Protein AF-0000000081042234 (afdb_homodimer)

Sequence (574 aa):
MALSSRGRLGTLRVFGPDSDGIVAACSNLMGKYGCNIVKSETWSDQKENMFFNRLVFTHDQPDKVACQQDLTEICKDFQLENRLNWRDRKKKVGIMVSKYDHCLWELLLRHSANELPEMDIELVISNHPDLQSVAETFQVPYHVIPVTPETKAEEEAKQLELLKNVDVVVLARYMQVLSGDFLRQFPENIINIHHSFLPAFMGGRPYHAAHDRGVKLVGATAHYATEDLDEGPIISQDVISVTHRDGVKDLMRKGRILERNVLLKALEAHLEDRVIVHKNRCIVFEDMALSSRGRLGTLRVFGPDSDGIVAACSNLMGKYGCNIVKSETWSDQKENMFFNRLVFTHDQPDKVACQQDLTEICKDFQLENRLNWRDRKKKVGIMVSKYDHCLWELLLRHSANELPEMDIELVISNHPDLQSVAETFQVPYHVIPVTPETKAEEEAKQLELLKNVDVVVLARYMQVLSGDFLRQFPENIINIHHSFLPAFMGGRPYHAAHDRGVKLVGATAHYATEDLDEGPIISQDVISVTHRDGVKDLMRKGRILERNVLLKALEAHLEDRVIVHKNRCIVFED

Nearest PDB structures (foldseek):
  3nrb-assembly1_A  TM=9.323E-01  e=1.954E-38  Pseudomonas putida KT2440
  3lou-assembly1_A  TM=9.277E-01  e=5.703E-36  Burkholderia mallei ATCC 23344
  3n0v-assembly1_D  TM=9.327E-01  e=6.436E-35  Pseudomonas putida KT2440
  3n0v-assembly1_B  TM=9.254E-01  e=3.601E-34  Pseudomonas putida KT2440
  3lou-assembly1_B  TM=9.203E-01  e=1.290E-33  Burkholderia mallei ATCC 23344

Structure (mmCIF, N/CA/C/O backbone):
data_AF-0000000081042234-model_v1
#
loop_
_entity.id
_entity.type
_entity.pdbx_description
1 polymer 'ACT domain-containing protein'
#
loop_
_atom_site.group_PDB
_atom_site.id
_atom_site.type_symbol
_atom_site.label_atom_id
_atom_site.label_alt_id
_atom_site.label_comp_id
_atom_site.label_asym_id
_atom_site.label_entity_id
_atom_site.label_seq_id
_atom_site.pdbx_PDB_ins_code
_atom_site.Cartn_x
_atom_site.Cartn_y
_atom_site.Cartn_z
_atom_site.occupancy
_atom_site.B_iso_or_equiv
_atom_site.auth_seq_id
_atom_site.auth_comp_id
_atom_site.auth_asym_id
_atom_site.auth_atom_id
_atom_site.pdbx_PDB_model_num
ATOM 1 N N . MET A 1 1 ? 3.264 16.188 44.781 1 28.75 1 MET A N 1
ATOM 2 C CA . MET A 1 1 ? 4.25 17.109 44.219 1 28.75 1 MET A CA 1
ATOM 3 C C . MET A 1 1 ? 3.723 17.75 42.938 1 28.75 1 MET A C 1
ATOM 5 O O . MET A 1 1 ? 3.219 17.062 42.031 1 28.75 1 MET A O 1
ATOM 9 N N . ALA A 1 2 ? 3.432 19.172 43.031 1 31.89 2 ALA A N 1
ATOM 10 C CA . ALA A 1 2 ? 2.748 20.062 42.094 1 31.89 2 ALA A CA 1
ATOM 11 C C . ALA A 1 2 ? 3.369 19.969 40.719 1 31.89 2 ALA A C 1
ATOM 13 O O . ALA A 1 2 ? 4.594 19.953 40.562 1 31.89 2 ALA A O 1
ATOM 14 N N . LEU A 1 3 ? 2.867 19.344 39.75 1 37.56 3 LEU A N 1
ATOM 15 C CA . LEU A 1 3 ? 3.277 19.531 38.375 1 37.56 3 LEU A CA 1
ATOM 16 C C . LEU A 1 3 ? 3.709 20.984 38.125 1 37.56 3 LEU A C 1
ATOM 18 O O . LEU A 1 3 ? 2.871 21.875 38.062 1 37.56 3 LEU A O 1
ATOM 22 N N . SER A 1 4 ? 4.746 21.719 38.812 1 35.91 4 SER A N 1
ATOM 23 C CA . SER A 1 4 ? 5.336 23.031 38.969 1 35.91 4 SER A CA 1
ATOM 24 C C . SER A 1 4 ? 5.266 23.844 37.688 1 35.91 4 SER A C 1
ATOM 26 O O . SER A 1 4 ? 4.977 23.281 36.625 1 35.91 4 SER A O 1
ATOM 28 N N . SER A 1 5 ? 5.863 25.281 37.531 1 39.38 5 SER A N 1
ATOM 29 C CA . SER A 1 5 ? 5.77 26.328 36.531 1 39.38 5 SER A CA 1
ATOM 30 C C . SER A 1 5 ? 6.07 25.766 35.125 1 39.38 5 SER A C 1
ATOM 32 O O . SER A 1 5 ? 7.176 25.938 34.625 1 39.38 5 SER A O 1
ATOM 34 N N . ARG A 1 6 ? 6.086 24.609 34.812 1 52.62 6 ARG A N 1
ATOM 35 C CA . ARG A 1 6 ? 6.52 24.047 33.531 1 52.62 6 ARG A CA 1
ATOM 36 C C . ARG A 1 6 ? 5.984 24.859 32.375 1 52.62 6 ARG A C 1
ATOM 38 O O . ARG A 1 6 ? 4.77 25.016 32.219 1 52.62 6 ARG A O 1
ATOM 45 N N . GLY A 1 7 ? 6.836 25.781 31.859 1 72.38 7 GLY A N 1
ATOM 46 C CA . GLY A 1 7 ? 6.633 26.719 30.75 1 72.38 7 GLY A CA 1
ATOM 47 C C . GLY A 1 7 ? 5.875 26.109 29.594 1 72.38 7 GLY A C 1
ATOM 48 O O . GLY A 1 7 ? 5.691 24.891 29.531 1 72.38 7 GLY A O 1
ATOM 49 N N . ARG A 1 8 ? 5.086 26.891 28.812 1 88.25 8 ARG A N 1
ATOM 50 C CA . ARG A 1 8 ? 4.336 26.547 27.609 1 88.25 8 ARG A CA 1
ATOM 51 C C . ARG A 1 8 ? 5.266 26.047 26.516 1 88.25 8 ARG A C 1
ATOM 53 O O . ARG A 1 8 ? 6.395 26.516 26.375 1 88.25 8 ARG A O 1
ATOM 60 N N . LEU A 1 9 ? 4.828 25.031 25.891 1 94.81 9 LEU A N 1
ATOM 61 C CA . LEU A 1 9 ? 5.605 24.5 24.781 1 94.81 9 LEU A CA 1
ATOM 62 C C . LEU A 1 9 ? 5.406 25.328 23.531 1 94.81 9 LEU A C 1
ATOM 64 O O . LEU A 1 9 ? 4.312 25.844 23.281 1 94.81 9 LEU A O 1
ATOM 68 N N . GLY A 1 10 ? 6.453 25.531 22.812 1 96.88 10 GLY A N 1
ATOM 69 C CA . GLY A 1 10 ? 6.438 26.141 21.484 1 96.88 10 GLY A CA 1
ATOM 70 C C . GLY A 1 10 ? 7.227 25.344 20.469 1 96.88 10 GLY A C 1
ATOM 71 O O . GLY A 1 10 ? 7.914 24.375 20.812 1 96.88 10 GLY A O 1
ATOM 72 N N . THR A 1 11 ? 7.035 25.672 19.219 1 97.75 11 THR A N 1
ATOM 73 C CA . THR A 1 11 ? 7.762 24.969 18.156 1 97.75 11 THR A CA 1
ATOM 74 C C . THR A 1 11 ? 8.32 25.969 17.141 1 97.75 11 THR A C 1
ATOM 76 O O . THR A 1 11 ? 7.68 26.969 16.844 1 97.75 11 THR A O 1
ATOM 79 N N . 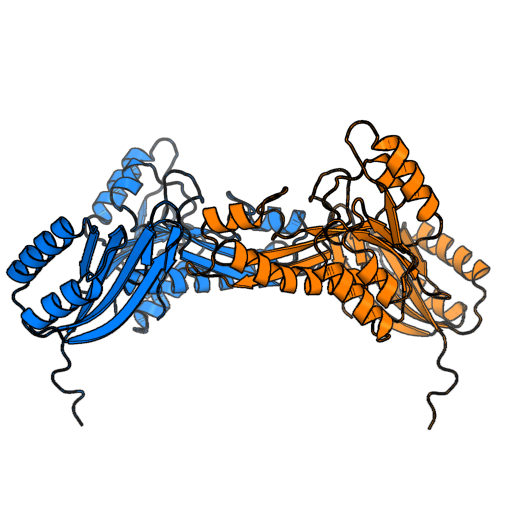LEU A 1 12 ? 9.453 25.703 16.688 1 98.44 12 LEU A N 1
ATOM 80 C CA . LEU A 1 12 ? 10.07 26.422 15.578 1 98.44 12 LEU A CA 1
ATOM 81 C C . LEU A 1 12 ? 10.477 25.453 14.477 1 98.44 12 LEU A C 1
ATOM 83 O O . LEU A 1 12 ? 11.227 24.5 14.719 1 98.44 12 LEU A O 1
ATOM 87 N N . ARG A 1 13 ? 9.914 25.641 13.297 1 98.19 13 ARG A N 1
ATOM 88 C CA . ARG A 1 13 ? 10.32 24.906 12.102 1 98.19 13 ARG A CA 1
ATOM 89 C C . ARG A 1 13 ? 11.086 25.812 11.133 1 98.19 13 ARG A C 1
ATOM 91 O O . ARG A 1 13 ? 10.664 26.938 10.867 1 98.19 13 ARG A O 1
ATOM 98 N N . VAL A 1 14 ? 12.188 25.328 10.68 1 98.12 14 VAL A N 1
ATOM 99 C CA . VAL A 1 14 ? 12.945 26.094 9.688 1 98.12 14 VAL A CA 1
ATOM 100 C C . VAL A 1 14 ? 13.406 25.156 8.57 1 98.12 14 VAL A C 1
ATOM 102 O O . VAL A 1 14 ? 13.711 23.984 8.805 1 98.12 14 VAL A O 1
ATOM 105 N N . PHE A 1 15 ? 13.43 25.672 7.328 1 98.12 15 PHE A N 1
ATOM 106 C CA . PHE A 1 15 ? 13.984 24.875 6.23 1 98.12 15 PHE A CA 1
ATOM 107 C C . PHE A 1 15 ? 14.508 25.797 5.125 1 98.12 15 PHE A C 1
ATOM 109 O O . PHE A 1 15 ? 14.047 26.922 4.984 1 98.12 15 PHE A O 1
ATOM 116 N N . GLY A 1 16 ? 15.438 25.422 4.418 1 98 16 GLY A N 1
ATOM 117 C CA . GLY A 1 16 ? 16.109 26.141 3.357 1 98 16 GLY A CA 1
ATOM 118 C C . GLY A 1 16 ? 17.422 25.5 2.938 1 98 16 GLY A C 1
ATOM 119 O O . GLY A 1 16 ? 17.688 24.344 3.258 1 98 16 GLY A O 1
ATOM 120 N N . PRO A 1 17 ? 18.156 26.25 2.115 1 97.94 17 PRO A N 1
ATOM 121 C CA . PRO A 1 17 ? 19.453 25.703 1.704 1 97.94 17 PRO A CA 1
ATOM 122 C C . PRO A 1 17 ? 20.344 25.344 2.891 1 97.94 17 PRO A C 1
ATOM 124 O O . PRO A 1 17 ? 20.406 26.094 3.869 1 97.94 17 PRO A O 1
ATOM 127 N N . ASP A 1 18 ? 20.969 24.172 2.762 1 96.19 18 ASP A N 1
ATOM 128 C CA . ASP A 1 18 ? 21.828 23.688 3.842 1 96.19 18 ASP A CA 1
ATOM 129 C C . ASP A 1 18 ? 23.078 24.547 3.988 1 96.19 18 ASP A C 1
ATOM 131 O O . ASP A 1 18 ? 23.703 24.906 2.992 1 96.19 18 ASP A O 1
ATOM 135 N N . SER A 1 19 ? 23.375 24.969 5.191 1 95.12 19 SER A N 1
ATOM 136 C CA . SER A 1 19 ? 24.547 25.781 5.504 1 95.12 19 SER A CA 1
ATOM 137 C C . SER A 1 19 ? 25.016 25.547 6.938 1 95.12 19 SER A C 1
ATOM 139 O O . SER A 1 19 ? 24.234 25.109 7.789 1 95.12 19 SER A O 1
ATOM 141 N N . ASP A 1 20 ? 26.234 25.844 7.145 1 94.38 20 ASP A N 1
ATOM 142 C CA . ASP A 1 20 ? 26.797 25.641 8.477 1 94.38 20 ASP A CA 1
ATOM 143 C C . ASP A 1 20 ? 26.25 26.672 9.461 1 94.38 20 ASP A C 1
ATOM 145 O O . ASP A 1 20 ? 26.094 27.844 9.117 1 94.38 20 ASP A O 1
ATOM 149 N N . GLY A 1 21 ? 25.906 26.156 10.68 1 96 21 GLY A N 1
ATOM 150 C CA . GLY A 1 21 ? 25.641 27.062 11.773 1 96 21 GLY A CA 1
ATOM 151 C C . GLY A 1 21 ? 24.172 27.344 11.984 1 96 21 GLY A C 1
ATOM 152 O O . GLY A 1 21 ? 23.781 28.062 12.914 1 96 21 GLY A O 1
ATOM 153 N N . ILE A 1 22 ? 23.281 26.797 11.211 1 96 22 ILE A N 1
ATOM 154 C CA . ILE A 1 22 ? 21.844 27.078 11.289 1 96 22 ILE A CA 1
ATOM 155 C C . ILE A 1 22 ? 21.312 26.656 12.656 1 96 22 ILE A C 1
ATOM 157 O O . ILE A 1 22 ? 20.641 27.453 13.328 1 96 22 ILE A O 1
ATOM 161 N N . VAL A 1 23 ? 21.609 25.406 13.031 1 95.56 23 VAL A N 1
ATOM 162 C CA . VAL A 1 23 ? 21.094 24.891 14.297 1 95.56 23 VAL A CA 1
ATOM 163 C C . VAL A 1 23 ? 21.594 25.75 15.453 1 95.56 23 VAL A C 1
ATOM 165 O O . VAL A 1 23 ? 20.828 26.094 16.359 1 95.56 23 VAL A O 1
ATOM 168 N N . ALA A 1 24 ? 22.844 26.141 15.406 1 96.62 24 ALA A N 1
ATOM 169 C CA . ALA A 1 24 ? 23.422 26.969 16.453 1 96.62 24 ALA A CA 1
ATOM 170 C C . ALA A 1 24 ? 22.75 28.344 16.5 1 96.62 24 ALA A C 1
ATOM 172 O O . ALA A 1 24 ? 22.438 28.844 17.578 1 96.62 24 ALA A O 1
ATOM 173 N N . ALA A 1 25 ? 22.594 28.922 15.344 1 97.62 25 ALA A N 1
ATOM 174 C CA . ALA A 1 25 ? 21.969 30.25 15.258 1 97.62 25 ALA A CA 1
ATOM 175 C C . ALA A 1 25 ? 20.562 30.219 15.844 1 97.62 25 ALA A C 1
ATOM 177 O O . ALA A 1 25 ? 20.203 31.094 16.641 1 97.62 25 ALA A O 1
ATOM 178 N N . CYS A 1 26 ? 19.75 29.203 15.492 1 97.31 26 CYS A N 1
ATOM 179 C CA . CYS A 1 26 ? 18.375 29.094 15.969 1 97.31 26 CYS A CA 1
ATOM 180 C C . CYS A 1 26 ? 18.344 28.781 17.453 1 97.31 26 CYS A C 1
ATOM 182 O O . CYS A 1 26 ? 17.516 29.328 18.188 1 97.31 26 CYS A O 1
ATOM 184 N N . SER A 1 27 ? 19.234 27.906 17.875 1 97.06 27 SER A N 1
ATOM 185 C CA . SER A 1 27 ? 19.297 27.547 19.297 1 97.06 27 SER A CA 1
ATOM 186 C C . SER A 1 27 ? 19.688 28.75 20.156 1 97.06 27 SER A C 1
ATOM 188 O O . SER A 1 27 ? 19.125 28.969 21.219 1 97.06 27 SER A O 1
ATOM 190 N N . ASN A 1 28 ? 20.672 29.438 19.672 1 97.62 28 ASN A N 1
ATOM 191 C CA . ASN A 1 28 ? 21.109 30.641 20.391 1 97.62 28 ASN A CA 1
ATOM 192 C C . ASN A 1 28 ? 20 31.672 20.469 1 97.62 28 ASN A C 1
ATOM 194 O O . ASN A 1 28 ? 19.828 32.344 21.5 1 97.62 28 ASN A O 1
ATOM 198 N N . LEU A 1 29 ? 19.344 31.844 19.375 1 97.94 29 LEU A N 1
ATOM 199 C CA . LEU A 1 29 ? 18.219 32.75 19.344 1 97.94 29 LEU A CA 1
ATOM 200 C C . LEU A 1 29 ? 17.203 32.406 20.422 1 97.94 29 LEU A C 1
ATOM 202 O O . LEU A 1 29 ? 16.766 33.281 21.172 1 97.94 29 LEU A O 1
ATOM 206 N N . MET A 1 30 ? 16.797 31.109 20.484 1 96.88 30 MET A N 1
ATOM 207 C CA . MET A 1 30 ? 15.82 30.672 21.469 1 96.88 30 MET A CA 1
ATOM 208 C C . MET A 1 30 ? 16.328 30.922 22.891 1 96.88 30 MET A C 1
ATOM 210 O O . MET A 1 30 ? 15.562 31.359 23.75 1 96.88 30 MET A O 1
ATOM 214 N N . GLY A 1 31 ? 17.578 30.672 23.094 1 97.06 31 GLY A N 1
ATOM 215 C CA . GLY A 1 31 ? 18.188 30.938 24.391 1 97.06 31 GLY A CA 1
ATOM 216 C C . GLY A 1 31 ? 18.141 32.406 24.781 1 97.06 31 GLY A C 1
ATOM 217 O O . GLY A 1 31 ? 17.875 32.75 25.938 1 97.06 31 GLY A O 1
ATOM 218 N N . LYS A 1 32 ? 18.469 33.188 23.844 1 97.69 32 LYS A N 1
ATOM 219 C CA . LYS A 1 32 ? 18.484 34.625 24.062 1 97.69 32 LYS A CA 1
ATOM 220 C C . LYS A 1 32 ? 17.141 35.094 24.609 1 97.69 32 LYS A C 1
ATOM 222 O O . LYS A 1 32 ? 17.094 36.031 25.406 1 97.69 32 LYS A O 1
ATOM 227 N N . TYR A 1 33 ? 16.141 34.438 24.234 1 97.12 33 TYR A N 1
ATOM 228 C CA . TYR A 1 33 ? 14.812 34.875 24.625 1 97.12 33 TYR A CA 1
ATOM 229 C C . TYR A 1 33 ? 14.227 34 25.703 1 97.12 33 TYR A C 1
ATOM 231 O O . TYR A 1 33 ? 13 33.906 25.859 1 97.12 33 TYR A O 1
ATOM 239 N N . GLY A 1 34 ? 15.086 33.219 26.391 1 95.56 34 GLY A N 1
ATOM 240 C CA . GLY A 1 34 ? 14.711 32.469 27.578 1 95.56 34 GLY A CA 1
ATOM 241 C C . GLY A 1 34 ? 13.977 31.188 27.281 1 95.56 34 GLY A C 1
ATOM 242 O O . GLY A 1 34 ? 13.273 30.641 28.141 1 95.56 34 GLY A O 1
ATOM 243 N N . CYS A 1 35 ? 14.023 30.75 26.047 1 96.69 35 CYS A N 1
ATOM 244 C CA . CYS A 1 35 ? 13.398 29.484 25.688 1 96.69 35 CYS A CA 1
ATOM 245 C C . CYS A 1 35 ? 14.352 28.312 25.922 1 96.69 35 CYS A C 1
ATOM 247 O O . CYS A 1 35 ? 15.555 28.422 25.688 1 96.69 35 CYS A O 1
ATOM 249 N N . ASN A 1 36 ? 13.805 27.234 26.453 1 96.44 36 ASN A N 1
ATOM 250 C CA . ASN A 1 36 ? 14.57 26 26.641 1 96.44 36 ASN A CA 1
ATOM 251 C C . ASN A 1 36 ? 14.219 24.953 25.609 1 96.44 36 ASN A C 1
ATOM 253 O O . ASN A 1 36 ? 13.078 24.484 25.547 1 96.44 36 ASN A O 1
ATOM 257 N N . ILE A 1 37 ? 15.148 24.562 24.859 1 96.56 37 ILE A N 1
ATOM 258 C CA . ILE A 1 37 ? 14.906 23.578 23.812 1 96.56 37 ILE A CA 1
ATOM 259 C C . ILE A 1 37 ? 14.797 22.188 24.422 1 96.56 37 ILE A C 1
ATOM 261 O O . ILE A 1 37 ? 15.703 21.734 25.141 1 96.56 37 ILE A O 1
ATOM 265 N N . VAL A 1 38 ? 13.766 21.5 24.203 1 95.94 38 VAL A N 1
ATOM 266 C CA . VAL A 1 38 ? 13.555 20.188 24.797 1 95.94 38 VAL A CA 1
ATOM 267 C C . VAL A 1 38 ? 13.695 19.109 23.719 1 95.94 38 VAL A C 1
ATOM 269 O O . VAL A 1 38 ? 13.945 17.938 24.031 1 95.94 38 VAL A O 1
ATOM 272 N N . LYS A 1 39 ? 13.445 19.406 22.5 1 96.06 39 LYS A N 1
ATOM 273 C CA . LYS A 1 39 ? 13.617 18.484 21.375 1 96.06 39 LYS A CA 1
ATOM 274 C C . LYS A 1 39 ? 14.117 19.219 20.125 1 96.06 39 LYS A C 1
ATOM 276 O O . LYS A 1 39 ? 13.672 20.344 19.844 1 96.06 39 LYS A O 1
ATOM 281 N N . SER A 1 40 ? 15.031 18.656 19.469 1 96.56 40 SER A N 1
ATOM 282 C CA . SER A 1 40 ? 15.555 19.188 18.203 1 96.56 40 SER A CA 1
ATOM 283 C C . SER A 1 40 ? 15.781 18.062 17.203 1 96.56 40 SER A C 1
ATOM 285 O O . SER A 1 40 ? 16.531 17.125 17.469 1 96.56 40 SER A O 1
ATOM 287 N N . GLU A 1 41 ? 15.055 18.125 16.125 1 96.88 41 GLU A N 1
ATOM 288 C CA . GLU A 1 41 ? 15.211 17.125 15.062 1 96.88 41 GLU A CA 1
ATOM 289 C C . GLU A 1 41 ? 15.617 17.781 13.75 1 96.88 41 GLU A C 1
ATOM 291 O O . GLU A 1 41 ? 14.984 18.75 13.305 1 96.88 41 GLU A O 1
ATOM 296 N N . THR A 1 42 ? 16.688 17.234 13.242 1 96.5 42 THR A N 1
ATOM 297 C CA . THR A 1 42 ? 17.219 17.797 12.008 1 96.5 42 THR A CA 1
ATOM 298 C C . THR A 1 42 ? 17.281 16.734 10.914 1 96.5 42 THR A C 1
ATOM 300 O O . THR A 1 42 ? 17.594 15.578 11.18 1 96.5 42 THR A O 1
ATOM 303 N N . TRP A 1 43 ? 16.953 17.203 9.719 1 95.94 43 TRP A N 1
ATOM 304 C CA . TRP A 1 43 ? 17.203 16.391 8.531 1 95.94 43 TRP A CA 1
ATOM 305 C C . TRP A 1 43 ? 17.859 17.219 7.434 1 95.94 43 TRP A C 1
ATOM 307 O O . TRP A 1 43 ? 17.328 18.25 7.012 1 95.94 43 TRP A O 1
ATOM 317 N N . SER A 1 44 ? 19.016 16.734 7.055 1 94.81 44 SER A N 1
ATOM 318 C CA . SER A 1 44 ? 19.734 17.328 5.926 1 94.81 44 SER A CA 1
ATOM 319 C C . SER A 1 44 ? 19.641 16.453 4.684 1 94.81 44 SER A C 1
ATOM 321 O O . SER A 1 44 ? 20.156 15.328 4.676 1 94.81 44 SER A O 1
ATOM 323 N N . ASP A 1 45 ? 18.984 16.953 3.686 1 92.75 45 ASP A N 1
ATOM 324 C CA . ASP A 1 45 ? 18.969 16.297 2.385 1 92.75 45 ASP A CA 1
ATOM 325 C C . ASP A 1 45 ? 20.188 16.688 1.552 1 92.75 45 ASP A C 1
ATOM 327 O O . ASP A 1 45 ? 20.141 17.672 0.823 1 92.75 45 ASP A O 1
ATOM 331 N N . GLN A 1 46 ? 21.141 15.906 1.59 1 90.56 46 GLN A N 1
ATOM 332 C CA . GLN A 1 46 ? 22.422 16.234 0.947 1 90.56 46 GLN A CA 1
ATOM 333 C C . GLN A 1 46 ? 22.266 16.297 -0.569 1 90.56 46 GLN A C 1
ATOM 335 O O . GLN A 1 46 ? 22.859 17.156 -1.221 1 90.56 46 GLN A O 1
ATOM 340 N N . LYS A 1 47 ? 21.5 15.414 -1.06 1 88.12 47 LYS A N 1
ATOM 341 C CA . LYS A 1 47 ? 21.312 15.367 -2.506 1 88.12 47 LYS A CA 1
ATOM 342 C C . LYS A 1 47 ? 20.688 16.656 -3.023 1 88.12 47 LYS A C 1
ATOM 344 O O . LYS A 1 47 ? 21.109 17.188 -4.051 1 88.12 47 LYS A O 1
ATOM 349 N N . GLU A 1 48 ? 19.734 17.203 -2.287 1 91.69 48 GLU A N 1
ATOM 350 C CA . GLU A 1 48 ? 19.047 18.422 -2.725 1 91.69 48 GLU A CA 1
ATOM 351 C C . GLU A 1 48 ? 19.641 19.656 -2.07 1 91.69 48 GLU A C 1
ATOM 353 O O . GLU A 1 48 ? 19.219 20.781 -2.359 1 91.69 48 GLU A O 1
ATOM 358 N N . ASN A 1 49 ? 20.594 19.516 -1.157 1 95.19 49 ASN A N 1
ATOM 359 C CA . ASN A 1 49 ? 21.188 20.609 -0.403 1 95.19 49 ASN A CA 1
ATOM 360 C C . ASN A 1 49 ? 20.141 21.391 0.376 1 95.19 49 ASN A C 1
ATOM 362 O O . ASN A 1 49 ? 20.062 22.609 0.243 1 95.19 49 ASN A O 1
ATOM 366 N N . MET A 1 50 ? 19.344 20.656 1.011 1 96.75 50 MET A N 1
ATOM 367 C CA . MET A 1 50 ? 18.266 21.281 1.794 1 96.75 50 MET A CA 1
ATOM 368 C C . MET A 1 50 ? 18.391 20.891 3.266 1 96.75 50 MET A C 1
ATOM 370 O O . MET A 1 50 ? 18.766 19.766 3.594 1 96.75 50 MET A O 1
ATOM 374 N N . PHE A 1 51 ? 18.109 21.859 4.082 1 97.38 51 PHE A N 1
ATOM 375 C CA . PHE A 1 51 ? 18.141 21.719 5.535 1 97.38 51 PHE A CA 1
ATOM 376 C C . PHE A 1 51 ? 16.734 21.875 6.113 1 97.38 51 PHE A C 1
ATOM 378 O O . PHE A 1 51 ? 16 22.797 5.754 1 97.38 51 PHE A O 1
ATOM 385 N N . PHE A 1 52 ? 16.266 20.828 7.02 1 98.38 52 PHE A N 1
ATOM 386 C CA . PHE A 1 52 ? 15 20.875 7.734 1 98.38 52 PHE A CA 1
ATOM 387 C C . PHE A 1 52 ? 15.211 20.703 9.234 1 98.38 52 PHE A C 1
ATOM 389 O O . PHE A 1 52 ? 15.969 19.828 9.664 1 98.38 52 PHE A O 1
ATOM 396 N N . ASN A 1 53 ? 14.539 21.531 10 1 98.06 53 ASN A N 1
ATOM 397 C CA . ASN A 1 53 ? 14.703 21.438 11.445 1 98.06 53 ASN A CA 1
ATOM 398 C C . ASN A 1 53 ? 13.406 21.766 12.188 1 98.06 53 ASN A C 1
ATOM 400 O O . ASN A 1 53 ? 12.664 22.656 11.781 1 98.06 53 ASN A O 1
ATOM 404 N N . ARG A 1 54 ? 13.148 21.016 13.18 1 98.12 54 ARG A N 1
ATOM 405 C CA . ARG A 1 54 ? 12.07 21.281 14.117 1 98.12 54 ARG A CA 1
ATOM 406 C C . ARG A 1 54 ? 12.594 21.375 15.547 1 98.12 54 ARG A C 1
ATOM 408 O O . ARG A 1 54 ? 13.219 20.438 16.047 1 98.12 54 ARG A O 1
ATOM 415 N N . LEU A 1 55 ? 12.367 22.469 16.188 1 97.81 55 LEU A N 1
ATOM 416 C CA . LEU A 1 55 ? 12.703 22.688 17.594 1 97.81 55 LEU A CA 1
ATOM 417 C C . LEU A 1 55 ? 11.438 22.766 18.438 1 97.81 55 LEU A C 1
ATOM 419 O O . LEU A 1 55 ? 10.484 23.453 18.094 1 97.81 55 LEU A O 1
ATOM 423 N N . VAL A 1 56 ? 11.453 22 19.422 1 97.5 56 VAL A N 1
ATOM 424 C CA . VAL A 1 56 ? 10.445 22.125 20.469 1 97.5 56 VAL A CA 1
ATOM 425 C C . VAL A 1 56 ? 11.055 22.766 21.703 1 97.5 56 VAL A C 1
ATOM 427 O O . VAL A 1 56 ? 12.125 22.344 22.172 1 97.5 56 VAL A O 1
ATOM 430 N N . PHE A 1 57 ? 10.414 23.797 22.266 1 97.44 57 PHE A N 1
ATOM 431 C CA . PHE A 1 57 ? 11.008 24.531 23.375 1 97.44 57 PHE A CA 1
ATOM 432 C C . PHE A 1 57 ? 9.945 24.891 24.406 1 97.44 57 PHE A C 1
ATOM 434 O O . PHE A 1 57 ? 8.758 24.922 24.109 1 97.44 57 PHE A O 1
ATOM 441 N N . THR A 1 58 ? 10.383 25.125 25.594 1 96.94 58 THR A N 1
ATOM 442 C CA . THR A 1 58 ? 9.531 25.688 26.625 1 96.94 58 THR A CA 1
ATOM 443 C C . THR A 1 58 ? 9.797 27.188 26.797 1 96.94 58 THR A C 1
ATOM 445 O O . THR A 1 58 ? 10.898 27.656 26.5 1 96.94 58 THR A O 1
ATOM 448 N N . HIS A 1 59 ? 8.797 27.828 27.094 1 96 59 HIS A N 1
ATOM 449 C CA . HIS A 1 59 ? 8.938 29.266 27.312 1 96 59 HIS A CA 1
ATOM 450 C C . HIS A 1 59 ? 7.977 29.75 28.391 1 96 59 HIS A C 1
ATOM 452 O O . HIS A 1 59 ? 6.977 29.094 28.688 1 96 59 HIS A O 1
ATOM 458 N N . ASP A 1 60 ? 8.336 30.875 28.938 1 92.88 60 ASP A N 1
ATOM 459 C CA . ASP A 1 60 ? 7.488 31.484 29.969 1 92.88 60 ASP A CA 1
ATOM 460 C C . ASP A 1 60 ? 6.977 32.844 29.516 1 92.88 60 ASP A C 1
ATOM 462 O O . ASP A 1 60 ? 5.855 32.969 29 1 92.88 60 ASP A O 1
ATOM 466 N N . GLN A 1 61 ? 7.789 33.875 29.469 1 91.5 61 GLN A N 1
ATOM 467 C CA . GLN A 1 61 ? 7.355 35.188 29.016 1 91.5 61 GLN A CA 1
ATOM 468 C C . GLN A 1 61 ? 8.414 35.844 28.141 1 91.5 61 GLN A C 1
ATOM 470 O O . GLN A 1 61 ? 8.938 36.906 28.484 1 91.5 61 GLN A O 1
ATOM 475 N N . PRO A 1 62 ? 8.594 35.25 27.016 1 93.5 62 PRO A N 1
ATOM 476 C CA . PRO A 1 62 ? 9.586 35.844 26.125 1 93.5 62 PRO A CA 1
ATOM 477 C C . PRO A 1 62 ? 9.07 37.125 25.422 1 93.5 62 PRO A C 1
ATOM 479 O O . PRO A 1 62 ? 7.852 37.312 25.344 1 93.5 62 PRO A O 1
ATOM 482 N N . ASP A 1 63 ? 9.984 38 25.062 1 97.06 63 ASP A N 1
ATOM 483 C CA . ASP A 1 63 ? 9.633 39.062 24.125 1 97.06 63 ASP A CA 1
ATOM 484 C C . ASP A 1 63 ? 9.398 38.5 22.719 1 97.06 63 ASP A C 1
ATOM 486 O O . ASP A 1 63 ? 10.336 38.406 21.922 1 97.06 63 ASP A O 1
ATOM 490 N N . LYS A 1 64 ? 8.164 38.219 22.375 1 97.06 64 LYS A N 1
ATOM 491 C CA . LYS A 1 64 ? 7.812 37.5 21.141 1 97.06 64 LYS A CA 1
ATOM 492 C C . LYS A 1 64 ? 8.094 38.375 19.906 1 97.06 64 LYS A C 1
ATOM 494 O O . LYS A 1 64 ? 8.523 37.875 18.875 1 97.06 64 LYS A O 1
ATOM 499 N N . VAL A 1 65 ? 7.855 39.656 20.031 1 97.62 65 VAL A N 1
ATOM 500 C CA . VAL A 1 65 ? 8.047 40.562 18.906 1 97.62 65 VAL A CA 1
ATOM 501 C C . VAL A 1 65 ? 9.531 40.688 18.578 1 97.62 65 VAL A C 1
ATOM 503 O O . VAL A 1 65 ? 9.922 40.562 17.422 1 97.62 65 VAL A O 1
ATOM 506 N N . ALA A 1 66 ? 10.266 40.875 19.625 1 97.88 66 ALA A N 1
ATOM 507 C CA . ALA A 1 66 ? 11.703 40.969 19.422 1 97.88 66 ALA A CA 1
ATOM 508 C C . ALA A 1 66 ? 12.281 39.656 18.891 1 97.88 66 ALA A C 1
ATOM 510 O O . ALA A 1 66 ? 13.172 39.656 18.047 1 97.88 66 ALA A O 1
ATOM 511 N N . CYS A 1 67 ? 11.82 38.625 19.422 1 98 67 CYS A N 1
ATOM 512 C CA . CYS A 1 67 ? 12.273 37.312 18.969 1 98 67 CYS A CA 1
ATOM 513 C C . CYS A 1 67 ? 11.984 37.094 17.484 1 98 67 CYS A C 1
ATOM 515 O O . CYS A 1 67 ? 12.844 36.625 16.75 1 98 67 CYS A O 1
ATOM 517 N N . GLN A 1 68 ? 10.789 37.438 17.078 1 98 68 GLN A N 1
ATOM 518 C CA . GLN A 1 68 ? 10.406 37.281 15.672 1 98 68 GLN A CA 1
ATOM 519 C C . GLN A 1 68 ? 11.289 38.125 14.766 1 98 68 GLN A C 1
ATOM 521 O O . GLN A 1 68 ? 11.633 37.688 13.656 1 98 68 GLN A O 1
ATOM 526 N N . GLN A 1 69 ? 11.578 39.281 15.203 1 98.06 69 GLN A N 1
ATOM 527 C CA . GLN A 1 69 ? 12.445 40.156 14.43 1 98.06 69 GLN A CA 1
ATOM 528 C C . GLN A 1 69 ? 13.836 39.562 14.25 1 98.06 69 GLN A C 1
ATOM 530 O O . GLN A 1 69 ? 14.383 39.562 13.148 1 98.06 69 GLN A O 1
ATOM 535 N N . ASP A 1 70 ? 14.336 39.062 15.344 1 98.25 70 ASP A N 1
ATOM 536 C CA . ASP A 1 70 ? 15.656 38.438 15.281 1 98.25 70 ASP A CA 1
ATOM 537 C C . ASP A 1 70 ? 15.625 37.188 14.406 1 98.25 70 ASP A C 1
ATOM 539 O O . ASP A 1 70 ? 16.578 36.938 13.664 1 98.25 70 ASP A O 1
ATOM 543 N N . LEU A 1 71 ? 14.555 36.469 14.562 1 98.56 71 LEU A N 1
ATOM 544 C CA . LEU A 1 71 ? 14.406 35.25 13.75 1 98.56 71 LEU A CA 1
ATOM 545 C C . LEU A 1 71 ? 14.383 35.594 12.266 1 98.56 71 LEU A C 1
ATOM 547 O O . LEU A 1 71 ? 14.992 34.906 11.453 1 98.56 71 LEU A O 1
ATOM 551 N N . THR A 1 72 ? 13.68 36.656 11.938 1 98.12 72 THR A N 1
ATOM 552 C CA . THR A 1 72 ? 13.594 37.125 10.555 1 98.12 72 THR A CA 1
ATOM 553 C C . THR A 1 72 ? 14.984 37.438 10 1 98.12 72 THR A C 1
ATOM 555 O O . THR A 1 72 ? 15.289 37.094 8.852 1 98.12 72 THR A O 1
ATOM 558 N N . GLU A 1 73 ? 15.758 38.031 10.781 1 97.88 73 GLU A N 1
ATOM 559 C CA . GLU A 1 73 ? 17.109 38.375 10.367 1 97.88 73 GLU A CA 1
ATOM 560 C C . GLU A 1 73 ? 17.953 37.125 10.148 1 97.88 73 GLU A C 1
ATOM 562 O O . GLU A 1 73 ? 18.672 37.031 9.148 1 97.88 73 GLU A O 1
ATOM 567 N N . ILE A 1 74 ? 17.875 36.219 11.078 1 97.44 74 ILE A N 1
ATOM 568 C CA . ILE A 1 74 ? 18.609 34.969 10.961 1 97.44 74 ILE A CA 1
ATOM 569 C C . ILE A 1 74 ? 18.188 34.25 9.695 1 97.44 74 ILE A C 1
ATOM 571 O O . ILE A 1 74 ? 19.031 33.75 8.953 1 97.44 74 ILE A O 1
ATOM 575 N N . CYS A 1 75 ? 16.875 34.219 9.445 1 97.88 75 CYS A N 1
ATOM 576 C CA . CYS A 1 75 ? 16.344 33.5 8.289 1 97.88 75 CYS A CA 1
ATOM 577 C C . CYS A 1 75 ? 16.766 34.188 6.988 1 97.88 75 CYS A C 1
ATOM 579 O O . CYS A 1 75 ? 16.984 33.5 5.98 1 97.88 75 CYS A O 1
ATOM 581 N N . LYS A 1 76 ? 16.828 35.469 7.035 1 97.69 76 LYS A N 1
ATOM 582 C CA . LYS A 1 76 ? 17.344 36.188 5.875 1 97.69 76 LYS A CA 1
ATOM 583 C C . LYS A 1 76 ? 18.797 35.844 5.598 1 97.69 76 LYS A C 1
ATOM 585 O O . LYS A 1 76 ? 19.172 35.594 4.449 1 97.69 76 LYS A O 1
ATOM 590 N N . ASP A 1 77 ? 19.578 35.812 6.609 1 97.06 77 ASP A N 1
ATOM 591 C CA . ASP A 1 77 ? 21 35.5 6.488 1 97.06 77 ASP A CA 1
ATOM 592 C C . ASP A 1 77 ? 21.234 34.125 5.91 1 97.06 77 ASP A C 1
ATOM 594 O O . ASP A 1 77 ? 22.125 33.938 5.082 1 97.06 77 ASP A O 1
ATOM 598 N N . PHE A 1 78 ? 20.422 33.188 6.336 1 97.5 78 PHE A N 1
ATOM 599 C CA . PHE A 1 78 ? 20.625 31.812 5.957 1 97.5 78 PHE A CA 1
ATOM 600 C C . PHE A 1 78 ? 19.672 31.406 4.832 1 97.5 78 PHE A C 1
ATOM 602 O O . PHE A 1 78 ? 19.688 30.266 4.379 1 97.5 78 PHE A O 1
ATOM 609 N N . GLN A 1 79 ? 18.797 32.344 4.379 1 97.88 79 GLN A N 1
ATOM 610 C CA . GLN A 1 79 ? 17.797 32.094 3.342 1 97.88 79 GLN A CA 1
ATOM 611 C C . GLN A 1 79 ? 16.844 30.969 3.756 1 97.88 79 GLN A C 1
ATOM 613 O O . GLN A 1 79 ? 16.625 30.031 2.996 1 97.88 79 GLN A O 1
ATOM 618 N N . LEU A 1 80 ? 16.375 31.078 4.98 1 98.06 80 LEU A N 1
ATOM 619 C CA . LEU A 1 80 ? 15.484 30.062 5.539 1 98.06 80 LEU A CA 1
ATOM 620 C C . LEU A 1 80 ? 14.039 30.531 5.531 1 98.06 80 LEU A C 1
ATOM 622 O O . LEU A 1 80 ? 13.773 31.734 5.664 1 98.06 80 LEU A O 1
ATOM 626 N N . GLU A 1 81 ? 13.188 29.609 5.281 1 97.69 81 GLU A N 1
ATOM 627 C CA . GLU A 1 81 ? 11.797 29.797 5.668 1 97.69 81 GLU A CA 1
ATOM 628 C C . GLU A 1 81 ? 11.555 29.344 7.102 1 97.69 81 GLU A C 1
ATOM 630 O O . GLU A 1 81 ? 12.266 28.469 7.609 1 97.69 81 GLU A O 1
ATOM 635 N N . ASN A 1 82 ? 10.633 29.969 7.797 1 97.31 82 ASN A N 1
ATOM 636 C CA . ASN A 1 82 ? 10.398 29.578 9.18 1 97.31 82 ASN A CA 1
ATOM 637 C C . ASN A 1 82 ? 8.914 29.625 9.531 1 97.31 82 ASN A C 1
ATOM 639 O O . ASN A 1 82 ? 8.133 30.297 8.852 1 97.31 82 ASN A O 1
ATOM 643 N N . ARG A 1 83 ? 8.562 28.828 10.492 1 96.94 83 ARG A N 1
ATOM 644 C CA . ARG A 1 83 ? 7.266 28.875 11.164 1 96.94 83 ARG A CA 1
ATOM 645 C C . ARG A 1 83 ? 7.438 28.75 12.68 1 96.94 83 ARG A C 1
ATOM 647 O O . ARG A 1 83 ? 7.801 27.688 13.18 1 96.94 83 ARG A O 1
ATOM 654 N N . LEU A 1 84 ? 7.227 29.875 13.352 1 97.81 84 LEU A N 1
ATOM 655 C CA . LEU A 1 84 ? 7.312 29.906 14.805 1 97.81 84 LEU A CA 1
ATOM 656 C C . LEU A 1 84 ? 5.922 29.859 15.43 1 97.81 84 LEU A C 1
ATOM 658 O O . LEU A 1 84 ? 5.047 30.641 15.086 1 97.81 84 LEU A O 1
ATOM 662 N N . ASN A 1 85 ? 5.68 28.859 16.234 1 97 85 ASN A N 1
ATOM 663 C CA . ASN A 1 85 ? 4.422 28.688 16.953 1 97 85 ASN A CA 1
ATOM 664 C C . ASN A 1 85 ? 4.641 28.656 18.453 1 97 85 ASN A C 1
ATOM 666 O O . ASN A 1 85 ? 5.238 27.719 18.984 1 97 85 ASN A O 1
ATOM 670 N N . TRP A 1 86 ? 4.199 29.688 19.172 1 96.38 86 TRP A N 1
ATOM 671 C CA . TRP A 1 86 ? 4.359 29.781 20.625 1 96.38 86 TRP A CA 1
ATOM 672 C C . TRP A 1 86 ? 3.355 28.891 21.344 1 96.38 86 TRP A C 1
ATOM 674 O O . TRP A 1 86 ? 3.482 28.656 22.547 1 96.38 86 TRP A O 1
ATOM 684 N N . ARG A 1 87 ? 2.354 28.422 20.531 1 93.94 87 ARG A N 1
ATOM 685 C CA . ARG A 1 87 ? 1.325 27.516 21.047 1 93.94 87 ARG A CA 1
ATOM 686 C C . ARG A 1 87 ? 0.594 28.141 22.234 1 93.94 87 ARG A C 1
ATOM 688 O O . ARG A 1 87 ? 0.394 27.484 23.266 1 93.94 87 ARG A O 1
ATOM 695 N N . ASP A 1 88 ? 0.293 29.375 22.016 1 92.44 88 ASP A N 1
ATOM 696 C CA . ASP A 1 88 ? -0.379 30.141 23.062 1 92.44 88 ASP A CA 1
ATOM 697 C C . ASP A 1 88 ? -1.866 29.797 23.125 1 92.44 88 ASP A C 1
ATOM 699 O O . ASP A 1 88 ? -2.539 30.109 24.109 1 92.44 88 ASP A O 1
ATOM 703 N N . ARG A 1 89 ? -2.307 29.234 22.156 1 93.56 89 ARG A N 1
ATOM 704 C CA . ARG A 1 89 ? -3.703 28.812 22.078 1 93.56 89 ARG A CA 1
ATOM 705 C C . ARG A 1 89 ? -3.84 27.5 21.312 1 93.56 89 ARG A C 1
ATOM 707 O O . ARG A 1 89 ? -2.943 27.125 20.562 1 93.56 89 ARG A O 1
ATOM 714 N N . LYS A 1 90 ? -4.926 26.859 21.578 1 95.56 90 LYS A N 1
ATOM 715 C CA . LYS A 1 90 ? -5.242 25.656 20.812 1 95.56 90 LYS A CA 1
ATOM 716 C C . LYS A 1 90 ? -5.551 26 19.344 1 95.56 90 LYS A C 1
ATOM 718 O O . LYS A 1 90 ? -6.082 27.078 19.062 1 95.56 90 LYS A O 1
ATOM 723 N N . LYS A 1 91 ? -5.203 25.109 18.484 1 97.06 91 LYS A N 1
ATOM 724 C CA . LYS A 1 91 ? -5.57 25.281 17.078 1 97.06 91 LYS A CA 1
ATOM 725 C C . LYS A 1 91 ? -7.062 25.047 16.875 1 97.06 91 LYS A C 1
ATOM 727 O O . LYS A 1 91 ? -7.641 24.125 17.453 1 97.06 91 LYS A O 1
ATOM 732 N N . LYS A 1 92 ? -7.629 25.953 16.188 1 98.25 92 LYS A N 1
ATOM 733 C CA . LYS A 1 92 ? -9.039 25.812 15.844 1 98.25 92 LYS A CA 1
ATOM 734 C C . LYS A 1 92 ? -9.227 24.969 14.586 1 98.25 92 LYS A C 1
ATOM 736 O O . LYS A 1 92 ? -8.68 25.297 13.531 1 98.25 92 LYS A O 1
ATOM 741 N N . VAL A 1 93 ? -10.023 23.891 14.703 1 98.69 93 VAL A N 1
ATOM 742 C CA . VAL A 1 93 ? -10.195 22.922 13.625 1 98.69 93 VAL A CA 1
ATOM 743 C C . VAL A 1 93 ? -11.625 22.984 13.102 1 98.69 93 VAL A C 1
ATOM 745 O O . VAL A 1 93 ? -12.578 23 13.883 1 98.69 93 VAL A O 1
ATOM 748 N N . GLY A 1 94 ? -11.805 23.141 11.812 1 98.88 94 GLY A N 1
ATOM 749 C CA . GLY A 1 94 ? -13.07 22.906 11.133 1 98.88 94 GLY A CA 1
ATOM 750 C C . GLY A 1 94 ? -13.109 21.562 10.398 1 98.88 94 GLY A C 1
ATOM 751 O O . GLY A 1 94 ? -12.148 21.203 9.719 1 98.88 94 GLY A O 1
ATOM 752 N N . ILE A 1 95 ? -14.18 20.828 10.602 1 98.88 95 ILE A N 1
ATOM 753 C CA . ILE A 1 95 ? -14.297 19.531 9.961 1 98.88 95 ILE A CA 1
ATOM 754 C C . ILE A 1 95 ? -15.375 19.578 8.875 1 98.88 95 ILE A C 1
ATOM 756 O O . ILE A 1 95 ? -16.469 20.109 9.094 1 98.88 95 ILE A O 1
ATOM 760 N N . MET A 1 96 ? -15.047 19.109 7.703 1 98.88 96 MET A N 1
ATOM 761 C CA . MET A 1 96 ? -16.031 18.969 6.629 1 98.88 96 MET A CA 1
ATOM 762 C C . MET A 1 96 ? -16.312 17.5 6.332 1 98.88 96 MET A C 1
ATOM 764 O O . MET A 1 96 ? -15.375 16.703 6.203 1 98.88 96 MET A O 1
ATOM 768 N N . VAL A 1 97 ? -17.609 17.172 6.297 1 98.5 97 VAL A N 1
ATOM 769 C CA . VAL A 1 97 ? -18.016 15.773 6.137 1 98.5 97 VAL A CA 1
ATOM 770 C C . VAL A 1 97 ? -19.172 15.68 5.148 1 98.5 97 VAL A C 1
ATOM 772 O O . VAL A 1 97 ? -19.828 16.688 4.855 1 98.5 97 VAL A O 1
ATOM 775 N N . SER A 1 98 ? -19.375 14.508 4.598 1 97.31 98 SER A N 1
ATOM 776 C CA . SER A 1 98 ? -20.594 14.156 3.875 1 97.31 98 SER A CA 1
ATOM 777 C C . SER A 1 98 ? -21.453 13.188 4.672 1 97.31 98 SER A C 1
ATOM 779 O O . SER A 1 98 ? -21.859 13.484 5.801 1 97.31 98 SER A O 1
ATOM 781 N N . LYS A 1 99 ? -21.547 11.922 4.137 1 96.88 99 LYS A N 1
ATOM 782 C CA . LYS A 1 99 ? -22.5 11.016 4.781 1 96.88 99 LYS A CA 1
ATOM 783 C C . LYS A 1 99 ? -21.766 9.953 5.598 1 96.88 99 LYS A C 1
ATOM 785 O O . LYS A 1 99 ? -22.359 9.328 6.48 1 96.88 99 LYS A O 1
ATOM 790 N N . TYR A 1 100 ? -20.562 9.711 5.336 1 95.88 100 TYR A N 1
ATOM 791 C CA . TYR A 1 100 ? -19.797 8.695 6.066 1 95.88 100 TYR A CA 1
ATOM 792 C C . TYR A 1 100 ? -19.344 9.234 7.422 1 95.88 100 TYR A C 1
ATOM 794 O O . TYR A 1 100 ? -18.688 10.273 7.492 1 95.88 100 TYR A O 1
ATOM 802 N N . ASP A 1 101 ? -19.547 8.539 8.469 1 97.69 101 ASP A N 1
ATOM 803 C CA . ASP A 1 101 ? -19.5 9.156 9.789 1 97.69 101 ASP A CA 1
ATOM 804 C C . ASP A 1 101 ? -18.25 8.711 10.547 1 97.69 101 ASP A C 1
ATOM 806 O O . ASP A 1 101 ? -17.891 9.297 11.57 1 97.69 101 ASP A O 1
ATOM 810 N N . HIS A 1 102 ? -17.531 7.723 10.125 1 97.94 102 HIS A N 1
ATOM 811 C CA . HIS A 1 102 ? -16.547 7.051 10.953 1 97.94 102 HIS A CA 1
ATOM 812 C C . HIS A 1 102 ? -15.398 7.984 11.312 1 97.94 102 HIS A C 1
ATOM 814 O O . HIS A 1 102 ? -14.938 8 12.461 1 97.94 102 HIS A O 1
ATOM 820 N N . CYS A 1 103 ? -14.922 8.773 10.406 1 98.5 103 CYS A N 1
ATOM 821 C CA . CYS A 1 103 ? -13.836 9.695 10.703 1 98.5 103 CYS A CA 1
ATOM 822 C C . CYS A 1 103 ? -14.305 10.812 11.633 1 98.5 103 CYS A C 1
ATOM 824 O O . CYS A 1 103 ? -13.57 11.219 12.539 1 98.5 103 CYS A O 1
ATOM 826 N N . LEU A 1 104 ? -15.523 11.305 11.383 1 98.62 104 LEU A N 1
ATOM 827 C CA . LEU A 1 104 ? -16.078 12.328 12.258 1 98.62 104 LEU A CA 1
ATOM 828 C C . LEU A 1 104 ? -16.188 11.828 13.695 1 98.62 104 LEU A C 1
ATOM 830 O O . LEU A 1 104 ? -15.734 12.5 14.625 1 98.62 104 LEU A O 1
ATOM 834 N N . TRP A 1 105 ? -16.734 10.641 13.828 1 98.19 105 TRP A N 1
ATOM 835 C CA . TRP A 1 105 ? -16.875 10.039 15.148 1 98.19 105 TRP A CA 1
ATOM 836 C C . TRP A 1 105 ? -15.516 9.969 15.852 1 98.19 105 TRP A C 1
ATOM 838 O O . TRP A 1 105 ? -15.398 10.336 17.031 1 98.19 105 TRP A O 1
ATOM 848 N N . GLU A 1 106 ? -14.586 9.516 15.148 1 98.12 106 GLU A N 1
ATOM 849 C CA . GLU A 1 106 ? -13.258 9.336 15.734 1 98.12 106 GLU A CA 1
ATOM 850 C C . GLU A 1 106 ? -12.688 10.656 16.234 1 98.12 106 GLU A C 1
ATOM 852 O O . GLU A 1 106 ? -12.211 10.742 17.375 1 98.12 106 GLU A O 1
ATOM 857 N N . LEU A 1 107 ? -12.758 11.688 15.438 1 98.38 107 LEU A N 1
ATOM 858 C CA . LEU A 1 107 ? -12.195 12.992 15.797 1 98.38 107 LEU A CA 1
ATOM 859 C C . LEU A 1 107 ? -12.938 13.594 16.984 1 98.38 107 LEU A C 1
ATOM 861 O O . LEU A 1 107 ? -12.305 14.109 17.906 1 98.38 107 LEU A O 1
ATOM 865 N N . LEU A 1 108 ? -14.273 13.508 16.984 1 98.38 108 LEU A N 1
ATOM 866 C CA . LEU A 1 108 ? -15.078 14.078 18.078 1 98.38 108 LEU A CA 1
ATOM 867 C C . LEU A 1 108 ? -14.836 13.32 19.375 1 98.38 108 LEU A C 1
ATOM 869 O O . LEU A 1 108 ? -14.727 13.938 20.438 1 98.38 108 LEU A O 1
ATOM 873 N N . LEU A 1 109 ? -14.742 12.023 19.266 1 97.75 109 LEU A N 1
ATOM 874 C CA . LEU A 1 109 ? -14.516 11.203 20.438 1 97.75 109 LEU A CA 1
ATOM 875 C C . LEU A 1 109 ? -13.164 11.516 21.078 1 97.75 109 LEU A C 1
ATOM 877 O O . LEU A 1 109 ? -13.07 11.695 22.297 1 97.75 109 LEU A O 1
ATOM 881 N N . ARG A 1 110 ? -12.164 11.57 20.266 1 97.12 110 ARG A N 1
ATOM 882 C CA . ARG A 1 110 ? -10.82 11.852 20.766 1 97.12 110 ARG A CA 1
ATOM 883 C C . ARG A 1 110 ? -10.75 13.25 21.375 1 97.12 110 ARG A C 1
ATOM 885 O O . ARG A 1 110 ? -10.102 13.453 22.406 1 97.12 110 ARG A O 1
ATOM 892 N N . HIS A 1 111 ? -11.352 14.172 20.688 1 96.88 111 HIS A N 1
ATOM 893 C CA . HIS A 1 111 ? -11.398 15.531 21.203 1 96.88 111 HIS A CA 1
ATOM 894 C C . HIS A 1 111 ? -12.109 15.586 22.547 1 96.88 111 HIS A C 1
ATOM 896 O O . HIS A 1 111 ? -11.609 16.203 23.5 1 96.88 111 HIS A O 1
ATOM 902 N N . SER A 1 112 ? -13.25 14.938 22.688 1 96.5 112 SER A N 1
ATOM 903 C CA . SER A 1 112 ? -14.039 14.922 23.906 1 96.5 112 SER A CA 1
ATOM 904 C C . SER A 1 112 ? -13.281 14.25 25.047 1 96.5 112 SER A C 1
ATOM 906 O O . SER A 1 112 ? -13.445 14.617 26.219 1 96.5 112 SER A O 1
ATOM 908 N N . ALA A 1 113 ? -12.406 13.344 24.703 1 96.62 113 ALA A N 1
ATOM 909 C CA . ALA A 1 113 ? -11.625 12.594 25.688 1 96.62 113 ALA A CA 1
ATOM 910 C C . ALA A 1 113 ? -10.336 13.328 26.031 1 96.62 113 ALA A C 1
ATOM 912 O O . ALA A 1 113 ? -9.5 12.812 26.781 1 96.62 113 ALA A O 1
ATOM 913 N N . ASN A 1 114 ? -10.102 14.43 25.422 1 95.88 114 ASN A N 1
ATOM 914 C CA . ASN A 1 114 ? -8.922 15.25 25.641 1 95.88 114 ASN A CA 1
ATOM 915 C C . ASN A 1 114 ? -7.648 14.539 25.188 1 95.88 114 ASN A C 1
ATOM 917 O O . ASN A 1 114 ? -6.602 14.656 25.812 1 95.88 114 ASN A O 1
ATOM 921 N N . GLU A 1 115 ? -7.824 13.766 24.141 1 95 115 GLU A N 1
ATOM 922 C CA . GLU A 1 115 ? -6.684 13.07 23.547 1 95 115 GLU A CA 1
ATOM 923 C C . GLU A 1 115 ? -6.039 13.914 22.453 1 95 115 GLU A C 1
ATOM 925 O O . GLU A 1 115 ? -4.977 13.555 21.938 1 95 115 GLU A O 1
ATOM 930 N N . LEU A 1 116 ? -6.613 14.945 22.094 1 94.81 116 LEU A N 1
ATOM 931 C CA . LEU A 1 116 ? -6.086 15.945 21.172 1 94.81 116 LEU A CA 1
ATOM 932 C C . LEU A 1 116 ? -6.047 17.328 21.828 1 94.81 116 LEU A C 1
ATOM 934 O O . LEU A 1 116 ? -6.75 18.234 21.391 1 94.81 116 LEU A O 1
ATOM 938 N N . PRO A 1 117 ? -5.191 17.469 22.75 1 91.12 117 PRO A N 1
ATOM 939 C CA . PRO A 1 117 ? -5.227 18.656 23.609 1 91.12 117 PRO A CA 1
ATOM 940 C C . PRO A 1 117 ? -4.805 19.938 22.875 1 91.12 117 PRO A C 1
ATOM 942 O O . PRO A 1 117 ? -5.059 21.031 23.359 1 91.12 117 PRO A O 1
ATOM 945 N N . GLU A 1 118 ? -4.293 19.766 21.672 1 90.69 118 GLU A N 1
ATOM 946 C CA . GLU A 1 118 ? -3.746 20.922 20.969 1 90.69 118 GLU A CA 1
ATOM 947 C C . GLU A 1 118 ? -4.801 21.562 20.062 1 90.69 118 GLU A C 1
ATOM 949 O O . GLU A 1 118 ? -4.504 22.516 19.344 1 90.69 118 GLU A O 1
ATOM 954 N N . MET A 1 119 ? -6.031 21.016 20.219 1 96.19 119 MET A N 1
ATOM 955 C CA . MET A 1 119 ? -7 21.562 19.266 1 96.19 119 MET A CA 1
ATOM 956 C C . MET A 1 119 ? -8.367 21.719 19.922 1 96.19 119 MET A C 1
ATOM 958 O O . MET A 1 119 ? -8.641 21.109 20.953 1 96.19 119 MET A O 1
ATOM 962 N N . ASP A 1 120 ? -9.117 22.578 19.344 1 97.25 120 ASP A N 1
ATOM 963 C CA . ASP A 1 120 ? -10.562 22.672 19.562 1 97.25 120 ASP A CA 1
ATOM 964 C C . ASP A 1 120 ? -11.328 22.562 18.25 1 97.25 120 ASP A C 1
ATOM 966 O O . ASP A 1 120 ? -10.938 23.141 17.25 1 97.25 120 ASP A O 1
ATOM 970 N N . ILE A 1 121 ? -12.289 21.75 18.266 1 98.31 121 ILE A N 1
ATOM 971 C CA . ILE A 1 121 ? -13.148 21.656 17.094 1 98.31 121 ILE A CA 1
ATOM 972 C C . ILE A 1 121 ? -14.188 22.781 17.125 1 98.31 121 ILE A C 1
ATOM 974 O O . ILE A 1 121 ? -15.031 22.828 18.016 1 98.31 121 ILE A O 1
ATOM 978 N N . GLU A 1 122 ? -14.133 23.641 16.141 1 98.06 122 GLU A N 1
ATOM 979 C CA . GLU A 1 122 ? -14.984 24.828 16.125 1 98.06 122 GLU A CA 1
ATOM 980 C C . GLU A 1 122 ? -16.344 24.516 15.523 1 98.06 122 GLU A C 1
ATOM 982 O O . GLU A 1 122 ? -17.375 25.047 15.977 1 98.06 122 GLU A O 1
ATOM 987 N N . LEU A 1 123 ? -16.359 23.781 14.523 1 98.75 123 LEU A N 1
ATOM 988 C CA . LEU A 1 123 ? -17.594 23.5 13.805 1 98.75 123 LEU A CA 1
ATOM 989 C C . LEU A 1 123 ? -17.422 22.328 12.836 1 98.75 123 LEU A C 1
ATOM 991 O O . LEU A 1 123 ? -16.297 21.922 12.555 1 98.75 123 LEU A O 1
ATOM 995 N N . VAL A 1 124 ? -18.547 21.766 12.445 1 98.81 124 VAL A N 1
ATOM 996 C CA . VAL A 1 124 ? -18.641 20.797 11.367 1 98.81 124 VAL A CA 1
ATOM 997 C C . VAL A 1 124 ? -19.5 21.344 10.234 1 98.81 124 VAL A C 1
ATOM 999 O O . VAL A 1 124 ? -20.562 21.922 10.477 1 98.81 124 VAL A O 1
ATOM 1002 N N . ILE A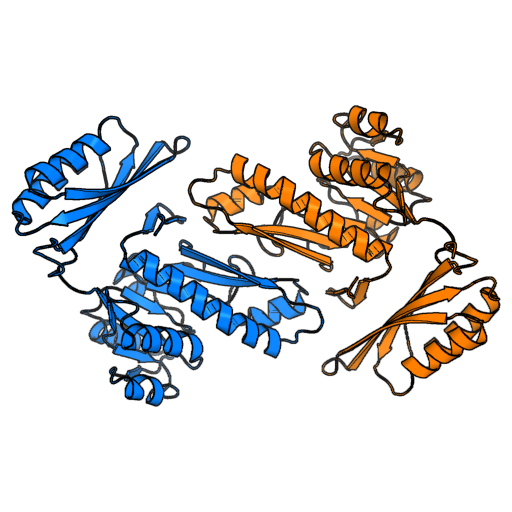 1 125 ? -19.016 21.281 9.055 1 98.88 125 ILE A N 1
ATOM 1003 C CA . ILE A 1 125 ? -19.781 21.641 7.871 1 98.88 125 ILE A CA 1
ATOM 1004 C C . ILE A 1 125 ? -20.062 20.391 7.039 1 98.88 125 ILE A C 1
ATOM 1006 O O . ILE A 1 125 ? -19.172 19.562 6.836 1 98.88 125 ILE A O 1
ATOM 1010 N N . SER A 1 126 ? -21.266 20.234 6.57 1 98.69 126 SER A N 1
ATOM 1011 C CA . SER A 1 126 ? -21.625 19.094 5.738 1 98.69 126 SER A CA 1
ATOM 1012 C C . SER A 1 126 ? -22.547 19.516 4.598 1 98.69 126 SER A C 1
ATOM 1014 O O . SER A 1 126 ? -23.266 20.516 4.711 1 98.69 126 SER A O 1
ATOM 1016 N N . ASN A 1 127 ? -22.453 18.781 3.549 1 98 127 ASN A N 1
ATOM 1017 C CA . ASN A 1 127 ? -23.406 19 2.469 1 98 127 ASN A CA 1
ATOM 1018 C C . ASN A 1 127 ? -24.672 18.188 2.678 1 98 127 ASN A C 1
ATOM 1020 O O . ASN A 1 127 ? -25.578 18.219 1.843 1 98 127 ASN A O 1
ATOM 1024 N N . HIS A 1 128 ? -24.812 17.438 3.791 1 97.94 128 HIS A N 1
ATOM 1025 C CA . HIS A 1 128 ? -25.969 16.625 4.156 1 97.94 128 HIS A CA 1
ATOM 1026 C C . HIS A 1 128 ? -26.312 16.797 5.633 1 97.94 128 HIS A C 1
ATOM 1028 O O . HIS A 1 128 ? -25.422 17.078 6.453 1 97.94 128 HIS A O 1
ATOM 1034 N N . PRO A 1 129 ? -27.531 16.625 6 1 98.19 129 PRO A N 1
ATOM 1035 C CA . PRO A 1 129 ? -27.922 16.734 7.41 1 98.19 129 PRO A CA 1
ATOM 1036 C C . PRO A 1 129 ? -27.656 15.445 8.195 1 98.19 129 PRO A C 1
ATOM 1038 O O . PRO A 1 129 ? -27.812 15.422 9.414 1 98.19 129 PRO A O 1
ATOM 1041 N N . ASP A 1 130 ? -27.25 14.406 7.551 1 98.19 130 ASP A N 1
ATOM 1042 C CA . ASP A 1 130 ? -27.234 13.031 8.031 1 98.19 130 ASP A CA 1
ATOM 1043 C C . ASP A 1 130 ? -26.484 12.938 9.367 1 98.19 130 ASP A C 1
ATOM 1045 O O . ASP A 1 130 ? -26.844 12.125 10.219 1 98.19 130 ASP A O 1
ATOM 1049 N N . LEU A 1 131 ? -25.438 13.75 9.578 1 98.44 131 LEU A N 1
ATOM 1050 C CA . LEU A 1 131 ? -24.547 13.547 10.727 1 98.44 131 LEU A CA 1
ATOM 1051 C C . LEU A 1 131 ? -24.734 14.656 11.758 1 98.44 131 LEU A C 1
ATOM 1053 O O . LEU A 1 131 ? -23.906 14.828 12.648 1 98.44 131 LEU A O 1
ATOM 1057 N N . GLN A 1 132 ? -25.812 15.414 11.641 1 98.31 132 GLN A N 1
ATOM 1058 C CA . GLN A 1 132 ? -26.078 16.516 12.562 1 98.31 132 GLN A CA 1
ATOM 1059 C C . GLN A 1 132 ? -26.188 16.016 14 1 98.31 132 GLN A C 1
ATOM 1061 O O . GLN A 1 132 ? -25.641 16.625 14.922 1 98.31 132 GLN A O 1
ATOM 1066 N N . SER A 1 133 ? -26.875 14.906 14.164 1 98.19 133 SER A N 1
ATOM 1067 C CA . SER A 1 133 ? -27.078 14.367 15.5 1 98.19 133 SER A CA 1
ATOM 1068 C C . SER A 1 133 ? -25.75 13.969 16.141 1 98.19 133 SER A C 1
ATOM 1070 O O . SER A 1 133 ? -25.578 14.086 17.359 1 98.19 133 SER A O 1
ATOM 1072 N N . VAL A 1 134 ? -24.812 13.516 15.352 1 97.88 134 VAL A N 1
ATOM 1073 C CA . VAL A 1 134 ? -23.484 13.125 15.844 1 97.88 134 VAL A CA 1
ATOM 1074 C C . VAL A 1 134 ? -22.766 14.336 16.406 1 97.88 134 VAL A C 1
ATOM 1076 O O . VAL A 1 134 ? -22.281 14.305 17.547 1 97.88 134 VAL A O 1
ATOM 1079 N N . ALA A 1 135 ? -22.703 15.414 15.688 1 98.06 135 ALA A N 1
ATOM 1080 C CA . ALA A 1 135 ? -22.031 16.641 16.125 1 98.06 135 ALA A CA 1
ATOM 1081 C C . ALA A 1 135 ? -22.703 17.203 17.375 1 98.06 135 ALA A C 1
ATOM 1083 O O . ALA A 1 135 ? -22.031 17.672 18.297 1 98.06 135 ALA A O 1
ATOM 1084 N N . GLU A 1 136 ? -24.062 17.125 17.391 1 97.19 136 GLU A N 1
ATOM 1085 C CA . GLU A 1 136 ? -24.844 17.641 18.5 1 97.19 136 GLU A CA 1
ATOM 1086 C C . GLU A 1 136 ? -24.531 16.875 19.797 1 97.19 136 GLU A C 1
ATOM 1088 O O . GLU A 1 136 ? -24.5 17.469 20.875 1 97.19 136 GLU A O 1
ATOM 1093 N N . THR A 1 137 ? -24.344 15.625 19.656 1 97.56 137 THR A N 1
ATOM 1094 C CA . THR A 1 137 ? -23.984 14.789 20.797 1 97.56 137 THR A CA 1
ATOM 1095 C C . THR A 1 137 ? -22.75 15.336 21.5 1 97.56 137 THR A C 1
ATOM 1097 O O . THR A 1 137 ? -22.625 15.25 22.734 1 97.56 137 THR A O 1
ATOM 1100 N N . PHE A 1 138 ? -21.859 15.93 20.797 1 97.62 138 PHE A N 1
ATOM 1101 C CA . PHE A 1 138 ? -20.609 16.422 21.359 1 97.62 138 PHE A CA 1
ATOM 1102 C C . PHE A 1 138 ? -20.641 17.938 21.516 1 97.62 138 PHE A C 1
ATOM 1104 O O . PHE A 1 138 ? -19.625 18.562 21.828 1 97.62 138 PHE A O 1
ATOM 1111 N N . GLN A 1 139 ? -21.797 18.516 21.188 1 97.75 139 GLN A N 1
ATOM 1112 C CA . GLN A 1 139 ? -22.031 19.953 21.344 1 97.75 139 GLN A CA 1
ATOM 1113 C C . GLN A 1 139 ? -21.141 20.766 20.406 1 97.75 139 GLN A C 1
ATOM 1115 O O . GLN A 1 139 ? -20.562 21.766 20.828 1 97.75 139 GLN A O 1
ATOM 1120 N N . VAL A 1 140 ? -20.938 20.312 19.234 1 98.38 140 VAL A N 1
ATOM 1121 C CA . VAL A 1 140 ? -20.219 21.016 18.188 1 98.38 140 VAL A CA 1
ATOM 1122 C C . VAL A 1 140 ? -21.188 21.531 17.141 1 98.38 140 VAL A C 1
ATOM 1124 O O . VAL A 1 140 ? -22.047 20.797 16.656 1 98.38 140 VAL A O 1
ATOM 1127 N N . PRO A 1 141 ? -21.125 22.859 16.828 1 98.56 141 PRO A N 1
ATOM 1128 C CA . PRO A 1 141 ? -22.016 23.391 15.805 1 98.56 141 PRO A CA 1
ATOM 1129 C C . PRO A 1 141 ? -21.922 22.625 14.492 1 98.56 141 PRO A C 1
ATOM 1131 O O . PRO A 1 141 ? -20.828 22.219 14.07 1 98.56 141 PRO A O 1
ATOM 1134 N N . TYR A 1 142 ? -23.094 22.328 13.93 1 98.75 142 TYR A N 1
ATOM 1135 C CA . TYR A 1 142 ? -23.219 21.625 12.664 1 98.75 142 TYR A CA 1
ATOM 1136 C C . TYR A 1 142 ? -23.953 22.469 11.625 1 98.75 142 TYR A C 1
ATOM 1138 O O . TYR A 1 142 ? -25.094 22.875 11.844 1 98.75 142 TYR A O 1
ATOM 1146 N N . HIS A 1 143 ? -23.297 22.766 10.516 1 98.81 143 HIS A N 1
ATOM 1147 C CA . HIS A 1 143 ? -23.875 23.594 9.461 1 98.81 143 HIS A CA 1
ATOM 1148 C C . HIS A 1 143 ? -24.094 22.781 8.188 1 98.81 143 HIS A C 1
ATOM 1150 O O . HIS A 1 143 ? -23.156 22.172 7.66 1 98.81 143 HIS A O 1
ATOM 1156 N N . VAL A 1 144 ? -25.328 22.797 7.727 1 98.62 144 VAL A N 1
ATOM 1157 C CA . VAL A 1 144 ? -25.641 22.109 6.48 1 98.62 144 VAL A CA 1
ATOM 1158 C C . VAL A 1 144 ? -25.609 23.094 5.316 1 98.62 144 VAL A C 1
ATOM 1160 O O . VAL A 1 144 ? -26.422 24.031 5.254 1 98.62 144 VAL A O 1
ATOM 1163 N N . ILE A 1 145 ? -24.656 22.906 4.453 1 98.31 145 ILE A N 1
ATOM 1164 C CA . ILE A 1 145 ? -24.516 23.719 3.248 1 98.31 145 ILE A CA 1
ATOM 1165 C C . ILE A 1 145 ? -24.5 22.812 2.018 1 98.31 145 ILE A C 1
ATOM 1167 O O . ILE A 1 145 ? -23.422 22.359 1.595 1 98.31 145 ILE A O 1
ATOM 1171 N N . PRO A 1 146 ? -25.656 22.578 1.417 1 96.62 146 PRO A N 1
ATOM 1172 C CA . PRO A 1 146 ? -25.703 21.75 0.217 1 96.62 146 PRO A CA 1
ATOM 1173 C C . PRO A 1 146 ? -24.922 22.344 -0.948 1 96.62 146 PRO A C 1
ATOM 1175 O O . PRO A 1 146 ? -24.953 23.562 -1.15 1 96.62 146 PRO A O 1
ATOM 1178 N N . VAL A 1 147 ? -24.203 21.547 -1.661 1 94.88 147 VAL A N 1
ATOM 1179 C CA . VAL A 1 147 ? -23.391 22.016 -2.771 1 94.88 147 VAL A CA 1
ATOM 1180 C C . VAL A 1 147 ? -23.812 21.312 -4.062 1 94.88 147 VAL A C 1
ATOM 1182 O O . VAL A 1 147 ? -23.984 20.094 -4.09 1 94.88 147 VAL A O 1
ATOM 1185 N N . THR A 1 148 ? -24.078 22.078 -5.086 1 92.94 148 THR A N 1
ATOM 1186 C CA . THR A 1 148 ? -24.266 21.594 -6.449 1 92.94 148 THR A CA 1
ATOM 1187 C C . THR A 1 148 ? -23.234 22.203 -7.387 1 92.94 148 THR A C 1
ATOM 1189 O O . THR A 1 148 ? -22.562 23.188 -7.035 1 92.94 148 THR A O 1
ATOM 1192 N N . PRO A 1 149 ? -23.016 21.578 -8.523 1 90.56 149 PRO A N 1
ATOM 1193 C CA . PRO A 1 149 ? -22.078 22.172 -9.469 1 90.56 149 PRO A CA 1
ATOM 1194 C C . PRO A 1 149 ? -22.406 23.625 -9.805 1 90.56 149 PRO A C 1
ATOM 1196 O O . PRO A 1 149 ? -21.516 24.438 -9.992 1 90.56 149 PRO A O 1
ATOM 1199 N N . GLU A 1 150 ? -23.703 23.953 -9.82 1 93.44 150 GLU A N 1
ATOM 1200 C CA . GLU A 1 150 ? -24.156 25.281 -10.203 1 93.44 150 GLU A CA 1
ATOM 1201 C C . GLU A 1 150 ? -23.984 26.266 -9.055 1 93.44 150 GLU A C 1
ATOM 1203 O O . GLU A 1 150 ? -23.812 27.469 -9.289 1 93.44 150 GLU A O 1
ATOM 1208 N N . THR A 1 151 ? -23.969 25.797 -7.84 1 95.38 151 THR A N 1
ATOM 1209 C CA . THR A 1 151 ? -23.984 26.703 -6.703 1 95.38 151 THR A CA 1
ATOM 1210 C C . THR A 1 151 ? -22.656 26.641 -5.957 1 95.38 151 THR A C 1
ATOM 1212 O O . THR A 1 151 ? -22.5 27.25 -4.891 1 95.38 151 THR A O 1
ATOM 1215 N N . LYS A 1 152 ? -21.719 25.984 -6.453 1 95.06 152 LYS A N 1
ATOM 1216 C CA . LYS A 1 152 ? -20.484 25.656 -5.742 1 95.06 152 LYS A CA 1
ATOM 1217 C C . LYS A 1 152 ? -19.781 26.922 -5.262 1 95.06 152 LYS A C 1
ATOM 1219 O O . LYS A 1 152 ? -19.391 27.016 -4.094 1 95.06 152 LYS A O 1
ATOM 1224 N N . ALA A 1 153 ? -19.625 27.922 -6.062 1 95.38 153 ALA A N 1
ATOM 1225 C CA . ALA A 1 153 ? -18.891 29.125 -5.719 1 95.38 153 ALA A CA 1
ATOM 1226 C C . ALA A 1 153 ? -19.562 29.875 -4.562 1 95.38 153 ALA A C 1
ATOM 1228 O O . ALA A 1 153 ? -18.891 30.297 -3.619 1 95.38 153 ALA A O 1
ATOM 1229 N N . GLU A 1 154 ? -20.844 29.969 -4.641 1 97.06 154 GLU A N 1
ATOM 1230 C CA . GLU A 1 154 ? -21.609 30.656 -3.605 1 97.06 154 GLU A CA 1
ATOM 1231 C C . GLU A 1 154 ? -21.562 29.891 -2.287 1 97.06 154 GLU A C 1
ATOM 1233 O O . GLU A 1 154 ? -21.422 30.484 -1.219 1 97.06 154 GLU A O 1
ATOM 1238 N N . GLU A 1 155 ? -21.781 28.625 -2.41 1 97.44 155 GLU A N 1
ATOM 1239 C CA . GLU A 1 155 ? -21.797 27.797 -1.218 1 97.44 155 GLU A CA 1
ATOM 1240 C C . GLU A 1 155 ? -20.422 27.75 -0.553 1 97.44 155 GLU A C 1
ATOM 1242 O O . GLU A 1 155 ? -20.328 27.75 0.675 1 97.44 155 GLU A O 1
ATOM 1247 N N . GLU A 1 156 ? -19.312 27.703 -1.312 1 98.12 156 GLU A N 1
ATOM 1248 C CA . GLU A 1 156 ? -17.969 27.734 -0.756 1 98.12 156 GLU A CA 1
ATOM 1249 C C . GLU A 1 156 ? -17.688 29.062 -0.052 1 98.12 156 GLU A C 1
ATOM 1251 O O . GLU A 1 156 ? -16.969 29.094 0.95 1 98.12 156 GLU A O 1
ATOM 1256 N N . ALA A 1 157 ? -18.25 30.109 -0.589 1 97.81 157 ALA A N 1
ATOM 1257 C CA . ALA A 1 157 ? -18.109 31.406 0.076 1 97.81 157 ALA A CA 1
ATOM 1258 C C . ALA A 1 157 ? -18.734 31.375 1.468 1 97.81 157 ALA A C 1
ATOM 1260 O O . ALA A 1 157 ? -18.172 31.922 2.42 1 97.81 157 ALA A O 1
ATOM 1261 N N . LYS 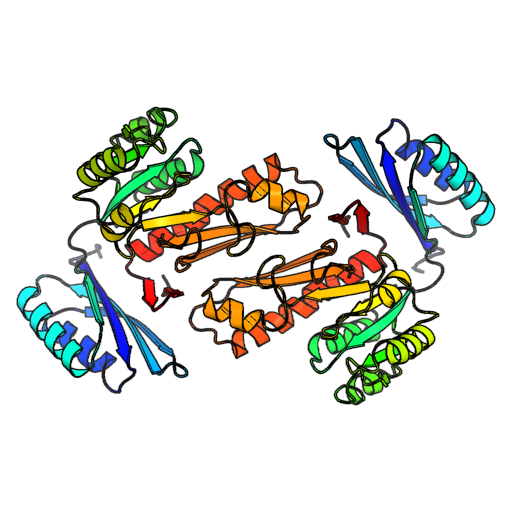A 1 158 ? -19.906 30.734 1.544 1 98.25 158 LYS A N 1
ATOM 1262 C CA . LYS A 1 158 ? -20.562 30.578 2.842 1 98.25 158 LYS A CA 1
ATOM 1263 C C . LYS A 1 158 ? -19.703 29.734 3.785 1 98.25 158 LYS A C 1
ATOM 1265 O O . LYS A 1 158 ? -19.594 30.047 4.969 1 98.25 158 LYS A O 1
ATOM 1270 N N . GLN A 1 159 ? -19.172 28.672 3.283 1 98.69 159 GLN A N 1
ATOM 1271 C CA . GLN A 1 159 ? -18.297 27.812 4.074 1 98.69 159 GLN A CA 1
ATOM 1272 C C . GLN A 1 159 ? -17.078 28.578 4.594 1 98.69 159 GLN A C 1
ATOM 1274 O O . GLN A 1 159 ? -16.734 28.453 5.766 1 98.69 159 GLN A O 1
ATOM 1279 N N . LEU A 1 160 ? -16.453 29.359 3.693 1 98.5 160 LEU A N 1
ATOM 1280 C CA . LEU A 1 160 ? -15.25 30.109 4.047 1 98.5 160 LEU A CA 1
ATOM 1281 C C . LEU A 1 160 ? -15.555 31.141 5.133 1 98.5 160 LEU A C 1
ATOM 1283 O O . LEU A 1 160 ? -14.719 31.391 6.008 1 98.5 160 LEU A O 1
ATOM 1287 N N . GLU A 1 161 ? -16.75 31.703 5.031 1 98.38 161 GLU A N 1
ATOM 1288 C CA . GLU A 1 161 ? -17.156 32.656 6.074 1 98.38 161 GLU A CA 1
ATOM 1289 C C . GLU A 1 161 ? -17.234 31.953 7.434 1 98.38 161 GLU A C 1
ATOM 1291 O O . GLU A 1 161 ? -16.812 32.5 8.445 1 98.38 161 GLU A O 1
ATOM 1296 N N . LEU A 1 162 ? -17.828 30.766 7.434 1 98.56 162 LEU A N 1
ATOM 1297 C CA . LEU A 1 162 ? -17.953 30 8.664 1 98.56 162 LEU A CA 1
ATOM 1298 C C . LEU A 1 162 ? -16.578 29.609 9.195 1 98.56 162 LEU A C 1
ATOM 1300 O O . LEU A 1 162 ? -16.375 29.484 10.406 1 98.56 162 LEU A O 1
ATOM 1304 N N . LEU A 1 163 ? -15.609 29.391 8.281 1 98.62 163 LEU A N 1
ATOM 1305 C CA . LEU A 1 163 ? -14.297 28.859 8.625 1 98.62 163 LEU A CA 1
ATOM 1306 C C . LEU A 1 163 ? -13.297 29.984 8.852 1 98.62 163 LEU A C 1
ATOM 1308 O O . LEU A 1 163 ? -12.094 29.734 8.992 1 98.62 163 LEU A O 1
ATOM 1312 N N . LYS A 1 164 ? -13.633 31.203 8.883 1 96.62 164 LYS A N 1
ATOM 1313 C CA . LYS A 1 164 ? -12.766 32.375 8.859 1 96.62 164 LYS A CA 1
ATOM 1314 C C . LYS A 1 164 ? -11.805 32.375 10.055 1 96.62 164 LYS A C 1
ATOM 1316 O O . LYS A 1 164 ? -10.703 32.906 9.969 1 96.62 164 LYS A O 1
ATOM 1321 N N . ASN A 1 165 ? -12.234 31.75 11.133 1 95.56 165 ASN A N 1
ATOM 1322 C CA . ASN A 1 165 ? -11.383 31.766 12.312 1 95.56 165 ASN A CA 1
ATOM 1323 C C . ASN A 1 165 ? -10.719 30.406 12.539 1 95.56 165 ASN A C 1
ATOM 1325 O O . ASN A 1 165 ? -10.141 30.156 13.602 1 95.56 165 ASN A O 1
ATOM 1329 N N . VAL A 1 166 ? -10.781 29.516 11.617 1 97.5 166 VAL A N 1
ATOM 1330 C CA . VAL A 1 166 ? -10.258 28.172 11.727 1 97.5 166 VAL A CA 1
ATOM 1331 C C . VAL A 1 166 ? -8.812 28.125 11.234 1 97.5 166 VAL A C 1
ATOM 1333 O O . VAL A 1 166 ? -8.469 28.781 10.242 1 97.5 166 VAL A O 1
ATOM 1336 N N . ASP A 1 167 ? -7.984 27.359 11.938 1 97.38 167 ASP A N 1
ATOM 1337 C CA . ASP A 1 167 ? -6.574 27.219 11.578 1 97.38 167 ASP A CA 1
ATOM 1338 C C . ASP A 1 167 ? -6.371 26.078 10.586 1 97.38 167 ASP A C 1
ATOM 1340 O O . ASP A 1 167 ? -5.492 26.141 9.727 1 97.38 167 ASP A O 1
ATOM 1344 N N . VAL A 1 168 ? -7.078 25.016 10.789 1 98.19 168 VAL A N 1
ATOM 1345 C CA . VAL A 1 168 ? -6.922 23.812 9.984 1 98.19 168 VAL A CA 1
ATOM 1346 C C . VAL A 1 168 ? -8.297 23.25 9.625 1 98.19 168 VAL A C 1
ATOM 1348 O O . VAL A 1 168 ? -9.203 23.219 10.461 1 98.19 168 VAL A O 1
ATOM 1351 N N . VAL A 1 169 ? -8.461 22.875 8.375 1 98.88 169 VAL A N 1
ATOM 1352 C CA . VAL A 1 169 ? -9.68 22.234 7.891 1 98.88 169 VAL A CA 1
ATOM 1353 C C . VAL A 1 169 ? -9.414 20.75 7.648 1 98.88 169 VAL A C 1
ATOM 1355 O O . VAL A 1 169 ? -8.414 20.375 7.027 1 98.88 169 VAL A O 1
ATOM 1358 N N . VAL A 1 170 ? -10.234 19.891 8.156 1 98.88 170 VAL A N 1
ATOM 1359 C CA . VAL A 1 170 ? -10.109 18.453 7.953 1 98.88 170 VAL A CA 1
ATOM 1360 C C . VAL A 1 170 ? -11.258 17.969 7.07 1 98.88 170 VAL A C 1
ATOM 1362 O O . VAL A 1 170 ? -12.43 18.141 7.41 1 98.88 170 VAL A O 1
ATOM 1365 N N . LEU A 1 171 ? -10.891 17.438 5.945 1 98.75 171 LEU A N 1
ATOM 1366 C CA . LEU A 1 171 ? -11.859 16.766 5.09 1 98.75 171 LEU A CA 1
ATOM 1367 C C . LEU A 1 171 ? -12.008 15.297 5.484 1 98.75 171 LEU A C 1
ATOM 1369 O O . LEU A 1 171 ? -11.211 14.453 5.07 1 98.75 171 LEU A O 1
ATOM 1373 N N . ALA A 1 172 ? -12.953 15.047 6.262 1 98.25 172 ALA A N 1
ATOM 1374 C CA . ALA A 1 172 ? -13.219 13.719 6.812 1 98.25 172 ALA A CA 1
ATOM 1375 C C . ALA A 1 172 ? -14.289 12.992 6 1 98.25 172 ALA A C 1
ATOM 1377 O O . ALA A 1 172 ? -15.391 12.742 6.496 1 98.25 172 ALA A O 1
ATOM 1378 N N . ARG A 1 173 ? -13.836 12.641 4.789 1 96.75 173 ARG A N 1
ATOM 1379 C CA . ARG A 1 173 ? -14.742 12.008 3.824 1 96.75 173 ARG A CA 1
ATOM 1380 C C . ARG A 1 173 ? -15.82 12.984 3.373 1 96.75 173 ARG A C 1
ATOM 1382 O O . ARG A 1 173 ? -17.016 12.664 3.418 1 96.75 173 ARG A O 1
ATOM 1389 N N . TYR A 1 174 ? -15.414 14.188 3.016 1 97.19 174 TYR A N 1
ATOM 1390 C CA . TYR A 1 174 ? -16.312 15.242 2.572 1 97.19 174 TYR A CA 1
ATOM 1391 C C . TYR A 1 174 ? -16.891 14.93 1.194 1 97.19 174 TYR A C 1
ATOM 1393 O O . TYR A 1 174 ? -18.016 15.312 0.88 1 97.19 174 TYR A O 1
ATOM 1401 N N . MET A 1 175 ? -16.234 14.273 0.361 1 93.06 175 MET A N 1
ATOM 1402 C CA . MET A 1 175 ? -16.656 13.703 -0.911 1 93.06 175 MET A CA 1
ATOM 1403 C C . MET A 1 175 ? -16.984 14.789 -1.923 1 93.06 175 MET A C 1
ATOM 1405 O O . MET A 1 175 ? -17.812 14.594 -2.811 1 93.06 175 MET A O 1
ATOM 1409 N N . GLN A 1 176 ? -16.578 16.078 -1.743 1 93.56 176 GLN A N 1
ATOM 1410 C CA . GLN A 1 176 ? -16.656 17.156 -2.717 1 93.56 176 GLN A CA 1
ATOM 1411 C C . GLN A 1 176 ? -15.258 17.688 -3.053 1 93.56 176 GLN A C 1
ATOM 1413 O O . GLN A 1 176 ? -14.375 17.703 -2.195 1 93.56 176 GLN A O 1
ATOM 1418 N N . VAL A 1 177 ? -15.117 18.078 -4.281 1 94.06 177 VAL A N 1
ATOM 1419 C CA . VAL A 1 177 ? -13.859 18.688 -4.711 1 94.06 177 VAL A CA 1
ATOM 1420 C C . VAL A 1 177 ? -13.883 20.172 -4.391 1 94.06 177 VAL A C 1
ATOM 1422 O O . VAL A 1 177 ? -14.82 20.891 -4.77 1 94.06 177 VAL A O 1
ATOM 1425 N N . LEU A 1 178 ? -12.938 20.656 -3.701 1 96.81 178 LEU A N 1
ATOM 1426 C CA . LEU A 1 178 ? -12.836 22.078 -3.361 1 96.81 178 LEU A CA 1
ATOM 1427 C C . LEU A 1 178 ? -12.227 22.859 -4.508 1 96.81 178 LEU A C 1
ATOM 1429 O O . LEU A 1 178 ? -11.336 22.375 -5.203 1 96.81 178 LEU A O 1
ATOM 1433 N N . SER A 1 179 ? -12.711 24.047 -4.727 1 96.31 179 SER A N 1
ATOM 1434 C CA . SER A 1 179 ? -12.164 24.906 -5.766 1 96.31 179 SER A CA 1
ATOM 1435 C C . SER A 1 179 ? -10.781 25.422 -5.387 1 96.31 179 SER A C 1
ATOM 1437 O O . SER A 1 179 ? -10.406 25.406 -4.211 1 96.31 179 SER A O 1
ATOM 1439 N N . GLY A 1 180 ? -10.008 25.828 -6.348 1 96.25 180 GLY A N 1
ATOM 1440 C CA . GLY A 1 180 ? -8.734 26.469 -6.09 1 96.25 180 GLY A CA 1
ATOM 1441 C C . GLY A 1 180 ? -8.836 27.656 -5.16 1 96.25 180 GLY A C 1
ATOM 1442 O O . GLY A 1 180 ? -7.973 27.875 -4.305 1 96.25 180 GLY A O 1
ATOM 1443 N N . ASP A 1 181 ? -9.852 28.438 -5.309 1 95.44 181 ASP A N 1
ATOM 1444 C CA . ASP A 1 181 ? -10.07 29.609 -4.477 1 95.44 181 ASP A CA 1
ATOM 1445 C C . ASP A 1 181 ? -10.227 29.219 -3.008 1 95.44 181 ASP A C 1
ATOM 1447 O O . ASP A 1 181 ? -9.68 29.891 -2.125 1 95.44 181 ASP A O 1
ATOM 1451 N N . PHE A 1 182 ? -11.016 28.188 -2.787 1 97.56 182 PHE A N 1
ATOM 1452 C CA . PHE A 1 182 ? -11.18 27.688 -1.428 1 97.56 182 PHE A CA 1
ATOM 1453 C C . PHE A 1 182 ? -9.844 27.25 -0.841 1 97.56 182 PHE A C 1
ATOM 1455 O O . PHE A 1 182 ? -9.484 27.656 0.268 1 97.56 182 PHE A O 1
ATOM 1462 N N . LEU A 1 183 ? -9.078 26.469 -1.601 1 97.56 183 LEU A N 1
ATOM 1463 C CA . LEU A 1 183 ? -7.824 25.875 -1.146 1 97.56 183 LEU A CA 1
ATOM 1464 C C . LEU A 1 183 ? -6.793 26.969 -0.843 1 97.56 183 LEU A C 1
ATOM 1466 O O . LEU A 1 183 ? -5.996 26.828 0.088 1 97.56 183 LEU A O 1
ATOM 1470 N N . ARG A 1 184 ? -6.773 28 -1.557 1 95.56 184 ARG A N 1
ATOM 1471 C CA . ARG A 1 184 ? -5.805 29.094 -1.407 1 95.56 184 ARG A CA 1
ATOM 1472 C C . ARG A 1 184 ? -5.992 29.812 -0.08 1 95.56 184 ARG A C 1
ATOM 1474 O O . ARG A 1 184 ? -5.082 30.5 0.392 1 95.56 184 ARG A O 1
ATOM 1481 N N . GLN A 1 185 ? -7.207 29.641 0.523 1 95.62 185 GLN A N 1
ATOM 1482 C CA . GLN A 1 185 ? -7.473 30.297 1.801 1 95.62 185 GLN A CA 1
ATOM 1483 C C . GLN A 1 185 ? -6.785 29.562 2.947 1 95.62 185 GLN A C 1
ATOM 1485 O O . GLN A 1 185 ? -6.652 30.094 4.047 1 95.62 185 GLN A O 1
ATOM 1490 N N . PHE A 1 186 ? -6.375 28.312 2.717 1 95.81 186 PHE A N 1
ATOM 1491 C CA . PHE A 1 186 ? -5.758 27.484 3.74 1 95.81 186 PHE A CA 1
ATOM 1492 C C . PHE A 1 186 ? -4.527 26.766 3.191 1 95.81 186 PHE A C 1
ATOM 1494 O O . PHE A 1 186 ? -4.465 25.531 3.191 1 95.81 186 PHE A O 1
ATOM 1501 N N . PRO A 1 187 ? -3.555 27.516 2.77 1 92 187 PRO A N 1
ATOM 1502 C CA . PRO A 1 187 ? -2.371 26.844 2.219 1 92 187 PRO A CA 1
ATOM 1503 C C . PRO A 1 187 ? -1.708 25.891 3.215 1 92 187 PRO A C 1
ATOM 1505 O O . PRO A 1 187 ? -1.263 26.328 4.281 1 92 187 PRO A O 1
ATOM 1508 N N . GLU A 1 188 ? -1.672 24.594 2.846 1 91.31 188 GLU A N 1
ATOM 1509 C CA . GLU A 1 188 ? -1.065 23.531 3.643 1 91.31 188 GLU A CA 1
ATOM 1510 C C . GLU A 1 188 ? -1.781 23.375 4.98 1 91.31 188 GLU A C 1
ATOM 1512 O O . GLU A 1 188 ? -1.15 23.062 5.992 1 91.31 188 GLU A O 1
ATOM 1517 N N . ASN A 1 189 ? -3.047 23.672 4.992 1 96.75 189 ASN A N 1
ATOM 1518 C CA . ASN A 1 189 ? -3.812 23.578 6.23 1 96.75 189 ASN A CA 1
ATOM 1519 C C . ASN A 1 189 ? -5.168 22.906 6 1 96.75 189 ASN A C 1
ATOM 1521 O O . ASN A 1 189 ? -6.098 23.094 6.785 1 96.75 189 ASN A O 1
ATOM 1525 N N . ILE A 1 190 ? -5.281 22.188 4.844 1 98.75 190 ILE A N 1
ATOM 1526 C CA . ILE A 1 190 ? -6.426 21.328 4.594 1 98.75 190 ILE A CA 1
ATOM 1527 C C . ILE A 1 190 ? -5.961 19.875 4.48 1 98.75 190 ILE A C 1
ATOM 1529 O O . ILE A 1 190 ? -5.254 19.516 3.539 1 98.75 190 ILE A O 1
ATOM 1533 N N . ILE A 1 191 ? -6.348 19.094 5.434 1 98.81 191 ILE A N 1
ATOM 1534 C CA . ILE A 1 191 ? -5.965 17.688 5.453 1 98.81 191 ILE A CA 1
ATOM 1535 C C . ILE A 1 191 ? -7.121 16.828 4.945 1 98.81 191 ILE A C 1
ATOM 1537 O O . ILE A 1 191 ? -8.25 16.938 5.441 1 98.81 191 ILE A O 1
ATOM 1541 N N . ASN A 1 192 ? -6.844 16.031 3.986 1 98.31 192 ASN A N 1
ATOM 1542 C CA . ASN A 1 192 ? -7.828 15.133 3.398 1 98.31 192 ASN A CA 1
ATOM 1543 C C . ASN A 1 192 ? -7.484 13.672 3.674 1 98.31 192 ASN A C 1
ATOM 1545 O O . ASN A 1 192 ? -6.312 13.289 3.645 1 98.31 192 ASN A O 1
ATOM 1549 N N . ILE A 1 193 ? -8.492 12.875 3.988 1 98.31 193 ILE A N 1
ATOM 1550 C CA . ILE A 1 193 ? -8.32 11.43 4.059 1 98.31 193 ILE A CA 1
ATOM 1551 C C . ILE A 1 193 ? -8.859 10.781 2.785 1 98.31 193 ILE A C 1
ATOM 1553 O O . ILE A 1 193 ? -10.039 10.938 2.459 1 98.31 193 ILE A O 1
ATOM 1557 N N . HIS A 1 194 ? -7.992 10.148 2.057 1 96.38 194 HIS A N 1
ATOM 1558 C CA . HIS A 1 194 ? -8.391 9.391 0.875 1 96.38 194 HIS A CA 1
ATOM 1559 C C . HIS A 1 194 ? -8.422 7.895 1.166 1 96.38 194 HIS A C 1
ATOM 1561 O O . HIS A 1 194 ? -7.523 7.367 1.823 1 96.38 194 HIS A O 1
ATOM 1567 N N . HIS A 1 195 ? -9.414 7.254 0.723 1 94.12 195 HIS A N 1
ATOM 1568 C CA . HIS A 1 195 ? -9.688 5.863 1.076 1 94.12 195 HIS A CA 1
ATOM 1569 C C . HIS A 1 195 ? -9 4.906 0.108 1 94.12 195 HIS A C 1
ATOM 1571 O O . HIS A 1 195 ? -9.625 3.969 -0.392 1 94.12 195 HIS A O 1
ATOM 1577 N N . SER A 1 196 ? -7.797 5.141 -0.225 1 93.75 196 SER A N 1
ATOM 1578 C CA . SER A 1 196 ? -6.922 4.246 -0.977 1 93.75 196 SER A CA 1
ATOM 1579 C C . SER A 1 196 ? -5.453 4.535 -0.685 1 93.75 196 SER A C 1
ATOM 1581 O O . SER A 1 196 ? -5.129 5.531 -0.035 1 93.75 196 SER A O 1
ATOM 1583 N N . PHE A 1 197 ? -4.625 3.67 -1.176 1 92.62 197 PHE A N 1
ATOM 1584 C CA . PHE A 1 197 ? -3.18 3.859 -1.134 1 92.62 197 PHE A CA 1
ATOM 1585 C C . PHE A 1 197 ? -2.707 4.691 -2.318 1 92.62 197 PHE A C 1
ATOM 1587 O O . PHE A 1 197 ? -2.305 4.145 -3.348 1 92.62 197 PHE A O 1
ATOM 1594 N N . LEU A 1 198 ? -2.82 5.984 -2.133 1 94.06 198 LEU A N 1
ATOM 1595 C CA . LEU A 1 198 ? -2.402 6.859 -3.223 1 94.06 198 LEU A CA 1
ATOM 1596 C C . LEU A 1 198 ? -0.94 6.621 -3.582 1 94.06 198 LEU A C 1
ATOM 1598 O O . LEU A 1 198 ? -0.115 6.359 -2.703 1 94.06 198 LEU A O 1
ATOM 1602 N N . PRO A 1 199 ? -0.686 6.586 -4.844 1 93.44 199 PRO A N 1
ATOM 1603 C CA . PRO A 1 199 ? -1.491 7.098 -5.953 1 93.44 199 PRO A CA 1
ATOM 1604 C C . PRO A 1 199 ? -2.391 6.031 -6.574 1 93.44 199 PRO A C 1
ATOM 1606 O O . PRO A 1 199 ? -3.045 6.285 -7.59 1 93.44 199 PRO A O 1
ATOM 1609 N N . ALA A 1 200 ? -2.451 4.801 -5.957 1 91.81 200 ALA A N 1
ATOM 1610 C CA . ALA A 1 200 ? -3.367 3.785 -6.473 1 91.81 200 ALA A CA 1
ATOM 1611 C C . ALA A 1 200 ? -4.82 4.191 -6.242 1 91.81 200 ALA A C 1
ATOM 1613 O O . ALA A 1 200 ? -5.152 4.785 -5.215 1 91.81 200 ALA A O 1
ATOM 1614 N N . PHE A 1 201 ? -5.742 3.898 -7.273 1 89.56 201 PHE A N 1
ATOM 1615 C CA . PHE A 1 201 ? -7.195 3.992 -7.184 1 89.56 201 PHE A CA 1
ATOM 1616 C C . PHE A 1 201 ? -7.625 5.402 -6.805 1 89.56 201 PHE A C 1
ATOM 1618 O O . PHE A 1 201 ? -8.398 5.59 -5.863 1 89.56 201 PHE A O 1
ATOM 1625 N N . MET A 1 202 ? -7.18 6.344 -7.48 1 84.06 202 MET A N 1
ATOM 1626 C CA . MET A 1 202 ? -7.645 7.719 -7.32 1 84.06 202 MET A CA 1
ATOM 1627 C C . MET A 1 202 ? -9.125 7.84 -7.672 1 84.06 202 MET A C 1
ATOM 1629 O O . MET A 1 202 ? -9.672 6.992 -8.383 1 84.06 202 MET A O 1
ATOM 1633 N N . GLY A 1 203 ? -9.812 8.703 -7.086 1 82.12 203 GLY A N 1
ATOM 1634 C CA . GLY A 1 203 ? -11.188 8.969 -7.48 1 82.12 203 GLY A CA 1
ATOM 1635 C C . GLY A 1 203 ? -12.203 8.414 -6.508 1 82.12 203 GLY A C 1
ATOM 1636 O O . GLY A 1 203 ? -11.906 8.219 -5.328 1 82.12 203 GLY A O 1
ATOM 1637 N N . GLY A 1 204 ? -13.531 8.18 -6.938 1 81.56 204 GLY A N 1
ATOM 1638 C CA . GLY A 1 204 ? -14.664 8.102 -6.023 1 81.56 204 GLY A CA 1
ATOM 1639 C C . GLY A 1 204 ? -15.016 6.684 -5.621 1 81.56 204 GLY A C 1
ATOM 1640 O O . GLY A 1 204 ? -15.82 6.473 -4.711 1 81.56 204 GLY A O 1
ATOM 1641 N N . ARG A 1 205 ? -14.445 5.59 -6.387 1 89.12 205 ARG A N 1
ATOM 1642 C CA . ARG A 1 205 ? -14.828 4.238 -5.996 1 89.12 205 ARG A CA 1
ATOM 1643 C C . ARG A 1 205 ? -13.602 3.346 -5.84 1 89.12 205 ARG A C 1
ATOM 1645 O O . ARG A 1 205 ? -13.531 2.268 -6.434 1 89.12 205 ARG A O 1
ATOM 1652 N N . PRO A 1 206 ? -12.797 3.779 -4.867 1 91.19 206 PRO A N 1
ATOM 1653 C CA . PRO A 1 206 ? -11.523 3.072 -4.742 1 91.19 206 PRO A CA 1
ATOM 1654 C C . PRO A 1 206 ? -11.688 1.628 -4.277 1 91.19 206 PRO A C 1
ATOM 1656 O O . PRO A 1 206 ? -10.969 0.739 -4.734 1 91.19 206 PRO A O 1
ATOM 1659 N N . TYR A 1 207 ? -12.641 1.361 -3.391 1 93.69 207 TYR A N 1
ATOM 1660 C CA . TYR A 1 207 ? -12.797 0.012 -2.859 1 93.69 207 TYR A CA 1
ATOM 1661 C C . TYR A 1 207 ? -13.336 -0.935 -3.928 1 93.69 207 TYR A C 1
ATOM 1663 O O . TYR A 1 207 ? -12.969 -2.111 -3.965 1 93.69 207 TYR A O 1
ATOM 1671 N N . HIS A 1 208 ? -14.227 -0.428 -4.762 1 93.94 208 HIS A N 1
ATOM 1672 C CA . HIS A 1 208 ? -14.703 -1.223 -5.887 1 93.94 208 HIS A CA 1
ATOM 1673 C C . HIS A 1 208 ? -13.562 -1.561 -6.844 1 93.94 208 HIS A C 1
ATOM 1675 O O . HIS A 1 208 ? -13.414 -2.711 -7.262 1 93.94 208 HIS A O 1
ATOM 1681 N N . ALA A 1 209 ? -12.781 -0.535 -7.152 1 94.25 209 ALA A N 1
ATOM 1682 C CA . ALA A 1 209 ? -11.641 -0.729 -8.047 1 94.25 209 ALA A CA 1
ATOM 1683 C C . ALA A 1 209 ? -10.641 -1.721 -7.449 1 94.25 209 ALA A C 1
ATOM 1685 O O . ALA A 1 209 ? -10.102 -2.568 -8.164 1 94.25 209 ALA A O 1
ATOM 1686 N N . ALA A 1 210 ? -10.422 -1.564 -6.176 1 95.25 210 ALA A N 1
ATOM 1687 C CA . ALA A 1 210 ? -9.508 -2.459 -5.473 1 95.25 210 ALA A CA 1
ATOM 1688 C C . ALA A 1 210 ? -10.008 -3.9 -5.512 1 95.25 210 ALA A C 1
ATOM 1690 O O . ALA A 1 210 ? -9.234 -4.828 -5.734 1 95.25 210 ALA A O 1
ATOM 1691 N N . HIS A 1 211 ? -11.305 -4.051 -5.27 1 95.25 211 HIS A N 1
ATOM 1692 C CA . HIS A 1 211 ? -11.906 -5.379 -5.305 1 95.25 211 HIS A CA 1
ATOM 1693 C C . HIS A 1 211 ? -11.758 -6.012 -6.684 1 95.25 211 HIS A C 1
ATOM 1695 O O . HIS A 1 211 ? -11.344 -7.168 -6.797 1 95.25 211 HIS A O 1
ATOM 1701 N N . ASP A 1 212 ? -12.102 -5.238 -7.68 1 94.31 212 ASP A N 1
ATOM 1702 C CA . ASP A 1 212 ? -12.008 -5.719 -9.055 1 94.31 212 ASP A CA 1
ATOM 1703 C C . ASP A 1 212 ? -10.57 -6.102 -9.406 1 94.31 212 ASP A C 1
ATOM 1705 O O . ASP A 1 212 ? -10.344 -7.074 -10.125 1 94.31 212 ASP A O 1
ATOM 1709 N N . ARG A 1 213 ? -9.641 -5.375 -8.914 1 95.38 213 ARG A N 1
ATOM 1710 C CA . ARG A 1 213 ? -8.227 -5.578 -9.219 1 95.38 213 ARG A CA 1
ATOM 1711 C C . ARG A 1 213 ? -7.68 -6.812 -8.516 1 95.38 213 ARG A C 1
ATOM 1713 O O . ARG A 1 213 ? -6.715 -7.426 -8.977 1 95.38 213 ARG A O 1
ATOM 1720 N N . GLY A 1 214 ? -8.273 -7.195 -7.453 1 96.88 214 GLY A N 1
ATOM 1721 C CA . GLY A 1 214 ? -7.84 -8.367 -6.707 1 96.88 214 GLY A CA 1
ATOM 1722 C C . GLY A 1 214 ? -6.602 -8.117 -5.867 1 96.88 214 GLY A C 1
ATOM 1723 O O . GLY A 1 214 ? -5.727 -8.984 -5.773 1 96.88 214 GLY A O 1
ATOM 1724 N N . VAL A 1 215 ? -6.488 -6.91 -5.324 1 97.19 215 VAL A N 1
ATOM 1725 C CA . VAL A 1 215 ? -5.34 -6.562 -4.492 1 97.19 215 VAL A CA 1
ATOM 1726 C C . VAL A 1 215 ? -5.355 -7.398 -3.215 1 97.19 215 VAL A C 1
ATOM 1728 O O . VAL A 1 215 ? -6.371 -8.008 -2.873 1 97.19 215 VAL A O 1
ATOM 1731 N N . LYS A 1 216 ? -4.219 -7.453 -2.592 1 98.12 216 LYS A N 1
ATOM 1732 C CA . LYS A 1 216 ? -4.102 -8.203 -1.347 1 98.12 216 LYS A CA 1
ATOM 1733 C C . LYS A 1 216 ? -3.975 -7.27 -0.149 1 98.12 216 LYS A C 1
ATOM 1735 O O . LYS A 1 216 ? -3.9 -7.723 0.995 1 98.12 216 LYS A O 1
ATOM 1740 N N . LEU A 1 217 ? -3.965 -5.992 -0.43 1 97.19 217 LEU A N 1
ATOM 1741 C CA . LEU A 1 217 ? -3.965 -4.918 0.559 1 97.19 217 LEU A CA 1
ATOM 1742 C C . LEU A 1 217 ? -4.859 -3.766 0.112 1 97.19 217 LEU A C 1
ATOM 1744 O O . LEU A 1 217 ? -4.949 -3.471 -1.082 1 97.19 217 LEU A O 1
ATOM 1748 N N . VAL A 1 218 ? -5.418 -3.131 1.041 1 96.5 218 VAL A N 1
ATOM 1749 C CA . VAL A 1 218 ? -6.059 -1.847 0.779 1 96.5 218 VAL A CA 1
ATOM 1750 C C . VAL A 1 218 ? -5.477 -0.779 1.7 1 96.5 218 VAL A C 1
ATOM 1752 O O . VAL A 1 218 ? -4.969 -1.092 2.781 1 96.5 218 VAL A O 1
ATOM 1755 N N . GLY A 1 219 ? -5.551 0.435 1.237 1 96.25 219 GLY A N 1
ATOM 1756 C CA . GLY A 1 219 ? -4.871 1.473 1.995 1 96.25 219 GLY A CA 1
ATOM 175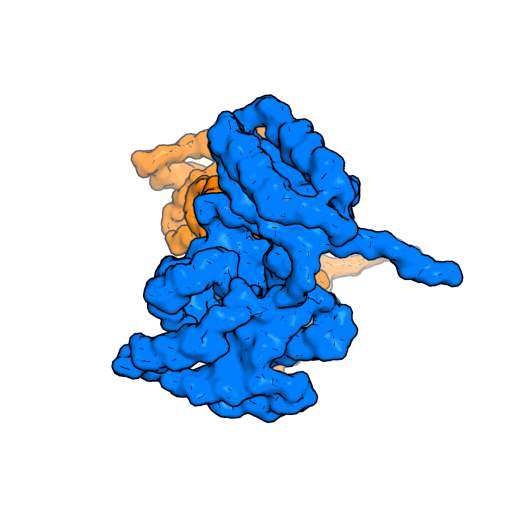7 C C . GLY A 1 219 ? -5.707 2.725 2.178 1 96.25 219 GLY A C 1
ATOM 1758 O O . GLY A 1 219 ? -6.812 2.822 1.641 1 96.25 219 GLY A O 1
ATOM 1759 N N . ALA A 1 220 ? -5.156 3.602 2.947 1 97.88 220 ALA A N 1
ATOM 1760 C CA . ALA A 1 220 ? -5.664 4.961 3.125 1 97.88 220 ALA A CA 1
ATOM 1761 C C . ALA A 1 220 ? -4.523 5.969 3.176 1 97.88 220 ALA A C 1
ATOM 1763 O O . ALA A 1 220 ? -3.414 5.645 3.607 1 97.88 220 ALA A O 1
ATOM 1764 N N . THR A 1 221 ? -4.781 7.137 2.707 1 98.44 221 THR A N 1
ATOM 1765 C CA . THR A 1 221 ? -3.768 8.18 2.627 1 98.44 221 THR A CA 1
ATOM 1766 C C . THR A 1 221 ? -4.309 9.508 3.158 1 98.44 221 THR A C 1
ATOM 1768 O O . THR A 1 221 ? -5.355 9.977 2.709 1 98.44 221 THR A O 1
ATOM 1771 N N . ALA A 1 222 ? -3.686 10.008 4.117 1 98.75 222 ALA A N 1
ATOM 1772 C CA . ALA A 1 222 ? -3.949 11.383 4.531 1 98.75 222 ALA A CA 1
ATOM 1773 C C . ALA A 1 222 ? -2.938 12.344 3.916 1 98.75 222 ALA A C 1
ATOM 1775 O O . ALA A 1 222 ? -1.727 12.141 4.031 1 98.75 222 ALA A O 1
ATOM 1776 N N . HIS A 1 223 ? -3.414 13.344 3.258 1 98.62 223 HIS A N 1
ATOM 1777 C CA . HIS A 1 223 ? -2.547 14.281 2.549 1 98.62 223 HIS A CA 1
ATOM 1778 C C . HIS A 1 223 ? -3.111 15.695 2.598 1 98.62 223 HIS A C 1
ATOM 1780 O O . HIS A 1 223 ? -4.281 15.891 2.938 1 98.62 223 HIS A O 1
ATOM 1786 N N . TYR A 1 224 ? -2.283 16.688 2.363 1 98.56 224 TYR A N 1
ATOM 1787 C CA . TYR A 1 224 ? -2.793 18.047 2.176 1 98.56 224 TYR A CA 1
ATOM 1788 C C . TYR A 1 224 ? -3.523 18.172 0.845 1 98.56 224 TYR A C 1
ATOM 1790 O O . TYR A 1 224 ? -3.062 17.656 -0.175 1 98.56 224 TYR A O 1
ATOM 1798 N N . ALA A 1 225 ? -4.672 18.797 0.878 1 97.81 225 ALA A N 1
ATOM 1799 C CA . ALA A 1 225 ? -5.449 19 -0.342 1 97.81 225 ALA A CA 1
ATOM 1800 C C . ALA A 1 225 ? -4.809 20.062 -1.23 1 97.81 225 ALA A C 1
ATOM 1802 O O . ALA A 1 225 ? -4.359 21.109 -0.74 1 97.81 225 ALA A O 1
ATOM 1803 N N . THR A 1 226 ? -4.668 19.797 -2.443 1 96.19 226 THR A N 1
ATOM 1804 C CA . THR A 1 226 ? -4.199 20.734 -3.457 1 96.19 226 THR A CA 1
ATOM 1805 C C . THR A 1 226 ? -5.16 20.781 -4.641 1 96.19 226 THR A C 1
ATOM 1807 O O . THR A 1 226 ? -6.164 20.062 -4.656 1 96.19 226 THR A O 1
ATOM 1810 N N . GLU A 1 227 ? -4.898 21.625 -5.57 1 94.75 227 GLU A N 1
ATOM 1811 C CA . GLU A 1 227 ? -5.762 21.75 -6.738 1 94.75 227 GLU A CA 1
ATOM 1812 C C . GLU A 1 227 ? -5.707 20.5 -7.605 1 94.75 227 GLU A C 1
ATOM 1814 O O . GLU A 1 227 ? -6.668 20.172 -8.312 1 94.75 227 GLU A O 1
ATOM 1819 N N . ASP A 1 228 ? -4.57 19.844 -7.59 1 93.44 228 ASP A N 1
ATOM 1820 C CA . ASP A 1 228 ? -4.473 18.531 -8.242 1 93.44 228 ASP A CA 1
ATOM 1821 C C . ASP A 1 228 ? -5.082 17.438 -7.367 1 93.44 228 ASP A C 1
ATOM 1823 O O . ASP A 1 228 ? -4.48 17.031 -6.375 1 93.44 228 ASP A O 1
ATOM 1827 N N . LEU A 1 229 ? -6.188 16.969 -7.812 1 92.44 229 LEU A N 1
ATOM 1828 C CA . LEU A 1 229 ? -7.023 16.062 -7.027 1 92.44 229 LEU A CA 1
ATOM 1829 C C . LEU A 1 229 ? -6.227 14.852 -6.57 1 92.44 229 LEU A C 1
ATOM 1831 O O . LEU A 1 229 ? -5.625 14.148 -7.391 1 92.44 229 LEU A O 1
ATOM 1835 N N . ASP A 1 230 ? -6.184 14.586 -5.266 1 92.56 230 ASP A N 1
ATOM 1836 C CA . ASP A 1 230 ? -5.598 13.422 -4.602 1 92.56 230 ASP A CA 1
ATOM 1837 C C . ASP A 1 230 ? -4.09 13.359 -4.84 1 92.56 230 ASP A C 1
ATOM 1839 O O . ASP A 1 230 ? -3.486 12.289 -4.723 1 92.56 230 ASP A O 1
ATOM 1843 N N . GLU A 1 231 ? -3.439 14.484 -5.156 1 94.88 231 GLU A N 1
ATOM 1844 C CA . GLU A 1 231 ? -2.027 14.484 -5.527 1 94.88 231 GLU A CA 1
ATOM 1845 C C . GLU A 1 231 ? -1.203 15.328 -4.555 1 94.88 231 GLU A C 1
ATOM 1847 O O . GLU A 1 231 ? -0 15.508 -4.754 1 94.88 231 GLU A O 1
ATOM 1852 N N . GLY A 1 232 ? -1.803 15.875 -3.543 1 96.75 232 GLY A N 1
ATOM 1853 C CA . GLY A 1 232 ? -1.083 16.719 -2.604 1 96.75 232 GLY A CA 1
ATOM 1854 C C . GLY A 1 232 ? -0.077 15.961 -1.763 1 96.75 232 GLY A C 1
ATOM 1855 O O . GLY A 1 232 ? -0.038 14.727 -1.797 1 96.75 232 GLY A O 1
ATOM 1856 N N . PRO A 1 233 ? 0.735 16.703 -1.092 1 98.12 233 PRO A N 1
ATOM 1857 C CA . PRO A 1 233 ? 1.799 16.062 -0.308 1 98.12 233 PRO A CA 1
ATOM 1858 C C . PRO A 1 233 ? 1.261 15.133 0.772 1 98.12 233 PRO A C 1
ATOM 1860 O O . PRO A 1 233 ? 0.384 15.523 1.549 1 98.12 233 PRO A O 1
ATOM 1863 N N . ILE A 1 234 ? 1.787 13.93 0.871 1 98.62 234 ILE A N 1
ATOM 1864 C CA . ILE A 1 234 ? 1.271 12.852 1.704 1 98.62 234 ILE A CA 1
ATOM 1865 C C . ILE A 1 234 ? 1.839 12.969 3.117 1 98.62 234 ILE A C 1
ATOM 1867 O O . ILE A 1 234 ? 3.053 13.094 3.297 1 98.62 234 ILE A O 1
ATOM 1871 N N . ILE A 1 235 ? 0.959 12.914 4.09 1 98.69 235 ILE A N 1
ATOM 1872 C CA . ILE A 1 235 ? 1.362 13.039 5.484 1 98.69 235 ILE A CA 1
ATOM 1873 C C . ILE A 1 235 ? 1.487 11.648 6.109 1 98.69 235 ILE A C 1
ATOM 1875 O O . ILE A 1 235 ? 2.459 11.367 6.816 1 98.69 235 ILE A O 1
ATOM 1879 N N . SER A 1 236 ? 0.542 10.82 5.836 1 98.44 236 SER A N 1
ATOM 1880 C CA . SER A 1 236 ? 0.482 9.492 6.445 1 98.44 236 SER A CA 1
ATOM 1881 C C . SER A 1 236 ? -0.225 8.492 5.539 1 98.44 236 SER A C 1
ATOM 1883 O O . SER A 1 236 ? -1.161 8.852 4.82 1 98.44 236 SER A O 1
ATOM 1885 N N . GLN A 1 237 ? 0.223 7.242 5.586 1 98.25 237 GLN A N 1
ATOM 1886 C CA . GLN A 1 237 ? -0.384 6.137 4.855 1 98.25 237 GLN A CA 1
ATOM 1887 C C . GLN A 1 237 ? -0.348 4.848 5.68 1 98.25 237 GLN A C 1
ATOM 1889 O O . GLN A 1 237 ? 0.551 4.656 6.5 1 98.25 237 GLN A O 1
ATOM 1894 N N . ASP A 1 238 ? -1.266 4.113 5.418 1 98 238 ASP A N 1
ATOM 1895 C CA . ASP A 1 238 ? -1.275 2.775 6.004 1 98 238 ASP A CA 1
ATOM 1896 C C . ASP A 1 238 ? -2.115 1.815 5.164 1 98 238 ASP A C 1
ATOM 1898 O O . ASP A 1 238 ? -2.805 2.236 4.234 1 98 238 ASP A O 1
ATOM 1902 N N . VAL A 1 239 ? -1.913 0.487 5.457 1 97.62 239 VAL A N 1
ATOM 1903 C CA . VAL A 1 239 ? -2.629 -0.525 4.688 1 97.62 239 VAL A CA 1
ATOM 1904 C C . VAL A 1 239 ? -3.188 -1.591 5.629 1 97.62 239 VAL A C 1
ATOM 1906 O O . VAL A 1 239 ? -2.795 -1.664 6.797 1 97.62 239 VAL A O 1
ATOM 1909 N N . ILE A 1 240 ? -4.074 -2.359 5.137 1 97.25 240 ILE A N 1
ATOM 1910 C CA . ILE A 1 240 ? -4.598 -3.539 5.816 1 97.25 240 ILE A CA 1
ATOM 1911 C C . ILE A 1 240 ? -4.746 -4.688 4.82 1 97.25 240 ILE A C 1
ATOM 1913 O O . ILE A 1 240 ? -5.09 -4.465 3.654 1 97.25 240 ILE A O 1
ATOM 1917 N N . SER A 1 241 ? -4.48 -5.895 5.258 1 97.19 241 SER A N 1
ATOM 1918 C CA . SER A 1 241 ? -4.562 -7.07 4.398 1 97.19 241 SER A CA 1
ATOM 1919 C C . SER A 1 241 ? -6.012 -7.414 4.07 1 97.19 241 SER A C 1
ATOM 1921 O O . SER A 1 241 ? -6.891 -7.301 4.926 1 97.19 241 SER A O 1
ATOM 1923 N N . VAL A 1 242 ? -6.23 -7.855 2.879 1 97 242 VAL A N 1
ATOM 1924 C CA . VAL A 1 242 ? -7.523 -8.367 2.436 1 97 242 VAL A CA 1
ATOM 1925 C C . VAL A 1 242 ? -7.324 -9.664 1.649 1 97 242 VAL A C 1
ATOM 1927 O O . VAL A 1 242 ? -6.207 -9.977 1.235 1 97 242 VAL A O 1
ATOM 1930 N N . THR A 1 243 ? -8.383 -10.43 1.495 1 96.06 243 THR A N 1
ATOM 1931 C CA . THR A 1 243 ? -8.328 -11.688 0.76 1 96.06 243 THR A CA 1
ATOM 1932 C C . THR A 1 243 ? -9.477 -11.781 -0.24 1 96.06 243 THR A C 1
ATOM 1934 O O . THR A 1 243 ? -10.328 -10.891 -0.298 1 96.06 243 THR A O 1
ATOM 1937 N N . HIS A 1 244 ? -9.484 -12.836 -1.016 1 94.56 244 HIS A N 1
ATOM 1938 C CA . HIS A 1 244 ? -10.531 -13.094 -1.993 1 94.56 244 HIS A CA 1
ATOM 1939 C C . HIS A 1 244 ? -11.891 -13.258 -1.314 1 94.56 244 HIS A C 1
ATOM 1941 O O . HIS A 1 244 ? -12.93 -13.172 -1.97 1 94.56 244 HIS A O 1
ATOM 1947 N N . ARG A 1 245 ? -11.875 -13.453 -0.049 1 95 245 ARG A N 1
ATOM 1948 C CA . ARG A 1 245 ? -13.125 -13.648 0.682 1 95 245 ARG A CA 1
ATOM 1949 C C . ARG A 1 245 ? -13.781 -12.305 1.01 1 95 245 ARG A C 1
ATOM 1951 O O . ARG A 1 245 ? -14.953 -12.266 1.376 1 95 245 ARG A O 1
ATOM 1958 N N . ASP A 1 246 ? -13.055 -11.25 0.924 1 95.88 246 ASP A N 1
ATOM 1959 C CA . ASP A 1 246 ? -13.562 -9.914 1.227 1 95.88 246 ASP A CA 1
ATOM 1960 C C . ASP A 1 246 ? -14.305 -9.328 0.028 1 95.88 246 ASP A C 1
ATOM 1962 O O . ASP A 1 246 ? -13.703 -9.078 -1.018 1 95.88 246 ASP A O 1
ATOM 1966 N N . GLY A 1 247 ? -15.617 -9.156 0.216 1 95.38 247 GLY A N 1
ATOM 1967 C CA . GLY A 1 247 ? -16.328 -8.375 -0.776 1 95.38 247 GLY A CA 1
ATOM 1968 C C . GLY A 1 247 ? -16.141 -6.879 -0.611 1 95.38 247 GLY A C 1
ATOM 1969 O O . GLY A 1 247 ? -15.422 -6.434 0.284 1 95.38 247 GLY A O 1
ATOM 1970 N N . VAL A 1 248 ? -16.766 -6.09 -1.434 1 95.5 248 VAL A N 1
ATOM 1971 C CA . VAL A 1 248 ? -16.625 -4.641 -1.415 1 95.5 248 VAL A CA 1
ATOM 1972 C C . VAL A 1 248 ? -17.047 -4.098 -0.051 1 95.5 248 VAL A C 1
ATOM 1974 O O . VAL A 1 248 ? -16.375 -3.219 0.506 1 95.5 248 VAL A O 1
ATOM 1977 N N . LYS A 1 249 ? -18.125 -4.59 0.459 1 95.88 249 LYS A N 1
ATOM 1978 C CA . LYS A 1 249 ? -18.594 -4.145 1.766 1 95.88 249 LYS A CA 1
ATOM 1979 C C . LYS A 1 249 ? -17.547 -4.41 2.85 1 95.88 249 LYS A C 1
ATOM 1981 O O . LYS A 1 249 ? -17.391 -3.607 3.768 1 95.88 249 LYS A O 1
ATOM 1986 N N . ASP A 1 250 ? -16.906 -5.555 2.729 1 96.62 250 ASP A N 1
ATOM 1987 C CA . ASP A 1 250 ? -15.852 -5.895 3.674 1 96.62 250 ASP A CA 1
ATOM 1988 C C . ASP A 1 250 ? -14.664 -4.945 3.541 1 96.62 250 ASP A C 1
ATOM 1990 O O . ASP A 1 250 ? -14.078 -4.523 4.543 1 96.62 250 ASP A O 1
ATOM 1994 N N . LEU A 1 251 ? -14.297 -4.668 2.271 1 96.5 251 LEU A N 1
ATOM 1995 C CA . LEU A 1 251 ? -13.211 -3.723 2.037 1 96.5 251 LEU A CA 1
ATOM 1996 C C . LEU A 1 251 ? -13.523 -2.367 2.66 1 96.5 251 LEU A C 1
ATOM 1998 O O . LEU A 1 251 ? -12.656 -1.751 3.285 1 96.5 251 LEU A O 1
ATOM 2002 N N . MET A 1 252 ? -14.727 -1.948 2.518 1 95.81 252 MET A N 1
ATOM 2003 C CA . MET A 1 252 ? -15.148 -0.667 3.074 1 95.81 252 MET A CA 1
ATOM 2004 C C . MET A 1 252 ? -15.078 -0.687 4.598 1 95.81 252 MET A C 1
ATOM 2006 O O . MET A 1 252 ? -14.625 0.277 5.215 1 95.81 252 MET A O 1
ATOM 2010 N N . ARG A 1 253 ? -15.555 -1.755 5.152 1 96.38 253 ARG A N 1
ATOM 2011 C CA . ARG A 1 253 ? -15.516 -1.893 6.605 1 96.38 253 ARG A CA 1
ATOM 2012 C C . ARG A 1 253 ? -14.086 -1.833 7.129 1 96.38 253 ARG A C 1
ATOM 2014 O O . ARG A 1 253 ? -13.797 -1.089 8.07 1 96.38 253 ARG A O 1
ATOM 2021 N N . LYS A 1 254 ? -13.188 -2.596 6.555 1 96.44 254 LYS A N 1
ATOM 2022 C CA . LYS A 1 254 ? -11.773 -2.576 6.93 1 96.44 254 LYS A CA 1
ATOM 2023 C C . LYS A 1 254 ? -11.164 -1.201 6.68 1 96.44 254 LYS A C 1
ATOM 2025 O O . LYS A 1 254 ? -10.367 -0.715 7.488 1 96.44 254 LYS A O 1
ATOM 2030 N N . GLY A 1 255 ? -11.547 -0.618 5.602 1 95.94 255 GLY A N 1
ATOM 2031 C CA . GLY A 1 255 ? -11.062 0.702 5.23 1 95.94 255 GLY A CA 1
ATOM 2032 C C . GLY A 1 255 ? -11.445 1.78 6.227 1 95.94 255 GLY A C 1
ATOM 2033 O O . GLY A 1 255 ? -10.664 2.697 6.488 1 95.94 255 GLY A O 1
ATOM 2034 N N . ARG A 1 256 ? -12.633 1.685 6.773 1 96.19 256 ARG A N 1
ATOM 2035 C CA . ARG A 1 256 ? -13.102 2.67 7.742 1 96.19 256 ARG A CA 1
ATOM 2036 C C . ARG A 1 256 ? -12.172 2.744 8.945 1 96.19 256 ARG A C 1
ATOM 2038 O O . ARG A 1 256 ? -11.852 3.832 9.43 1 96.19 256 ARG A O 1
ATOM 2045 N N . ILE A 1 257 ? -11.742 1.644 9.391 1 95.81 257 ILE A N 1
ATOM 2046 C CA . ILE A 1 257 ? -10.82 1.599 10.516 1 95.81 257 ILE A CA 1
ATOM 2047 C C . ILE A 1 257 ? -9.5 2.25 10.125 1 95.81 257 ILE A C 1
ATOM 2049 O O . ILE A 1 257 ? -8.961 3.08 10.867 1 95.81 257 ILE A O 1
ATOM 2053 N N . LEU A 1 258 ? -9.109 1.865 8.969 1 96.62 258 LEU A N 1
ATOM 2054 C CA . LEU A 1 258 ? -7.84 2.359 8.445 1 96.62 258 LEU A CA 1
ATOM 2055 C C . LEU A 1 258 ? -7.879 3.873 8.266 1 96.62 258 LEU A C 1
ATOM 2057 O O . LEU A 1 258 ? -6.93 4.57 8.625 1 96.62 258 LEU A O 1
ATOM 2061 N N . GLU A 1 259 ? -8.93 4.367 7.719 1 98 259 GL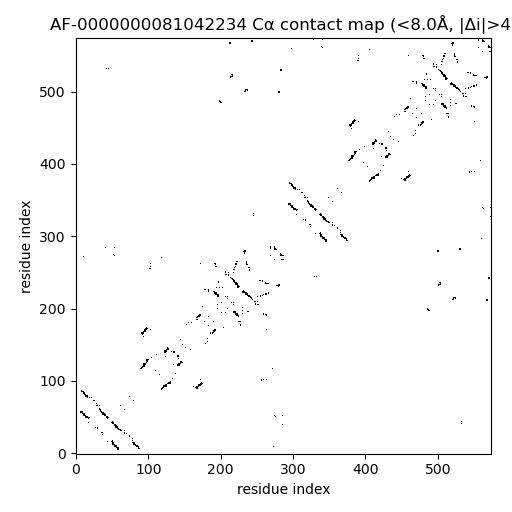U A N 1
ATOM 2062 C CA . GLU A 1 259 ? -9.094 5.789 7.441 1 98 259 GLU A CA 1
ATOM 2063 C C . GLU A 1 259 ? -9.055 6.609 8.727 1 98 259 GLU A C 1
ATOM 2065 O O . GLU A 1 259 ? -8.414 7.664 8.781 1 98 259 GLU A O 1
ATOM 2070 N N . ARG A 1 260 ? -9.688 6.156 9.742 1 98.12 260 ARG A N 1
ATOM 2071 C CA . ARG A 1 260 ? -9.711 6.859 11.023 1 98.12 260 ARG A CA 1
ATOM 2072 C C . ARG A 1 260 ? -8.297 6.996 11.594 1 98.12 260 ARG A C 1
ATOM 2074 O O . ARG A 1 260 ? -7.891 8.094 11.984 1 98.12 260 ARG A O 1
ATOM 2081 N N . ASN A 1 261 ? -7.633 5.883 11.562 1 97.88 261 ASN A N 1
ATOM 2082 C CA . ASN A 1 261 ? -6.297 5.852 12.156 1 97.88 261 ASN A CA 1
ATOM 2083 C C . ASN A 1 261 ? -5.32 6.73 11.383 1 97.88 261 ASN A C 1
ATOM 2085 O O . ASN A 1 261 ? -4.543 7.477 11.984 1 97.88 261 ASN A O 1
ATOM 2089 N N . VAL A 1 262 ? -5.383 6.625 10.094 1 98.56 262 VAL A N 1
ATOM 2090 C CA . VAL A 1 262 ? -4.461 7.363 9.234 1 98.56 262 VAL A CA 1
ATOM 2091 C C . VAL A 1 262 ? -4.734 8.859 9.352 1 98.56 262 VAL A C 1
ATOM 2093 O O . VAL A 1 262 ? -3.799 9.664 9.445 1 98.56 262 VAL A O 1
ATOM 2096 N N . LEU A 1 263 ? -5.984 9.234 9.336 1 98.75 263 LEU A N 1
ATOM 2097 C CA . LEU A 1 263 ? -6.355 10.641 9.469 1 98.75 263 LEU A CA 1
ATOM 2098 C C . LEU A 1 263 ? -5.906 11.195 10.812 1 98.75 263 LEU A C 1
ATOM 2100 O O . LEU A 1 263 ? -5.363 12.305 10.883 1 98.75 263 LEU A O 1
ATOM 2104 N N . LEU A 1 264 ? -6.129 10.43 11.867 1 98.19 264 LEU A N 1
ATOM 2105 C CA . LEU A 1 264 ? -5.742 10.867 13.203 1 98.19 264 LEU A CA 1
ATOM 2106 C C . LEU A 1 264 ? -4.238 11.102 13.289 1 98.19 264 LEU A C 1
ATOM 2108 O O . LEU A 1 264 ? -3.795 12.125 13.812 1 98.19 264 LEU A O 1
ATOM 2112 N N . LYS A 1 265 ? -3.518 10.195 12.758 1 97.81 265 LYS A N 1
ATOM 2113 C CA . LYS A 1 265 ? -2.062 10.312 12.773 1 97.81 265 LYS A CA 1
ATOM 2114 C C . LYS A 1 265 ? -1.602 11.562 12.031 1 97.81 265 LYS A C 1
ATOM 2116 O O . LYS A 1 265 ? -0.719 12.289 12.5 1 97.81 265 LYS A O 1
ATOM 2121 N N . ALA A 1 266 ? -2.184 11.773 10.906 1 98.56 266 ALA A N 1
ATOM 2122 C CA . ALA A 1 266 ? -1.833 12.945 10.109 1 98.56 266 ALA A CA 1
ATOM 2123 C C . ALA A 1 266 ? -2.191 14.234 10.836 1 98.56 266 ALA A C 1
ATOM 2125 O O . ALA A 1 266 ? -1.4 15.18 10.867 1 98.56 266 ALA A O 1
ATOM 2126 N N . LEU A 1 267 ? -3.369 14.258 11.391 1 98.5 267 LEU A N 1
ATOM 2127 C CA . LEU A 1 267 ? -3.82 15.445 12.117 1 98.5 267 LEU A CA 1
ATOM 2128 C C . LEU A 1 267 ? -2.926 15.719 13.32 1 98.5 267 LEU A C 1
ATOM 2130 O O . LEU A 1 267 ? -2.541 16.875 13.562 1 98.5 267 LEU A O 1
ATOM 2134 N N . GLU A 1 268 ? -2.582 14.68 14.086 1 97.62 268 GLU A N 1
ATOM 2135 C CA . GLU A 1 268 ? -1.688 14.836 15.227 1 97.62 268 GLU A CA 1
ATOM 2136 C C . GLU A 1 268 ? -0.345 15.422 14.797 1 97.62 268 GLU A C 1
ATOM 2138 O O . GLU A 1 268 ? 0.179 16.328 15.445 1 97.62 268 GLU A O 1
ATOM 2143 N N . ALA A 1 269 ? 0.169 14.875 13.734 1 97.94 269 ALA A N 1
ATOM 2144 C CA . ALA A 1 269 ? 1.44 15.383 13.227 1 97.94 269 ALA A CA 1
ATOM 2145 C C . ALA A 1 269 ? 1.338 16.859 12.867 1 97.94 269 ALA A C 1
ATOM 2147 O O . ALA A 1 269 ? 2.236 17.641 13.18 1 97.94 269 ALA A O 1
ATOM 2148 N N . HIS A 1 270 ? 0.282 17.219 12.25 1 98.06 270 HIS A N 1
ATOM 2149 C CA . HIS A 1 270 ? 0.052 18.609 11.859 1 98.06 270 HIS A CA 1
ATOM 2150 C C . HIS A 1 270 ? -0.106 19.5 13.086 1 98.06 270 HIS A C 1
ATOM 2152 O O . HIS A 1 270 ? 0.523 20.562 13.18 1 98.06 270 HIS A O 1
ATOM 2158 N N . LEU A 1 271 ? -0.902 19.062 14.016 1 96.94 271 LEU A N 1
ATOM 2159 C CA . LEU A 1 271 ? -1.209 19.844 15.211 1 96.94 271 LEU A CA 1
ATOM 2160 C C . LEU A 1 271 ? 0.043 20.062 16.047 1 96.94 271 LEU A C 1
ATOM 2162 O O . LEU A 1 271 ? 0.195 21.109 16.672 1 96.94 271 LEU A O 1
ATOM 2166 N N . GLU A 1 272 ? 0.924 19.125 16.016 1 96 272 GLU A N 1
ATOM 2167 C CA . GLU A 1 272 ? 2.145 19.188 16.812 1 96 272 GLU A CA 1
ATOM 2168 C C . GLU A 1 272 ? 3.281 19.844 16.031 1 96 272 GLU A C 1
ATOM 2170 O O . GLU A 1 272 ? 4.438 19.797 16.453 1 96 272 GLU A O 1
ATOM 2175 N N . ASP A 1 273 ? 2.965 20.391 14.922 1 96.94 273 ASP A N 1
ATOM 2176 C CA . ASP A 1 273 ? 3.936 21.078 14.078 1 96.94 273 ASP A CA 1
ATOM 2177 C C . ASP A 1 273 ? 5.094 20.156 13.703 1 96.94 273 ASP A C 1
ATOM 2179 O O . ASP A 1 273 ? 6.258 20.547 13.797 1 96.94 273 ASP A O 1
ATOM 2183 N N . ARG A 1 274 ? 4.754 18.953 13.289 1 97.94 274 ARG A N 1
ATOM 2184 C CA . ARG A 1 274 ? 5.789 17.969 12.953 1 97.94 274 ARG A CA 1
ATOM 2185 C C . ARG A 1 274 ? 5.957 17.859 11.438 1 97.94 274 ARG A C 1
ATOM 2187 O O . ARG A 1 274 ? 6.754 17.047 10.961 1 97.94 274 ARG A O 1
ATOM 2194 N N . VAL A 1 275 ? 5.242 18.688 10.68 1 98.56 275 VAL A N 1
ATOM 2195 C CA . VAL A 1 275 ? 5.246 18.516 9.234 1 98.56 275 VAL A CA 1
ATOM 2196 C C . VAL A 1 275 ? 5.832 19.766 8.57 1 98.56 275 VAL A C 1
ATOM 2198 O O . VAL A 1 275 ? 5.449 20.891 8.906 1 98.56 275 VAL A O 1
ATOM 2201 N N . ILE A 1 276 ? 6.766 19.609 7.742 1 98.25 276 ILE A N 1
ATOM 2202 C CA . ILE A 1 276 ? 7.207 20.625 6.809 1 98.25 276 ILE A CA 1
ATOM 2203 C C . ILE A 1 276 ? 6.949 20.172 5.375 1 98.25 276 ILE A C 1
ATOM 2205 O O . ILE A 1 276 ? 7.391 19.094 4.977 1 98.25 276 ILE A O 1
ATOM 2209 N N . VAL A 1 277 ? 6.191 20.938 4.664 1 97.69 277 VAL A N 1
ATOM 2210 C CA . VAL A 1 277 ? 5.945 20.641 3.258 1 97.69 277 VAL A CA 1
ATOM 2211 C C . VAL A 1 277 ? 7.047 21.25 2.396 1 97.69 277 VAL A C 1
ATOM 2213 O O . VAL A 1 277 ? 7.371 22.438 2.541 1 97.69 277 VAL A O 1
ATOM 2216 N N . HIS A 1 278 ? 7.668 20.531 1.625 1 95.44 278 HIS A N 1
ATOM 2217 C CA . HIS A 1 278 ? 8.641 20.984 0.639 1 95.44 278 HIS A CA 1
ATOM 2218 C C . HIS A 1 278 ? 8.398 20.328 -0.718 1 95.44 278 HIS A C 1
ATOM 2220 O O . HIS A 1 278 ? 8.422 19.109 -0.835 1 95.44 278 HIS A O 1
ATOM 2226 N N . LYS A 1 279 ? 8.141 21.234 -1.681 1 92.12 279 LYS A N 1
ATOM 2227 C CA . LYS A 1 279 ? 7.672 20.734 -2.969 1 92.12 279 LYS A CA 1
ATOM 2228 C C . LYS A 1 279 ? 6.402 19.906 -2.805 1 92.12 279 LYS A C 1
ATOM 2230 O O . LYS A 1 279 ? 5.414 20.375 -2.238 1 92.12 279 LYS A O 1
ATOM 2235 N N . ASN A 1 280 ? 6.359 18.672 -3.156 1 95 280 ASN A N 1
ATOM 2236 C CA . ASN A 1 280 ? 5.156 17.844 -3.016 1 95 280 ASN A CA 1
ATOM 2237 C C . ASN A 1 280 ? 5.371 16.688 -2.043 1 95 280 ASN A C 1
ATOM 2239 O O . ASN A 1 280 ? 4.766 15.633 -2.189 1 95 280 ASN A O 1
ATOM 2243 N N . ARG A 1 281 ? 6.227 17.016 -1.072 1 96.38 281 ARG A N 1
ATOM 2244 C CA . ARG A 1 281 ? 6.5 15.984 -0.074 1 96.38 281 ARG A CA 1
ATOM 2245 C C . ARG A 1 281 ? 6.355 16.531 1.339 1 96.38 281 ARG A C 1
ATOM 2247 O O . ARG A 1 281 ? 6.629 17.719 1.579 1 96.38 281 ARG A O 1
ATOM 2254 N N . CYS A 1 282 ? 5.988 15.711 2.207 1 98.31 282 CYS A N 1
ATOM 2255 C CA . CYS A 1 282 ? 5.934 16.062 3.621 1 98.31 282 CYS A CA 1
ATOM 2256 C C . CYS A 1 282 ? 7.121 15.484 4.375 1 98.31 282 CYS A C 1
ATOM 2258 O O . CYS A 1 282 ? 7.309 14.266 4.402 1 98.31 282 CYS A O 1
ATOM 2260 N N . ILE A 1 283 ? 7.957 16.344 4.941 1 98.06 283 ILE A N 1
ATOM 2261 C CA . ILE A 1 283 ? 8.914 15.945 5.973 1 98.06 283 ILE A CA 1
ATOM 2262 C C . ILE A 1 283 ? 8.203 15.82 7.316 1 98.06 283 ILE A C 1
ATOM 2264 O O . ILE A 1 283 ? 7.75 16.812 7.879 1 98.06 283 ILE A O 1
ATOM 2268 N N . VAL A 1 284 ? 8.047 14.578 7.801 1 98.38 284 VAL A N 1
ATOM 2269 C CA . VAL A 1 284 ? 7.285 14.359 9.023 1 98.38 284 VAL A CA 1
ATOM 2270 C C . VAL A 1 284 ? 8.234 13.945 10.148 1 98.38 284 VAL A C 1
ATOM 2272 O O . VAL A 1 284 ? 8.789 12.852 10.125 1 98.38 284 VAL A O 1
ATOM 2275 N N . PHE A 1 285 ? 8.367 14.766 11.125 1 97.38 285 PHE A N 1
ATOM 2276 C CA . PHE A 1 285 ? 9.25 14.508 12.258 1 97.38 285 PHE A CA 1
ATOM 2277 C C . PHE A 1 285 ? 8.594 13.555 13.258 1 97.38 285 PHE A C 1
ATOM 2279 O O . PHE A 1 285 ? 7.367 13.414 13.266 1 97.38 285 PHE A O 1
ATOM 2286 N N . GLU A 1 286 ? 9.344 12.898 14.047 1 88.88 286 GLU A N 1
ATOM 2287 C CA 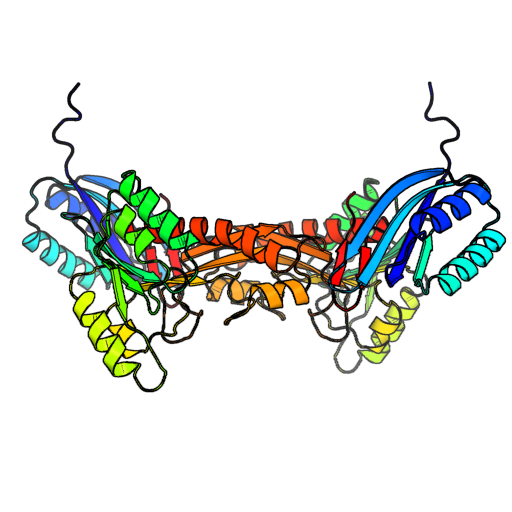. GLU A 1 286 ? 8.875 11.906 15.008 1 88.88 286 GLU A CA 1
ATOM 2288 C C . GLU A 1 286 ? 8.102 12.555 16.141 1 88.88 286 GLU A C 1
ATOM 2290 O O . GLU A 1 286 ? 8.188 13.766 16.359 1 88.88 286 GLU A O 1
ATOM 2295 N N . ASP A 1 287 ? 7.309 11.727 16.828 1 82.62 287 ASP A N 1
ATOM 2296 C CA . ASP A 1 287 ? 6.504 12.219 17.938 1 82.62 287 ASP A CA 1
ATOM 2297 C C . ASP A 1 287 ? 7.363 12.445 19.188 1 82.62 287 ASP A C 1
ATOM 2299 O O . ASP A 1 287 ? 8.422 11.828 19.328 1 82.62 287 ASP A O 1
ATOM 2303 N N . MET B 1 1 ? 7.66 -44.156 17.172 1 23.14 1 MET B N 1
ATOM 2304 C CA . MET B 1 1 ? 6.637 -44.625 16.234 1 23.14 1 MET B CA 1
ATOM 2305 C C . MET B 1 1 ? 6.797 -43.938 14.875 1 23.14 1 MET B C 1
ATOM 2307 O O . MET B 1 1 ? 6.605 -42.75 14.75 1 23.14 1 MET B O 1
ATOM 2311 N N . ALA B 1 2 ? 7.68 -44.375 13.875 1 28.92 2 ALA B N 1
ATOM 2312 C CA . ALA B 1 2 ? 8.484 -43.844 12.781 1 28.92 2 ALA B CA 1
ATOM 2313 C C . ALA B 1 2 ? 7.598 -43.25 11.695 1 28.92 2 ALA B C 1
ATOM 2315 O O . ALA B 1 2 ? 6.434 -43.625 11.547 1 28.92 2 ALA B O 1
ATOM 2316 N N . LEU B 1 3 ? 7.836 -42.062 11.195 1 37.5 3 LEU B N 1
ATOM 2317 C CA . LEU B 1 3 ? 7.082 -41.531 10.078 1 37.5 3 LEU B CA 1
ATOM 2318 C C . LEU B 1 3 ? 6.645 -42.625 9.117 1 37.5 3 LEU B C 1
ATOM 2320 O O . LEU B 1 3 ? 7.438 -43.094 8.297 1 37.5 3 LEU B O 1
ATOM 2324 N N . SER B 1 4 ? 5.953 -43.688 9.344 1 37.06 4 SER B N 1
ATOM 2325 C CA . SER B 1 4 ? 5.441 -44.844 8.609 1 37.06 4 SER B CA 1
ATOM 2326 C C . SER B 1 4 ? 4.977 -44.438 7.215 1 37.06 4 SER B C 1
ATOM 2328 O O . SER B 1 4 ? 4.875 -43.25 6.902 1 37.06 4 SER B O 1
ATOM 2330 N N . SER B 1 5 ? 4.094 -45.406 6.285 1 40.47 5 SER B N 1
ATOM 2331 C CA . SER B 1 5 ? 3.654 -45.406 4.895 1 40.47 5 SER B CA 1
ATOM 2332 C C . SER B 1 5 ? 2.979 -44.094 4.516 1 40.47 5 SER B C 1
ATOM 2334 O O . SER B 1 5 ? 1.756 -44.062 4.367 1 40.47 5 SER B O 1
ATOM 2336 N N . ARG B 1 6 ? 3.031 -43.031 5.105 1 52.62 6 ARG B N 1
ATOM 2337 C CA . ARG B 1 6 ? 2.271 -41.812 4.859 1 52.62 6 ARG B CA 1
ATOM 2338 C C . ARG B 1 6 ? 2.248 -41.469 3.373 1 52.62 6 ARG B C 1
ATOM 2340 O O . ARG B 1 6 ? 3.301 -41.312 2.75 1 52.62 6 ARG B O 1
ATOM 2347 N N . GLY B 1 7 ? 1.163 -41.875 2.607 1 72.94 7 GLY B N 1
ATOM 2348 C CA . GLY B 1 7 ? 0.826 -41.688 1.205 1 72.94 7 GLY B CA 1
ATOM 2349 C C . GLY B 1 7 ? 1.221 -40.312 0.67 1 72.94 7 GLY B C 1
ATOM 2350 O O . GLY B 1 7 ? 1.557 -39.438 1.441 1 72.94 7 GLY B O 1
ATOM 2351 N N . ARG B 1 8 ? 1.562 -40.188 -0.71 1 88.5 8 ARG B N 1
ATOM 2352 C CA . ARG B 1 8 ? 1.9 -38.969 -1.438 1 88.5 8 ARG B CA 1
ATOM 2353 C C . ARG B 1 8 ? 0.739 -37.969 -1.419 1 88.5 8 ARG B C 1
ATOM 2355 O O . ARG B 1 8 ? -0.426 -38.375 -1.447 1 88.5 8 ARG B O 1
ATOM 2362 N N . LEU B 1 9 ? 1.104 -36.781 -1.225 1 94.94 9 LEU B N 1
ATOM 2363 C CA . LEU B 1 9 ? 0.083 -35.75 -1.232 1 94.94 9 LEU B CA 1
ATOM 2364 C C . LEU B 1 9 ? -0.304 -35.375 -2.66 1 94.94 9 LEU B C 1
ATOM 2366 O O . LEU B 1 9 ? 0.542 -35.375 -3.557 1 94.94 9 LEU B O 1
ATOM 2370 N N . GLY B 1 10 ? -1.543 -35.156 -2.885 1 96.94 10 GLY B N 1
ATOM 2371 C CA . GLY B 1 10 ? -2.084 -34.625 -4.117 1 96.94 10 GLY B CA 1
ATOM 2372 C C . GLY B 1 10 ? -3.049 -33.469 -3.883 1 96.94 10 GLY B C 1
ATOM 2373 O O . GLY B 1 10 ? -3.416 -33.188 -2.742 1 96.94 10 GLY B O 1
ATOM 2374 N N . THR B 1 11 ? -3.357 -32.75 -4.922 1 97.75 11 THR B N 1
ATOM 2375 C CA . THR B 1 11 ? -4.289 -31.641 -4.801 1 97.75 11 THR B CA 1
ATOM 2376 C C . THR B 1 11 ? -5.312 -31.656 -5.93 1 97.75 11 THR B C 1
ATOM 2378 O O . THR B 1 11 ? -4.988 -32.031 -7.062 1 97.75 11 THR B O 1
ATOM 2381 N N . LEU B 1 12 ? -6.477 -31.328 -5.629 1 98.44 12 LEU B N 1
ATOM 2382 C CA . LEU B 1 12 ? -7.547 -31.109 -6.594 1 98.44 12 LEU B CA 1
ATOM 2383 C C . LEU B 1 12 ? -8.156 -29.719 -6.414 1 98.44 12 LEU B C 1
ATOM 2385 O O . LEU B 1 12 ? -8.617 -29.375 -5.32 1 98.44 12 LEU B O 1
ATOM 2389 N N . ARG B 1 13 ? -8.078 -28.922 -7.449 1 98.19 13 ARG B N 1
ATOM 2390 C CA . ARG B 1 13 ? -8.75 -27.625 -7.488 1 98.19 13 ARG B CA 1
ATOM 2391 C C . ARG B 1 13 ? -9.93 -27.641 -8.453 1 98.19 13 ARG B C 1
ATOM 2393 O O . ARG B 1 13 ? -9.805 -28.141 -9.578 1 98.19 13 ARG B O 1
ATOM 2400 N N . VAL B 1 14 ? -11.031 -27.156 -8 1 98.12 14 VAL B N 1
ATOM 2401 C CA . VAL B 1 14 ? -12.195 -27.078 -8.875 1 98.12 14 VAL B CA 1
ATOM 2402 C C . VAL B 1 14 ? -12.859 -25.719 -8.719 1 98.12 14 VAL B C 1
ATOM 2404 O O . VAL B 1 14 ? -12.875 -25.141 -7.617 1 98.12 14 VAL B O 1
ATOM 2407 N N . PHE B 1 15 ? -13.391 -25.172 -9.805 1 98.06 15 PHE B N 1
ATOM 2408 C CA . PHE B 1 15 ? -14.164 -23.938 -9.703 1 98.06 15 PHE B CA 1
ATOM 2409 C C . PHE B 1 15 ? -15.18 -23.828 -10.836 1 98.06 15 PHE B C 1
ATOM 2411 O O . PHE B 1 15 ? -14.984 -24.422 -11.898 1 98.06 15 PHE B O 1
ATOM 2418 N N . GLY B 1 16 ? -16.234 -23.203 -10.656 1 98 16 GLY B N 1
ATOM 2419 C CA . GLY B 1 16 ? -17.344 -23.031 -11.586 1 98 16 GLY B CA 1
ATOM 2420 C C . GLY B 1 16 ? -18.594 -22.516 -10.914 1 98 16 GLY B C 1
ATOM 2421 O O . GLY B 1 16 ? -18.547 -22 -9.797 1 98 16 GLY B O 1
ATOM 2422 N N . PRO B 1 17 ? -19.688 -22.531 -11.688 1 97.94 17 PRO B N 1
ATOM 2423 C CA . PRO B 1 17 ? -20.938 -22.078 -11.086 1 97.94 17 PRO B CA 1
ATOM 2424 C C . PRO B 1 17 ? -21.281 -22.828 -9.805 1 97.94 17 PRO B C 1
ATOM 2426 O O . PRO B 1 17 ? -21.125 -24.047 -9.734 1 97.94 17 PRO B O 1
ATOM 2429 N N . ASP B 1 18 ? -21.719 -22.047 -8.812 1 96.19 18 ASP B N 1
ATOM 2430 C CA . ASP B 1 18 ? -22.062 -22.625 -7.523 1 96.19 18 ASP B CA 1
ATOM 2431 C C . ASP B 1 18 ? -23.312 -23.516 -7.633 1 96.19 18 ASP B C 1
ATOM 2433 O O . ASP B 1 18 ? -24.297 -23.125 -8.258 1 96.19 18 ASP B O 1
ATOM 2437 N N . SER B 1 19 ? -23.234 -24.703 -7.109 1 95.12 19 SER B N 1
ATOM 2438 C CA . SER B 1 19 ? -24.328 -25.656 -7.102 1 95.12 19 SER B CA 1
ATOM 2439 C C . SER B 1 19 ? -24.234 -26.609 -5.914 1 95.12 19 SER B C 1
ATOM 2441 O O . SER B 1 19 ? -23.156 -26.797 -5.352 1 95.12 19 SER B O 1
ATOM 2443 N N . ASP B 1 20 ? -25.344 -27.172 -5.582 1 94.31 20 ASP B N 1
ATOM 2444 C CA . ASP B 1 20 ? -25.375 -28.094 -4.449 1 94.31 20 ASP B CA 1
ATOM 2445 C C . ASP B 1 20 ? -24.688 -29.406 -4.797 1 94.31 20 ASP B C 1
ATOM 2447 O O . ASP B 1 20 ? -24.844 -29.922 -5.91 1 94.31 20 ASP B O 1
ATOM 2451 N N . GLY B 1 21 ? -23.844 -29.875 -3.822 1 96 21 GLY B N 1
ATOM 2452 C CA . GLY B 1 21 ? -23.375 -31.25 -3.924 1 96 21 GLY B CA 1
ATOM 2453 C C . GLY B 1 21 ? -21.969 -31.344 -4.504 1 96 21 GLY B C 1
ATOM 2454 O O . GLY B 1 21 ? -21.406 -32.438 -4.602 1 96 21 GLY B O 1
ATOM 2455 N N . ILE B 1 22 ? -21.344 -30.281 -4.883 1 96.06 22 ILE B N 1
ATOM 2456 C CA . ILE B 1 22 ? -20.031 -30.297 -5.539 1 96.06 22 ILE B CA 1
ATOM 2457 C C . ILE B 1 22 ? -19 -30.938 -4.609 1 96.06 22 ILE B C 1
ATOM 2459 O O . ILE B 1 22 ? -18.281 -31.844 -5.012 1 96.06 22 ILE B O 1
ATOM 2463 N N . VAL B 1 23 ? -18.938 -30.406 -3.375 1 95.62 23 VAL B N 1
ATOM 2464 C CA . VAL B 1 23 ? -17.938 -30.891 -2.42 1 95.62 23 VAL B CA 1
ATOM 2465 C C . VAL B 1 23 ? -18.141 -32.375 -2.182 1 95.62 23 VAL B C 1
ATOM 2467 O O . VAL B 1 23 ? -17.172 -33.156 -2.158 1 95.62 23 VAL B O 1
ATOM 2470 N N . ALA B 1 24 ? -19.375 -32.781 -2.053 1 96.69 24 ALA B N 1
ATOM 2471 C CA . ALA B 1 24 ? -19.672 -34.219 -1.832 1 96.69 24 ALA B CA 1
ATOM 2472 C C . ALA B 1 24 ? -19.25 -35.062 -3.027 1 96.69 24 ALA B C 1
ATOM 2474 O O . ALA B 1 24 ? -18.672 -36.125 -2.857 1 96.69 24 ALA B O 1
ATOM 2475 N N . ALA B 1 25 ? -19.594 -34.594 -4.191 1 97.62 25 ALA B N 1
ATOM 2476 C CA . ALA B 1 25 ? -19.266 -35.312 -5.41 1 97.62 25 ALA B CA 1
ATOM 2477 C C . ALA B 1 25 ? -17.75 -35.5 -5.535 1 97.62 25 ALA B C 1
ATOM 2479 O O . ALA B 1 25 ? -17.281 -36.625 -5.809 1 97.62 25 ALA B O 1
ATOM 2480 N N . CYS B 1 26 ? -16.984 -34.469 -5.297 1 97.38 26 CYS B N 1
ATOM 2481 C CA . CYS B 1 26 ? -15.523 -34.5 -5.41 1 97.38 26 CYS B CA 1
ATOM 2482 C C . CYS B 1 26 ? -14.922 -35.375 -4.309 1 97.38 26 CYS B C 1
ATOM 2484 O O . CYS B 1 26 ? -13.992 -36.125 -4.555 1 97.38 26 CYS B O 1
ATOM 2486 N N . SER B 1 27 ? -15.461 -35.219 -3.098 1 97.06 27 SER B N 1
ATOM 2487 C CA . SER B 1 27 ? -14.977 -36 -1.975 1 97.06 27 SER B CA 1
ATOM 2488 C C . SER B 1 27 ? -15.227 -37.5 -2.197 1 97.06 27 SER B C 1
ATOM 2490 O O . SER B 1 27 ? -14.359 -38.312 -1.92 1 97.06 27 SER B O 1
ATOM 2492 N N . ASN B 1 28 ? -16.406 -37.75 -2.65 1 97.69 28 ASN B N 1
ATOM 2493 C CA . ASN B 1 28 ? -16.75 -39.156 -2.936 1 97.69 28 ASN B CA 1
ATOM 2494 C C . ASN B 1 28 ? -15.852 -39.75 -4.023 1 97.69 28 ASN B C 1
ATOM 2496 O O . ASN B 1 28 ? -15.453 -40.906 -3.941 1 97.69 28 ASN B O 1
ATOM 2500 N N . LEU B 1 29 ? -15.664 -38.969 -5.023 1 97.94 29 LEU B N 1
ATOM 2501 C CA . LEU B 1 29 ? -14.773 -39.375 -6.098 1 97.94 29 LEU B CA 1
ATOM 2502 C C . LEU B 1 29 ? -13.398 -39.75 -5.547 1 97.94 29 LEU B C 1
ATOM 2504 O O . LEU B 1 29 ? -12.859 -40.812 -5.871 1 97.94 29 LEU B O 1
ATOM 2508 N N . MET B 1 30 ? -12.805 -38.875 -4.703 1 96.94 30 MET B N 1
ATOM 2509 C CA . MET B 1 30 ? -11.484 -39.156 -4.137 1 96.94 30 MET B CA 1
ATOM 2510 C C . MET B 1 30 ? -11.492 -40.406 -3.293 1 96.94 30 MET B C 1
ATOM 2512 O O . MET B 1 30 ? -10.57 -41.219 -3.375 1 96.94 30 MET B O 1
ATOM 2516 N N . GLY B 1 31 ? -12.547 -40.594 -2.557 1 97.12 31 GLY B N 1
ATOM 2517 C CA . GLY B 1 31 ? -12.703 -41.781 -1.762 1 97.12 31 GLY B CA 1
ATOM 2518 C C . GLY B 1 31 ? -12.758 -43.062 -2.602 1 97.12 31 GLY B C 1
ATOM 2519 O O . GLY B 1 31 ? -12.156 -44.062 -2.244 1 97.12 31 GLY B O 1
ATOM 2520 N N . LYS B 1 32 ? -13.508 -42.969 -3.605 1 97.75 32 LYS B N 1
ATOM 2521 C CA . LYS B 1 32 ? -13.664 -44.094 -4.523 1 97.75 32 LYS B CA 1
ATOM 2522 C C . LYS B 1 32 ? -12.312 -44.594 -5.004 1 97.75 32 LYS B C 1
ATOM 2524 O O . LYS B 1 32 ? -12.133 -45.781 -5.223 1 97.75 32 LYS B O 1
ATOM 2529 N N . TYR B 1 33 ? -11.414 -43.719 -5.086 1 97.19 33 TYR B N 1
ATOM 2530 C CA . TYR B 1 33 ? -10.125 -44.094 -5.645 1 97.19 33 TYR B CA 1
ATOM 2531 C C . TYR B 1 33 ? -9.062 -44.188 -4.555 1 97.19 33 TYR B C 1
ATOM 2533 O O . TYR B 1 33 ? -7.863 -44.031 -4.832 1 97.19 33 TYR B O 1
ATOM 2541 N N . GLY B 1 34 ? -9.492 -44.281 -3.295 1 95.62 34 GLY B N 1
ATOM 2542 C CA . GLY B 1 34 ? -8.617 -44.594 -2.178 1 95.62 34 GLY B CA 1
ATOM 2543 C C . GLY B 1 34 ? -7.844 -43.375 -1.675 1 95.62 34 GLY B C 1
ATOM 2544 O O . GLY B 1 34 ? -6.809 -43.531 -1.02 1 95.62 34 GLY B O 1
ATOM 2545 N N . CYS B 1 35 ? -8.258 -42.219 -2.078 1 96.75 35 CYS B N 1
ATOM 2546 C CA . CYS B 1 35 ? -7.602 -41 -1.602 1 96.75 35 CYS B CA 1
ATOM 2547 C C . CYS B 1 35 ? -8.211 -40.531 -0.283 1 96.75 35 CYS B C 1
ATOM 2549 O O . CYS B 1 35 ? -9.422 -40.625 -0.088 1 96.75 35 CYS B O 1
ATOM 2551 N N . ASN B 1 36 ? -7.352 -40.094 0.632 1 96.44 36 ASN B N 1
ATOM 2552 C CA . ASN B 1 36 ? -7.793 -39.531 1.903 1 96.44 36 ASN B CA 1
ATOM 2553 C C . ASN B 1 36 ? -7.66 -38 1.918 1 96.44 36 ASN B C 1
ATOM 2555 O O . ASN B 1 36 ? -6.555 -37.469 1.807 1 96.44 36 ASN B O 1
ATOM 2559 N N . ILE B 1 37 ? -8.719 -37.344 2.041 1 96.56 37 ILE B N 1
ATOM 2560 C CA . ILE B 1 37 ? -8.711 -35.906 2.049 1 96.56 37 ILE B CA 1
ATOM 2561 C C . ILE B 1 37 ? -8.172 -35.375 3.387 1 96.56 37 ILE B C 1
ATOM 2563 O O . ILE B 1 37 ? -8.695 -35.75 4.445 1 96.56 37 ILE B O 1
ATOM 2567 N N . VAL B 1 38 ? -7.188 -34.594 3.389 1 95.94 38 VAL B N 1
ATOM 2568 C CA . VAL B 1 38 ? -6.578 -34.125 4.621 1 95.94 38 VAL B CA 1
ATOM 2569 C C . VAL B 1 38 ? -6.914 -32.656 4.812 1 95.94 38 VAL B C 1
ATOM 2571 O O . VAL B 1 38 ? -6.84 -32.125 5.93 1 95.94 38 VAL B O 1
ATOM 2574 N N . LYS B 1 39 ? -7.164 -31.922 3.781 1 96 39 LYS B N 1
ATOM 2575 C CA . LYS B 1 39 ? -7.566 -30.516 3.83 1 96 39 LYS B CA 1
ATOM 2576 C C . LYS B 1 39 ? -8.57 -30.203 2.73 1 96 39 LYS B C 1
ATOM 2578 O O . LYS B 1 39 ? -8.445 -30.672 1.602 1 96 39 LYS B O 1
ATOM 2583 N N . SER B 1 40 ? -9.562 -29.469 3.055 1 96.56 40 SER B N 1
ATOM 2584 C CA . SER B 1 40 ? -10.57 -28.984 2.113 1 96.56 40 SER B CA 1
ATOM 2585 C C . SER B 1 40 ? -10.953 -27.547 2.4 1 96.56 40 SER B C 1
ATOM 2587 O O . SER B 1 40 ? -11.422 -27.234 3.498 1 96.56 40 SER B O 1
ATOM 2589 N N . GLU B 1 41 ? -10.664 -26.703 1.474 1 96.88 41 GLU B N 1
ATOM 2590 C CA . GLU B 1 41 ? -11.016 -25.281 1.605 1 96.88 41 GLU B CA 1
ATOM 2591 C C . GLU B 1 41 ? -11.953 -24.844 0.485 1 96.88 41 GLU B C 1
ATOM 2593 O O . GLU B 1 41 ? -11.68 -25.078 -0.693 1 96.88 41 GLU B O 1
ATOM 2598 N N . THR B 1 42 ? -13.039 -24.266 0.95 1 96.5 42 THR B N 1
ATOM 2599 C CA . THR B 1 42 ? -14.047 -23.844 -0.012 1 96.5 42 THR B CA 1
ATOM 2600 C C . THR B 1 42 ? -14.312 -22.344 0.115 1 96.5 42 THR B C 1
ATOM 2602 O O . THR B 1 42 ? -14.32 -21.797 1.222 1 96.5 42 THR B O 1
ATOM 2605 N N . TRP B 1 43 ? -14.492 -21.75 -1.034 1 95.88 43 TRP B N 1
ATOM 2606 C CA . TRP B 1 43 ? -15 -20.375 -1.08 1 95.88 43 TRP B CA 1
ATOM 2607 C C . TRP B 1 43 ? -16.125 -20.25 -2.102 1 95.88 43 TRP B C 1
ATOM 2609 O O . TRP B 1 43 ? -15.938 -20.547 -3.279 1 95.88 43 TRP B O 1
ATOM 2619 N N . SER B 1 44 ? -17.25 -19.828 -1.579 1 94.75 44 SER B N 1
ATOM 2620 C CA . SER B 1 44 ? -18.391 -19.516 -2.443 1 94.75 44 SER B CA 1
ATOM 2621 C C . SER B 1 44 ? -18.594 -18.016 -2.576 1 94.75 44 SER B C 1
ATOM 2623 O O . SER B 1 44 ? -18.906 -17.344 -1.593 1 94.75 44 SER B O 1
ATOM 2625 N N . ASP B 1 45 ? -18.422 -17.531 -3.764 1 92.75 45 ASP B N 1
ATOM 2626 C CA . ASP B 1 45 ? -18.75 -16.141 -4.066 1 92.75 45 ASP B CA 1
ATOM 2627 C C . ASP B 1 45 ? -20.219 -16 -4.422 1 92.75 45 ASP B C 1
ATOM 2629 O O . ASP B 1 45 ? -20.609 -16.156 -5.586 1 92.75 45 ASP B O 1
ATOM 2633 N N . GLN B 1 46 ? -20.984 -15.648 -3.498 1 90.56 46 GLN B N 1
ATOM 2634 C CA . GLN B 1 46 ? -22.422 -15.602 -3.678 1 90.56 46 GLN B CA 1
ATOM 2635 C C . GLN B 1 46 ? -22.828 -14.523 -4.684 1 90.56 46 GLN B C 1
ATOM 2637 O O . GLN B 1 46 ? -23.734 -14.719 -5.484 1 90.56 46 GLN B O 1
ATOM 2642 N N . LYS B 1 47 ? -22.141 -13.453 -4.605 1 88.19 47 LYS B N 1
ATOM 2643 C CA . LYS B 1 47 ? -22.453 -12.344 -5.5 1 88.19 47 LYS B CA 1
ATOM 2644 C C . LYS B 1 47 ? -22.266 -12.75 -6.957 1 88.19 47 LYS B C 1
ATOM 2646 O O . LYS B 1 47 ? -23.109 -12.438 -7.805 1 88.19 47 LYS B O 1
ATOM 2651 N N . GLU B 1 48 ? -21.219 -13.508 -7.254 1 91.69 48 GLU B N 1
ATOM 2652 C CA . GLU B 1 48 ? -20.938 -13.891 -8.633 1 91.69 48 GLU B CA 1
ATOM 2653 C C . GLU B 1 48 ? -21.453 -15.297 -8.93 1 91.69 48 GLU B C 1
ATOM 2655 O O . GLU B 1 48 ? -21.328 -15.781 -10.055 1 91.69 48 GLU B O 1
ATOM 2660 N N . ASN B 1 49 ? -21.984 -16 -7.941 1 95.19 49 ASN B N 1
ATOM 2661 C CA . ASN B 1 49 ? -22.453 -17.375 -8.07 1 95.19 49 ASN B CA 1
ATOM 2662 C C . ASN B 1 49 ? -21.344 -18.312 -8.539 1 95.19 49 ASN B C 1
ATOM 2664 O O . ASN B 1 49 ? -21.516 -19.031 -9.531 1 95.19 49 ASN B O 1
ATOM 2668 N N . MET B 1 50 ? -20.266 -18.156 -7.922 1 96.75 50 MET B N 1
ATOM 2669 C CA . MET B 1 50 ? -19.094 -18.984 -8.273 1 96.75 50 MET B CA 1
ATOM 2670 C C . MET B 1 50 ? -18.641 -19.797 -7.078 1 96.75 50 MET B C 1
ATOM 2672 O O . MET B 1 50 ? -18.688 -19.328 -5.938 1 96.75 50 MET B O 1
ATOM 2676 N N . PHE B 1 51 ? -18.266 -21 -7.371 1 97.38 51 PHE B N 1
ATOM 2677 C CA . PHE B 1 51 ? -17.75 -21.953 -6.395 1 97.38 51 PHE B CA 1
ATOM 2678 C C . PHE B 1 51 ? -16.281 -22.25 -6.648 1 97.38 51 PHE B C 1
ATOM 2680 O O . PHE B 1 51 ? -15.883 -22.516 -7.789 1 97.38 51 PHE B O 1
ATOM 2687 N N . PHE B 1 52 ? -15.375 -22.141 -5.52 1 98.38 52 PHE B N 1
ATOM 2688 C CA . PHE B 1 52 ? -13.961 -22.484 -5.57 1 98.38 52 PHE B CA 1
ATOM 2689 C C . PHE B 1 52 ? -13.609 -23.484 -4.477 1 98.38 52 PHE B C 1
ATOM 2691 O O . PHE B 1 52 ? -14.023 -23.328 -3.326 1 98.38 52 PHE B O 1
ATOM 2698 N N . ASN B 1 53 ? -12.836 -24.484 -4.848 1 98 53 ASN B N 1
ATOM 2699 C CA . ASN B 1 53 ? -12.477 -25.484 -3.848 1 98 53 ASN B CA 1
ATOM 2700 C C . ASN B 1 53 ? -11.07 -26.047 -4.094 1 98 53 ASN B C 1
ATOM 2702 O O . ASN B 1 53 ? -10.672 -26.234 -5.242 1 98 53 ASN B O 1
ATOM 2706 N N . ARG B 1 54 ? -10.375 -26.219 -3.057 1 98.19 54 ARG B N 1
ATOM 2707 C CA . ARG B 1 54 ? -9.094 -26.922 -3.066 1 98.19 54 ARG B CA 1
ATOM 2708 C C . ARG B 1 54 ? -9.102 -28.094 -2.102 1 98.19 54 ARG B C 1
ATOM 2710 O O . ARG B 1 54 ? -9.352 -27.922 -0.906 1 98.19 54 ARG B O 1
ATOM 2717 N N . LEU B 1 55 ? -8.844 -29.25 -2.582 1 97.81 55 LEU B N 1
ATOM 2718 C CA . LEU B 1 55 ? -8.695 -30.453 -1.78 1 97.81 55 LEU B CA 1
ATOM 2719 C C . LEU B 1 55 ? -7.242 -30.922 -1.759 1 97.81 55 LEU B C 1
ATOM 2721 O O . LEU B 1 55 ? -6.59 -30.984 -2.803 1 97.81 55 LEU B O 1
ATOM 2725 N N . VAL B 1 56 ? -6.797 -31.125 -0.616 1 97.56 56 VAL B N 1
ATOM 2726 C CA . VAL B 1 56 ? -5.516 -31.797 -0.44 1 97.56 56 VAL B CA 1
ATOM 2727 C C . VAL B 1 56 ? -5.75 -33.219 0.056 1 97.56 56 VAL B C 1
ATOM 2729 O O . VAL B 1 56 ? -6.512 -33.438 1.003 1 97.56 56 VAL B O 1
ATOM 2732 N N . PHE B 1 57 ? -5.117 -34.219 -0.579 1 97.5 57 PHE B N 1
ATOM 2733 C CA . PHE B 1 57 ? -5.391 -35.594 -0.229 1 97.5 57 PHE B CA 1
ATOM 2734 C C . PHE B 1 57 ? -4.113 -36.438 -0.248 1 97.5 57 PHE B C 1
ATOM 2736 O O . PHE B 1 57 ? -3.119 -36.031 -0.864 1 97.5 57 PHE B O 1
ATOM 2743 N N . THR B 1 58 ? -4.145 -37.5 0.443 1 96.94 58 THR B N 1
ATOM 2744 C CA . THR B 1 58 ? -3.09 -38.5 0.359 1 96.94 58 THR B CA 1
ATOM 2745 C C . THR B 1 58 ? -3.518 -39.688 -0.529 1 96.94 58 THR B C 1
ATOM 2747 O O . THR B 1 58 ? -4.711 -39.969 -0.657 1 96.94 58 THR B O 1
ATOM 2750 N N . HIS B 1 59 ? -2.58 -40.156 -1.158 1 96.06 59 HIS B N 1
ATOM 2751 C CA . HIS B 1 59 ? -2.865 -41.312 -2.02 1 96.06 59 HIS B CA 1
ATOM 2752 C C . HIS B 1 59 ? -1.685 -42.25 -2.07 1 96.06 59 HIS B C 1
ATOM 2754 O O . HIS B 1 59 ? -0.552 -41.875 -1.768 1 96.06 59 HIS B O 1
ATOM 2760 N N . ASP B 1 60 ? -1.993 -43.5 -2.416 1 92.88 60 ASP B N 1
ATOM 2761 C CA . ASP B 1 60 ? -0.947 -44.5 -2.541 1 92.88 60 ASP B CA 1
ATOM 2762 C C . ASP B 1 60 ? -0.848 -45 -3.975 1 92.88 60 ASP B C 1
ATOM 2764 O O . ASP B 1 60 ? -0.002 -44.562 -4.746 1 92.88 60 ASP B O 1
ATOM 2768 N N . GLN B 1 61 ? -1.78 -45.781 -4.461 1 91.56 61 GLN B N 1
ATOM 2769 C CA . GLN B 1 61 ? -1.743 -46.281 -5.832 1 91.56 61 GLN B CA 1
ATOM 2770 C C . GLN B 1 61 ? -3.135 -46.25 -6.461 1 91.56 61 GLN B C 1
ATOM 2772 O O . GLN B 1 61 ? -3.664 -47.312 -6.832 1 91.56 61 GLN B O 1
ATOM 2777 N N . PRO B 1 62 ? -3.604 -45.062 -6.633 1 93.56 62 PRO B N 1
ATOM 2778 C CA . PRO B 1 62 ? -4.926 -45 -7.258 1 93.56 62 PRO B CA 1
ATOM 2779 C C . PRO B 1 62 ? -4.883 -45.25 -8.758 1 93.56 62 PRO B C 1
ATOM 2781 O O . PRO B 1 62 ? -3.828 -45.125 -9.383 1 93.56 62 PRO B O 1
ATOM 2784 N N . ASP B 1 63 ? -5.984 -45.719 -9.297 1 97.06 63 ASP B N 1
ATOM 2785 C CA . ASP B 1 63 ? -6.148 -45.719 -10.75 1 97.06 63 ASP B CA 1
ATOM 2786 C C . ASP B 1 63 ? -6.336 -44.312 -11.273 1 97.06 63 ASP B C 1
ATOM 2788 O O . ASP B 1 63 ? -7.465 -43.812 -11.352 1 97.06 63 ASP B O 1
ATOM 2792 N N . LYS B 1 64 ? -5.273 -43.656 -11.719 1 97.12 64 LYS B N 1
ATOM 2793 C CA . LYS B 1 64 ? -5.262 -42.25 -12.07 1 97.12 64 LYS B CA 1
ATOM 2794 C C . LYS B 1 64 ? -6.082 -42 -13.328 1 97.12 64 LYS B C 1
ATOM 2796 O O . LYS B 1 64 ? -6.762 -40.969 -13.438 1 97.12 64 LYS B O 1
ATOM 2801 N N . VAL B 1 65 ? -6.031 -42.906 -14.25 1 97.69 65 VAL B N 1
ATOM 2802 C CA . VAL B 1 65 ? -6.742 -42.75 -15.516 1 97.69 65 VAL B CA 1
ATOM 2803 C C . VAL B 1 65 ? -8.25 -42.812 -15.273 1 97.69 65 VAL B C 1
ATOM 2805 O O . VAL B 1 65 ? -9 -41.969 -15.75 1 97.69 65 VAL B O 1
ATOM 2808 N N . ALA B 1 66 ? -8.594 -43.812 -14.547 1 97.94 66 ALA B N 1
ATOM 2809 C CA . ALA B 1 66 ? -10.016 -43.969 -14.234 1 97.94 66 ALA B CA 1
ATOM 2810 C C . ALA B 1 66 ? -10.523 -42.781 -13.406 1 97.94 66 ALA B C 1
ATOM 2812 O O . ALA B 1 66 ? -11.641 -42.312 -13.602 1 97.94 66 ALA B O 1
ATOM 2813 N N . CYS B 1 67 ? -9.75 -42.375 -12.484 1 98 67 CYS B N 1
ATOM 2814 C CA . CYS B 1 67 ? -10.109 -41.25 -11.648 1 98 67 CYS B CA 1
ATOM 2815 C C . CYS B 1 67 ? -10.328 -40 -12.484 1 98 67 CYS B C 1
ATOM 2817 O O . CYS B 1 67 ? -11.312 -39.281 -12.305 1 98 67 CYS B O 1
ATOM 2819 N N . GLN B 1 68 ? -9.422 -39.719 -13.398 1 98 68 GLN B N 1
ATOM 2820 C CA . GLN B 1 68 ? -9.523 -38.562 -14.266 1 98 68 GLN B CA 1
ATOM 2821 C C . GLN B 1 68 ? -10.797 -38.625 -15.109 1 98 68 GLN B C 1
ATOM 2823 O O . GLN B 1 68 ? -11.43 -37.594 -15.344 1 98 68 GLN B O 1
ATOM 2828 N N . GLN B 1 69 ? -11.102 -39.75 -15.578 1 98.12 69 GLN B N 1
ATOM 2829 C CA . GLN B 1 69 ? -12.305 -39.938 -16.375 1 98.12 69 GLN B CA 1
ATOM 2830 C C . GLN B 1 69 ? -13.555 -39.594 -15.555 1 98.12 69 GLN B C 1
ATOM 2832 O O . GLN B 1 69 ? -14.445 -38.875 -16.031 1 98.12 69 GLN B O 1
ATOM 2837 N N . ASP B 1 70 ? -13.57 -40.125 -14.391 1 98.31 70 ASP B N 1
ATOM 2838 C CA . ASP B 1 70 ? -14.711 -39.875 -13.523 1 98.31 70 ASP B CA 1
ATOM 2839 C C . ASP B 1 70 ? -14.789 -38.406 -13.148 1 98.31 70 ASP B C 1
ATOM 2841 O O . ASP B 1 70 ? -15.883 -37.812 -13.062 1 98.31 70 ASP B O 1
ATOM 2845 N N . LEU B 1 71 ? -13.617 -37.844 -12.891 1 98.5 71 LEU B N 1
ATOM 2846 C CA . LEU B 1 71 ? -13.57 -36.438 -12.562 1 98.5 71 LEU B CA 1
ATOM 2847 C C . LEU B 1 71 ? -14.125 -35.594 -13.703 1 98.5 71 LEU B C 1
ATOM 2849 O O . LEU B 1 71 ? -14.859 -34.625 -13.469 1 98.5 71 LEU B O 1
ATOM 2853 N N . THR B 1 72 ? -13.758 -35.938 -14.914 1 98.19 72 THR B N 1
ATOM 2854 C CA . THR B 1 72 ? -14.234 -35.25 -16.094 1 98.19 72 THR B CA 1
ATOM 2855 C C . THR B 1 72 ? -15.758 -35.281 -16.172 1 98.19 72 THR B C 1
ATOM 2857 O O . THR B 1 72 ? -16.391 -34.281 -16.5 1 98.19 72 THR B O 1
ATOM 2860 N N . GLU B 1 73 ? -16.297 -36.375 -15.875 1 97.88 73 GLU B N 1
ATOM 2861 C CA . GLU B 1 73 ? -17.75 -36.5 -15.898 1 97.88 73 GLU B CA 1
ATOM 2862 C C . GLU B 1 73 ? -18.406 -35.625 -14.828 1 97.88 73 GLU B C 1
ATOM 2864 O O . GLU B 1 73 ? -19.406 -34.969 -15.102 1 97.88 73 GLU B O 1
ATOM 2869 N N . ILE B 1 74 ? -17.859 -35.688 -13.656 1 97.44 74 ILE B N 1
ATOM 2870 C CA . ILE B 1 74 ? -18.391 -34.875 -12.562 1 97.44 74 ILE B CA 1
ATOM 2871 C C . ILE B 1 74 ? -18.328 -33.406 -12.938 1 97.44 74 ILE B C 1
ATOM 2873 O O . ILE B 1 74 ? -19.281 -32.656 -12.719 1 97.44 74 ILE B O 1
ATOM 2877 N N . CYS B 1 75 ? -17.188 -33 -13.516 1 97.88 75 CYS B N 1
ATOM 2878 C CA . CYS B 1 75 ? -16.984 -31.609 -13.867 1 97.88 75 CYS B CA 1
ATOM 2879 C C . CYS B 1 75 ? -17.938 -31.188 -14.992 1 97.88 75 CYS B C 1
ATOM 2881 O O . CYS B 1 75 ? -18.375 -30.031 -15.031 1 97.88 75 CYS B O 1
ATOM 2883 N N . LYS B 1 76 ? -18.188 -32.094 -15.875 1 97.75 76 LYS B N 1
ATOM 2884 C CA . LYS B 1 76 ? -19.172 -31.828 -16.922 1 97.75 76 LYS B CA 1
ATOM 2885 C C . LYS B 1 76 ? -20.562 -31.625 -16.312 1 97.75 76 LYS B C 1
ATOM 2887 O O . LYS B 1 76 ? -21.266 -30.688 -16.688 1 97.75 76 LYS B O 1
ATOM 2892 N N . ASP B 1 77 ? -20.922 -32.438 -15.43 1 97.06 77 ASP B N 1
ATOM 2893 C CA . ASP B 1 77 ? -22.234 -32.375 -14.805 1 97.06 77 ASP B CA 1
ATOM 2894 C C . ASP B 1 77 ? -22.438 -31.062 -14.062 1 97.06 77 ASP B C 1
ATOM 2896 O O . ASP B 1 77 ? -23.516 -30.469 -14.109 1 97.06 77 ASP B O 1
ATOM 2900 N N . PHE B 1 78 ? -21.391 -30.625 -13.406 1 97.5 78 PHE B N 1
ATOM 2901 C CA . PHE B 1 78 ? -21.5 -29.453 -12.562 1 97.5 78 PHE B CA 1
ATOM 2902 C C . PHE B 1 78 ? -20.953 -28.219 -13.281 1 97.5 78 PHE B C 1
ATOM 2904 O O . PHE B 1 78 ? -20.938 -27.125 -12.719 1 97.5 78 PHE B O 1
ATOM 2911 N N . GLN B 1 79 ? -20.422 -28.375 -14.539 1 97.88 79 GLN B N 1
ATOM 2912 C CA . GLN B 1 79 ? -19.828 -27.312 -15.32 1 97.88 79 GLN B CA 1
ATOM 2913 C C . GLN B 1 79 ? -18.625 -26.703 -14.594 1 97.88 79 GLN B C 1
ATOM 2915 O O . GLN B 1 79 ? -18.531 -25.484 -14.453 1 97.88 79 GLN B O 1
ATOM 2920 N N . LEU B 1 80 ? -17.781 -27.578 -14.094 1 98.06 80 LEU B N 1
ATOM 2921 C CA . LEU B 1 80 ? -16.609 -27.156 -13.336 1 98.06 80 LEU B CA 1
ATOM 2922 C C . LEU B 1 80 ? -15.352 -27.25 -14.188 1 98.06 80 LEU B C 1
ATOM 2924 O O . LEU B 1 80 ? -15.25 -28.109 -15.055 1 98.06 80 LEU B O 1
ATOM 2928 N N . GLU B 1 81 ? -14.516 -26.312 -13.977 1 97.69 81 GLU B N 1
ATOM 2929 C CA . GLU B 1 81 ? -13.117 -26.484 -14.359 1 97.69 81 GLU B CA 1
ATOM 2930 C C . GLU B 1 81 ? -12.328 -27.188 -13.25 1 97.69 81 GLU B C 1
ATOM 2932 O O . GLU B 1 81 ? -12.68 -27.078 -12.078 1 97.69 81 GLU B O 1
ATOM 2937 N N . ASN B 1 82 ? -11.328 -27.953 -13.617 1 97.31 82 ASN B N 1
ATOM 2938 C CA . ASN B 1 82 ? -10.57 -28.656 -12.586 1 97.31 82 ASN B CA 1
ATOM 2939 C C . ASN B 1 82 ? -9.086 -28.719 -12.93 1 97.31 82 ASN B C 1
ATOM 2941 O O . ASN B 1 82 ? -8.703 -28.547 -14.094 1 97.31 82 ASN B O 1
ATOM 2945 N N . ARG B 1 83 ? -8.297 -28.812 -11.914 1 97 83 ARG B N 1
ATOM 2946 C CA . ARG B 1 83 ? -6.879 -29.141 -11.992 1 97 83 ARG B CA 1
ATOM 2947 C C . ARG B 1 83 ? -6.492 -30.172 -10.938 1 97 83 ARG B C 1
ATOM 2949 O O . ARG B 1 83 ? -6.492 -29.875 -9.742 1 97 83 ARG B O 1
ATOM 2956 N N . LEU B 1 84 ? -6.23 -31.375 -11.414 1 97.88 84 LEU B N 1
ATOM 2957 C CA . LEU B 1 84 ? -5.809 -32.469 -10.531 1 97.88 84 LEU B CA 1
ATOM 2958 C C . LEU B 1 84 ? -4.297 -32.656 -10.602 1 97.88 84 LEU B C 1
ATOM 2960 O O . LEU B 1 84 ? -3.736 -32.812 -11.688 1 97.88 84 LEU B O 1
ATOM 2964 N N . ASN B 1 85 ? -3.641 -32.531 -9.492 1 97.12 85 ASN B N 1
ATOM 2965 C CA . ASN B 1 85 ? -2.203 -32.75 -9.375 1 97.12 85 ASN B CA 1
ATOM 2966 C C . ASN B 1 85 ? -1.878 -33.844 -8.375 1 97.12 85 ASN B C 1
ATOM 2968 O O . ASN B 1 85 ? -2.105 -33.688 -7.176 1 97.12 85 ASN B O 1
ATOM 2972 N N . TRP B 1 86 ? -1.383 -34.969 -8.844 1 96.44 86 TRP B N 1
ATOM 2973 C CA . TRP B 1 86 ? -1.046 -36.125 -7.992 1 96.44 86 TRP B CA 1
ATOM 2974 C C . TRP B 1 86 ? 0.272 -35.875 -7.262 1 96.44 86 TRP B C 1
ATOM 2976 O O . TRP B 1 86 ? 0.607 -36.594 -6.324 1 96.44 86 TRP B O 1
ATOM 2986 N N . ARG B 1 87 ? 0.987 -34.812 -7.742 1 94.12 87 ARG B N 1
ATOM 2987 C CA . ARG B 1 87 ? 2.258 -34.438 -7.145 1 94.12 87 ARG B CA 1
ATOM 2988 C C . ARG B 1 87 ? 3.246 -35.594 -7.141 1 94.12 87 ARG B C 1
ATOM 2990 O O . ARG B 1 87 ? 3.893 -35.844 -6.125 1 94.12 87 ARG B O 1
ATOM 2997 N N . ASP B 1 88 ? 3.25 -36.219 -8.266 1 92.44 88 ASP B N 1
ATOM 2998 C CA . ASP B 1 88 ? 4.117 -37.375 -8.43 1 92.44 88 ASP B CA 1
ATOM 2999 C C . ASP B 1 88 ? 5.566 -36.938 -8.656 1 92.44 88 ASP B C 1
ATOM 3001 O O . ASP B 1 88 ? 6.484 -37.75 -8.516 1 92.44 88 ASP B O 1
ATOM 3005 N N . ARG B 1 89 ? 5.715 -35.812 -8.992 1 93.69 89 ARG B N 1
ATOM 3006 C CA . ARG B 1 89 ? 7.047 -35.25 -9.211 1 93.69 89 ARG B CA 1
ATOM 3007 C C . ARG B 1 89 ? 7.113 -33.781 -8.773 1 93.69 89 ARG B C 1
ATOM 3009 O O . ARG B 1 89 ? 6.082 -33.125 -8.641 1 93.69 89 ARG B O 1
ATOM 3016 N N . LYS B 1 90 ? 8.32 -33.375 -8.523 1 95.75 90 LYS B N 1
ATOM 3017 C CA . LYS B 1 90 ? 8.531 -31.969 -8.219 1 95.75 90 LYS B CA 1
ATOM 3018 C C . LYS B 1 90 ? 8.258 -31.094 -9.445 1 95.75 90 LYS B C 1
ATOM 3020 O O . LYS B 1 90 ? 8.477 -31.516 -10.578 1 95.75 90 LYS B O 1
ATOM 3025 N N . LYS B 1 91 ? 7.777 -29.922 -9.211 1 97.12 91 LYS B N 1
ATOM 3026 C CA . LYS B 1 91 ? 7.605 -28.969 -10.305 1 97.12 91 LYS B CA 1
ATOM 3027 C C . LYS B 1 91 ? 8.953 -28.422 -10.773 1 97.12 91 LYS B C 1
ATOM 3029 O O . LYS B 1 91 ? 9.836 -28.141 -9.961 1 97.12 91 LYS B O 1
ATOM 3034 N N . LYS B 1 92 ? 9.102 -28.438 -12.031 1 98.31 92 LYS B N 1
ATOM 3035 C CA . LYS B 1 92 ? 10.312 -27.891 -12.625 1 98.31 92 LYS B CA 1
ATOM 3036 C C . LYS B 1 92 ? 10.18 -26.391 -12.836 1 98.31 92 LYS B C 1
ATOM 3038 O O . LYS B 1 92 ? 9.258 -25.922 -13.508 1 98.31 92 LYS B O 1
ATOM 3043 N N . VAL B 1 93 ? 11.133 -25.625 -12.266 1 98.69 93 VAL B N 1
ATOM 3044 C CA . VAL B 1 93 ? 11.062 -24.172 -12.281 1 98.69 93 VAL B CA 1
ATOM 3045 C C . VAL B 1 93 ? 12.195 -23.609 -13.125 1 98.69 93 VAL B C 1
ATOM 3047 O O . VAL B 1 93 ? 13.352 -24.031 -13 1 98.69 93 VAL B O 1
ATOM 3050 N N . GLY B 1 94 ? 11.898 -22.75 -14.078 1 98.88 94 GLY B N 1
ATOM 3051 C CA . GLY B 1 94 ? 12.867 -21.891 -14.75 1 98.88 94 GLY B CA 1
ATOM 3052 C C . GLY B 1 94 ? 12.859 -20.469 -14.234 1 98.88 94 GLY B C 1
ATOM 3053 O O . GLY B 1 94 ? 11.789 -19.875 -14.039 1 98.88 94 GLY B O 1
ATOM 3054 N N . ILE B 1 95 ? 14.031 -19.953 -13.953 1 98.88 95 ILE B N 1
ATOM 3055 C CA . ILE B 1 95 ? 14.125 -18.594 -13.43 1 98.88 95 ILE B CA 1
ATOM 3056 C C . ILE B 1 95 ? 14.734 -17.672 -14.484 1 98.88 95 ILE B C 1
ATOM 3058 O O . ILE B 1 95 ? 15.734 -18.016 -15.117 1 98.88 95 ILE B O 1
ATOM 3062 N N . MET B 1 96 ? 14.117 -16.547 -14.734 1 98.88 96 MET B N 1
ATOM 3063 C CA . MET B 1 96 ? 14.672 -15.531 -15.617 1 98.88 96 MET B CA 1
ATOM 3064 C C . MET B 1 96 ? 15.055 -14.281 -14.828 1 98.88 96 MET B C 1
ATOM 3066 O O . MET B 1 96 ? 14.281 -13.797 -14.008 1 98.88 96 MET B O 1
ATOM 3070 N N . VAL B 1 97 ? 16.297 -13.836 -15.07 1 98.5 97 VAL B N 1
ATOM 3071 C CA . VAL B 1 97 ? 16.844 -12.719 -14.297 1 98.5 97 VAL B CA 1
ATOM 3072 C C . VAL B 1 97 ? 17.578 -11.75 -15.227 1 98.5 97 VAL B C 1
ATOM 3074 O O . VAL B 1 97 ? 17.922 -12.109 -16.359 1 98.5 97 VAL B O 1
ATOM 3077 N N . SER B 1 98 ? 17.75 -10.531 -14.781 1 97.38 98 SER B N 1
ATOM 3078 C CA . SER B 1 98 ? 18.672 -9.578 -15.391 1 97.38 98 SER B CA 1
ATOM 3079 C C . SER B 1 98 ? 19.906 -9.367 -14.508 1 97.38 98 SER B C 1
ATOM 3081 O O . SER B 1 98 ? 20.625 -10.312 -14.195 1 97.38 98 SER B O 1
ATOM 3083 N N . LYS B 1 99 ? 20 -8.117 -13.93 1 96.81 99 LYS B N 1
ATOM 3084 C CA . LYS B 1 99 ? 21.25 -7.824 -13.227 1 96.81 99 LYS B CA 1
ATOM 3085 C C . LYS B 1 99 ? 21.031 -7.812 -11.711 1 96.81 99 LYS B C 1
ATOM 3087 O O . LYS B 1 99 ? 21.984 -7.941 -10.945 1 96.81 99 LYS B O 1
ATOM 3092 N N . TYR B 1 100 ? 19.859 -7.641 -11.273 1 95.81 100 TYR B N 1
ATOM 3093 C CA . TYR B 1 100 ? 19.562 -7.613 -9.844 1 95.81 100 TYR B CA 1
ATOM 3094 C C . TYR B 1 100 ? 19.531 -9.023 -9.266 1 95.81 100 TYR B C 1
ATOM 3096 O O . TYR B 1 100 ? 18.781 -9.875 -9.742 1 95.81 100 TYR B O 1
ATOM 3104 N N . ASP B 1 101 ? 20.188 -9.273 -8.211 1 97.69 101 ASP B N 1
ATOM 3105 C CA . ASP B 1 101 ? 20.5 -10.656 -7.848 1 97.69 101 ASP B CA 1
ATOM 3106 C C . ASP B 1 101 ? 19.672 -11.102 -6.637 1 97.69 101 ASP B C 1
ATOM 3108 O O . ASP B 1 101 ? 19.609 -12.289 -6.324 1 97.69 101 ASP B O 1
ATOM 3112 N N . HIS B 1 102 ? 19.016 -10.242 -5.934 1 97.88 102 HIS B N 1
ATOM 3113 C CA . HIS B 1 102 ? 18.5 -10.539 -4.605 1 97.88 102 HIS B CA 1
ATOM 3114 C C . HIS B 1 102 ? 17.422 -11.617 -4.672 1 97.88 102 HIS B C 1
ATOM 3116 O O . HIS B 1 102 ? 17.391 -12.523 -3.836 1 97.88 102 HIS B O 1
ATOM 3122 N N . CYS B 1 103 ? 16.547 -11.555 -5.625 1 98.44 103 CYS B N 1
ATOM 3123 C CA . CYS B 1 103 ? 15.492 -12.562 -5.734 1 98.44 103 CYS B CA 1
ATOM 3124 C C . CYS B 1 103 ? 16.078 -13.914 -6.141 1 98.44 103 CYS B C 1
ATOM 3126 O O . CYS B 1 103 ? 15.648 -14.953 -5.645 1 98.44 103 CYS B O 1
ATOM 3128 N N . LEU B 1 104 ? 17.031 -13.875 -7.062 1 98.62 104 LEU B N 1
ATOM 3129 C CA . LEU B 1 104 ? 17.688 -15.117 -7.477 1 98.62 104 LEU B CA 1
ATOM 3130 C C . LEU B 1 104 ? 18.359 -15.797 -6.289 1 98.62 104 LEU B C 1
ATOM 3132 O O . LEU B 1 104 ? 18.172 -16.984 -6.059 1 98.62 104 LEU B O 1
ATOM 3136 N N . TRP B 1 105 ? 19.109 -15.016 -5.543 1 98.19 105 TRP B N 1
ATOM 3137 C CA . TRP B 1 105 ? 19.781 -15.539 -4.359 1 98.19 105 TRP B CA 1
ATOM 3138 C C . TRP B 1 105 ? 18.781 -16.219 -3.42 1 98.19 105 TRP B C 1
ATOM 3140 O O . TRP B 1 105 ? 19.031 -17.328 -2.947 1 98.19 105 TRP B O 1
ATOM 3150 N N . GLU B 1 106 ? 17.75 -15.539 -3.191 1 98.12 106 GLU B N 1
ATOM 3151 C CA . GLU B 1 106 ? 16.75 -16.047 -2.256 1 98.12 106 GLU B CA 1
ATOM 3152 C C . GLU B 1 106 ? 16.188 -17.391 -2.713 1 98.12 106 GLU B C 1
ATOM 3154 O O . GLU B 1 106 ? 16.125 -18.344 -1.929 1 98.12 106 GLU B O 1
ATOM 3159 N N . LEU B 1 107 ? 15.828 -17.5 -3.953 1 98.38 107 LEU B N 1
ATOM 3160 C CA . LEU B 1 107 ? 15.227 -18.719 -4.484 1 98.38 107 LEU B CA 1
ATOM 3161 C C . LEU B 1 107 ? 16.234 -19.875 -4.465 1 98.38 107 LEU B C 1
ATOM 3163 O O . LEU B 1 107 ? 15.891 -20.984 -4.066 1 98.38 107 LEU B O 1
ATOM 3167 N N . LEU B 1 108 ? 17.484 -19.609 -4.867 1 98.38 108 LEU B N 1
ATOM 3168 C CA . LEU B 1 108 ? 18.5 -20.656 -4.906 1 98.38 108 LEU B CA 1
ATOM 3169 C C . LEU B 1 108 ? 18.844 -21.125 -3.498 1 98.38 108 LEU B C 1
ATOM 3171 O O . LEU B 1 108 ? 19.016 -22.328 -3.266 1 98.38 108 LEU B O 1
ATOM 3175 N N . LEU B 1 109 ? 18.938 -20.172 -2.598 1 97.75 109 LEU B N 1
ATOM 3176 C CA . LEU B 1 109 ? 19.266 -20.516 -1.215 1 97.75 109 LEU B CA 1
ATOM 3177 C C . LEU B 1 109 ? 18.188 -21.391 -0.597 1 97.75 109 LEU B C 1
ATOM 3179 O O . LEU B 1 109 ? 18.484 -22.406 0.035 1 97.75 109 LEU B O 1
ATOM 3183 N N . ARG B 1 110 ? 16.969 -21 -0.78 1 97.19 110 ARG B N 1
ATOM 3184 C CA . ARG B 1 110 ? 15.852 -21.766 -0.22 1 97.19 110 ARG B CA 1
ATOM 3185 C C . ARG B 1 110 ? 15.773 -23.156 -0.838 1 97.19 110 ARG B C 1
ATOM 3187 O O . ARG B 1 110 ? 15.5 -24.125 -0.142 1 97.19 110 ARG B O 1
ATOM 3194 N N . HIS B 1 111 ? 15.945 -23.188 -2.115 1 96.94 111 HIS B N 1
ATOM 3195 C CA . HIS B 1 111 ? 15.953 -24.469 -2.807 1 96.94 111 HIS B CA 1
ATOM 3196 C C . HIS B 1 111 ? 17.062 -25.359 -2.285 1 96.94 111 HIS B C 1
ATOM 3198 O O . HIS B 1 111 ? 16.844 -26.547 -1.991 1 96.94 111 HIS B O 1
ATOM 3204 N N . SER B 1 112 ? 18.266 -24.844 -2.135 1 96.56 112 SER B N 1
ATOM 3205 C CA . SER B 1 112 ? 19.422 -25.594 -1.667 1 96.56 112 SER B CA 1
ATOM 3206 C C . SER B 1 112 ? 19.234 -26.078 -0.234 1 96.56 112 SER B C 1
ATOM 3208 O O . SER B 1 112 ? 19.719 -27.156 0.14 1 96.56 112 SER B O 1
ATOM 3210 N N . ALA B 1 113 ? 18.438 -25.359 0.519 1 96.69 113 ALA B N 1
ATOM 3211 C CA . ALA B 1 113 ? 18.188 -25.688 1.916 1 96.69 113 ALA B CA 1
ATOM 3212 C C . ALA B 1 113 ? 16.984 -26.625 2.039 1 96.69 113 ALA B C 1
ATOM 3214 O O . ALA B 1 113 ? 16.562 -26.953 3.148 1 96.69 113 ALA B O 1
ATOM 3215 N N . ASN B 1 114 ? 16.391 -26.969 0.95 1 96 114 ASN B N 1
ATOM 3216 C CA . ASN B 1 114 ? 15.242 -27.859 0.897 1 96 114 ASN B CA 1
ATOM 3217 C C . ASN B 1 114 ? 14.023 -27.25 1.581 1 96 114 ASN B C 1
ATOM 3219 O O . ASN B 1 114 ? 13.25 -27.953 2.229 1 96 114 ASN B O 1
ATOM 3223 N N . GLU B 1 115 ? 13.945 -25.953 1.461 1 95.12 115 GLU B N 1
ATOM 3224 C CA . GLU B 1 115 ? 12.797 -25.25 2.006 1 95.12 115 GLU B CA 1
ATOM 3225 C C . GLU B 1 115 ? 11.68 -25.109 0.967 1 95.12 115 GLU B C 1
ATOM 3227 O O . GLU B 1 115 ? 10.578 -24.672 1.285 1 95.12 115 GLU B O 1
ATOM 3232 N N . LEU B 1 116 ? 11.922 -25.469 -0.197 1 95.06 116 LEU B N 1
ATOM 3233 C CA . LEU B 1 116 ? 10.961 -25.547 -1.289 1 95.06 116 LEU B CA 1
ATOM 3234 C C . LEU B 1 116 ? 10.938 -26.953 -1.879 1 95.06 116 LEU B C 1
ATOM 3236 O O . LEU B 1 116 ? 11.297 -27.156 -3.041 1 95.06 116 LEU B O 1
ATOM 3240 N N . PRO B 1 117 ? 10.445 -27.859 -1.132 1 91.44 117 PRO B N 1
ATOM 3241 C CA . PRO B 1 117 ? 10.594 -29.281 -1.489 1 91.44 117 PRO B CA 1
ATOM 3242 C C . PRO B 1 117 ? 9.75 -29.672 -2.701 1 91.44 117 PRO B C 1
ATOM 3244 O O . PRO B 1 117 ? 9.977 -30.719 -3.303 1 91.44 117 PRO B O 1
ATOM 3247 N N . GLU B 1 118 ? 8.891 -28.766 -3.125 1 91.06 118 GLU B N 1
ATOM 3248 C CA . GLU B 1 118 ? 7.957 -29.109 -4.191 1 91.06 118 GLU B CA 1
ATOM 3249 C C . GLU B 1 118 ? 8.523 -28.734 -5.562 1 91.06 118 GLU B C 1
ATOM 3251 O O . GLU B 1 118 ? 7.852 -28.891 -6.582 1 91.06 118 GLU B O 1
ATOM 3256 N N . MET B 1 119 ? 9.789 -28.281 -5.508 1 96.25 119 MET B N 1
ATOM 3257 C CA . MET B 1 119 ? 10.273 -27.812 -6.805 1 96.25 119 MET B CA 1
ATOM 3258 C C . MET B 1 119 ? 11.742 -28.172 -7 1 96.25 119 MET B C 1
ATOM 3260 O O . MET B 1 119 ? 12.445 -28.484 -6.035 1 96.25 119 MET B O 1
ATOM 3264 N N . ASP B 1 120 ? 12.109 -28.234 -8.227 1 97.31 120 ASP B N 1
ATOM 3265 C CA . ASP B 1 120 ? 13.5 -28.234 -8.656 1 97.31 120 ASP B CA 1
ATOM 3266 C C . ASP B 1 120 ? 13.781 -27.078 -9.625 1 97.31 120 ASP B C 1
ATOM 3268 O O . ASP B 1 120 ? 12.977 -26.812 -10.523 1 97.31 120 ASP B O 1
ATOM 3272 N N . ILE B 1 121 ? 14.797 -26.406 -9.383 1 98.38 121 ILE B N 1
ATOM 3273 C CA . ILE B 1 121 ? 15.203 -25.359 -10.312 1 98.38 121 ILE B CA 1
ATOM 3274 C C . ILE B 1 121 ? 15.992 -25.969 -11.469 1 98.38 121 ILE B C 1
ATOM 3276 O O . ILE B 1 121 ? 17.078 -26.531 -11.266 1 98.38 121 ILE B O 1
ATOM 3280 N N . GLU B 1 122 ? 15.469 -25.844 -12.648 1 98.06 122 GLU B N 1
ATOM 3281 C CA . GLU B 1 122 ? 16.062 -26.5 -13.805 1 98.06 122 GLU B CA 1
ATOM 3282 C C . GLU B 1 122 ? 17.172 -25.641 -14.414 1 98.06 122 GLU B C 1
ATOM 3284 O O . GLU B 1 122 ? 18.188 -26.172 -14.875 1 98.06 122 GLU B O 1
ATOM 3289 N N . LEU B 1 123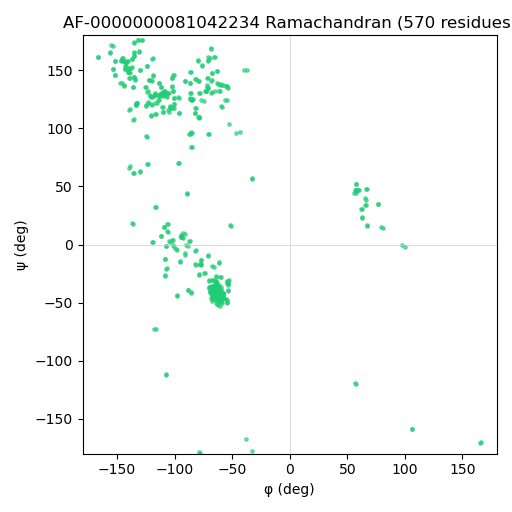 ? 16.953 -24.422 -14.492 1 98.75 123 LEU B N 1
ATOM 3290 C CA . LEU B 1 123 ? 17.891 -23.516 -15.148 1 98.75 123 LEU B CA 1
ATOM 3291 C C . LEU B 1 123 ? 17.562 -22.062 -14.812 1 98.75 123 LEU B C 1
ATOM 3293 O O . LEU B 1 123 ? 16.484 -21.766 -14.297 1 98.75 123 LEU B O 1
ATOM 3297 N N . VAL B 1 124 ? 18.562 -21.219 -15.039 1 98.81 124 VAL B N 1
ATOM 3298 C CA . VAL B 1 124 ? 18.422 -19.766 -15.008 1 98.81 124 VAL B CA 1
ATOM 3299 C C . VAL B 1 124 ? 18.734 -19.188 -16.391 1 98.81 124 VAL B C 1
ATOM 3301 O O . VAL B 1 124 ? 19.719 -19.594 -17.031 1 98.81 124 VAL B O 1
ATOM 3304 N N . ILE B 1 125 ? 17.891 -18.375 -16.875 1 98.88 125 ILE B N 1
ATOM 3305 C CA . ILE B 1 125 ? 18.141 -17.625 -18.109 1 98.88 125 ILE B CA 1
ATOM 3306 C C . ILE B 1 125 ? 18.297 -16.141 -17.797 1 98.88 125 ILE B C 1
ATOM 3308 O O . ILE B 1 125 ? 17.547 -15.578 -17 1 98.88 125 ILE B O 1
ATOM 3312 N N . SER B 1 126 ? 19.266 -15.516 -18.375 1 98.69 126 SER B N 1
ATOM 3313 C CA . SER B 1 126 ? 19.5 -14.094 -18.188 1 98.69 126 SER B CA 1
ATOM 3314 C C . SER B 1 126 ? 19.891 -13.406 -19.5 1 98.69 126 SER B C 1
ATOM 3316 O O . SER B 1 126 ? 20.422 -14.047 -20.391 1 98.69 126 SER B O 1
ATOM 3318 N N . ASN B 1 127 ? 19.547 -12.164 -19.562 1 98 127 ASN B N 1
ATOM 3319 C CA . ASN B 1 127 ? 20.031 -11.375 -20.688 1 98 127 ASN B CA 1
ATOM 3320 C C . ASN B 1 127 ? 21.406 -10.773 -20.422 1 98 127 ASN B C 1
ATOM 3322 O O . ASN B 1 127 ? 21.938 -10.039 -21.25 1 98 127 ASN B O 1
ATOM 3326 N N . HIS B 1 128 ? 22.031 -11.07 -19.25 1 98 128 HIS B N 1
ATOM 3327 C CA . HIS B 1 128 ? 23.359 -10.609 -18.859 1 98 128 HIS B CA 1
ATOM 3328 C C . HIS B 1 128 ? 24.156 -11.727 -18.203 1 98 128 HIS B C 1
ATOM 3330 O O . HIS B 1 128 ? 23.594 -12.648 -17.609 1 98 128 HIS B O 1
ATOM 3336 N N . PRO B 1 129 ? 25.453 -11.695 -18.297 1 98.19 129 PRO B N 1
ATOM 3337 C CA . PRO B 1 129 ? 26.281 -12.727 -17.656 1 98.19 129 PRO B CA 1
ATOM 3338 C C . PRO B 1 129 ? 26.516 -12.469 -16.172 1 98.19 129 PRO B C 1
ATOM 3340 O O . PRO B 1 129 ? 27.062 -13.32 -15.477 1 98.19 129 PRO B O 1
ATOM 3343 N N . ASP B 1 130 ? 26.078 -11.375 -15.672 1 98.12 130 ASP B N 1
ATOM 3344 C CA . ASP B 1 130 ? 26.438 -10.805 -14.375 1 98.12 130 ASP B CA 1
ATOM 3345 C C . ASP B 1 130 ? 26.219 -11.812 -13.258 1 98.12 130 ASP B C 1
ATOM 3347 O O . ASP B 1 130 ? 26.984 -11.836 -12.281 1 98.12 130 ASP B O 1
ATOM 3351 N N . LEU B 1 131 ? 25.188 -12.68 -13.352 1 98.44 131 LEU B N 1
ATOM 3352 C CA . LEU B 1 131 ? 24.797 -13.508 -12.211 1 98.44 131 LEU B CA 1
ATOM 3353 C C . LEU B 1 131 ? 25.156 -14.977 -12.461 1 98.44 131 LEU B C 1
ATOM 3355 O O . LEU B 1 131 ? 24.672 -15.859 -11.766 1 98.44 131 LEU B O 1
ATOM 3359 N N . GLN B 1 132 ? 25.984 -15.234 -13.445 1 98.31 132 GLN B N 1
ATOM 3360 C CA . GLN B 1 132 ? 26.391 -16.594 -13.789 1 98.31 132 GLN B CA 1
ATOM 3361 C C . GLN B 1 132 ? 27.062 -17.281 -12.602 1 98.31 132 GLN B C 1
ATOM 3363 O O . GLN B 1 132 ? 26.781 -18.453 -12.312 1 98.31 132 GLN B O 1
ATOM 3368 N N . SER B 1 133 ? 27.938 -16.562 -11.961 1 98.12 133 SER B N 1
ATOM 3369 C CA . SER B 1 133 ? 28.672 -17.125 -10.836 1 98.12 133 SER B CA 1
ATOM 3370 C C . SER B 1 133 ? 27.719 -17.531 -9.703 1 98.12 133 SER B C 1
ATOM 3372 O O . SER B 1 133 ? 27.969 -18.516 -9.008 1 98.12 133 SER B O 1
ATOM 3374 N N . VAL B 1 134 ? 26.656 -16.797 -9.508 1 97.81 134 VAL B N 1
ATOM 3375 C CA . VAL B 1 134 ? 25.672 -17.094 -8.469 1 97.81 134 VAL B CA 1
ATOM 3376 C C . VAL B 1 134 ? 25.016 -18.438 -8.758 1 97.81 134 VAL B C 1
ATOM 3378 O O . VAL B 1 134 ? 24.969 -19.312 -7.891 1 97.81 134 VAL B O 1
ATOM 3381 N N . ALA B 1 135 ? 24.516 -18.641 -9.945 1 98.06 135 ALA B N 1
ATOM 3382 C CA . ALA B 1 135 ? 23.859 -19.891 -10.336 1 98.06 135 ALA B CA 1
ATOM 3383 C C . ALA B 1 135 ? 24.828 -21.062 -10.242 1 98.06 135 ALA B C 1
ATOM 3385 O O . ALA B 1 135 ? 24.453 -22.156 -9.789 1 98.06 135 ALA B O 1
ATOM 3386 N N . GLU B 1 136 ? 26.094 -20.797 -10.641 1 97.19 136 GLU B N 1
ATOM 3387 C CA . GLU B 1 136 ? 27.109 -21.844 -10.625 1 97.19 136 GLU B CA 1
ATOM 3388 C C . GLU B 1 136 ? 27.391 -22.312 -9.203 1 97.19 136 GLU B C 1
ATOM 3390 O O . GLU B 1 136 ? 27.656 -23.5 -8.977 1 97.19 136 GLU B O 1
ATOM 3395 N N . THR B 1 137 ? 27.391 -21.391 -8.305 1 97.5 137 THR B N 1
ATOM 3396 C CA . THR B 1 137 ? 27.594 -21.719 -6.898 1 97.5 137 THR B CA 1
ATOM 3397 C C . THR B 1 137 ? 26.594 -22.781 -6.441 1 97.5 137 THR B C 1
ATOM 3399 O O . THR B 1 137 ? 26.922 -23.625 -5.605 1 97.5 137 THR B O 1
ATOM 3402 N N . PHE B 1 138 ? 25.438 -22.812 -6.98 1 97.62 138 PHE B N 1
ATOM 3403 C CA . PHE B 1 138 ? 24.391 -23.734 -6.566 1 97.62 138 PHE B CA 1
ATOM 3404 C C . PHE B 1 138 ? 24.25 -24.875 -7.578 1 97.62 138 PHE B C 1
ATOM 3406 O O . PHE B 1 138 ? 23.297 -25.672 -7.492 1 97.62 138 PHE B O 1
ATOM 3413 N N . GLN B 1 139 ? 25.109 -24.859 -8.594 1 97.75 139 GLN B N 1
ATOM 3414 C CA . GLN B 1 139 ? 25.156 -25.891 -9.617 1 97.75 139 GLN B CA 1
ATOM 3415 C C . GLN B 1 139 ? 23.875 -25.906 -10.445 1 97.75 139 GLN B C 1
ATOM 3417 O O . GLN B 1 139 ? 23.312 -26.969 -10.734 1 97.75 139 GLN B O 1
ATOM 3422 N N . VAL B 1 140 ? 23.359 -24.766 -10.766 1 98.38 140 VAL B N 1
ATOM 3423 C CA . VAL B 1 140 ? 22.219 -24.609 -11.641 1 98.38 140 VAL B CA 1
ATOM 3424 C C . VAL B 1 140 ? 22.672 -24.047 -12.992 1 98.38 140 VAL B C 1
ATOM 3426 O O . VAL B 1 140 ? 23.422 -23.062 -13.039 1 98.38 140 VAL B O 1
ATOM 3429 N N . PRO B 1 141 ? 22.281 -24.734 -14.094 1 98.56 141 PRO B N 1
ATOM 3430 C CA . PRO B 1 141 ? 22.672 -24.203 -15.406 1 98.56 141 PRO B CA 1
ATOM 3431 C C . PRO B 1 141 ? 22.25 -22.75 -15.602 1 98.56 141 PRO B C 1
ATOM 3433 O O . PRO B 1 141 ? 21.156 -22.344 -15.188 1 98.56 141 PRO B O 1
ATOM 3436 N N . TYR B 1 142 ? 23.188 -21.969 -16.141 1 98.75 142 TYR B N 1
ATOM 3437 C CA . TYR B 1 142 ? 22.969 -20.547 -16.422 1 98.75 142 TYR B CA 1
ATOM 3438 C C . TYR B 1 142 ? 23.156 -20.266 -17.906 1 98.75 142 TYR B C 1
ATOM 3440 O O . TYR B 1 142 ? 24.219 -20.516 -18.469 1 98.75 142 TYR B O 1
ATOM 3448 N N . HIS B 1 143 ? 22.125 -19.75 -18.562 1 98.88 143 HIS B N 1
ATOM 3449 C CA . HIS B 1 143 ? 22.172 -19.453 -19.984 1 98.88 143 HIS B CA 1
ATOM 3450 C C . HIS B 1 143 ? 22.062 -17.953 -20.25 1 98.88 143 HIS B C 1
ATOM 3452 O O . HIS B 1 143 ? 21.109 -17.312 -19.797 1 98.88 143 HIS B O 1
ATOM 3458 N N . VAL B 1 144 ? 23.031 -17.453 -20.953 1 98.62 144 VAL B N 1
ATOM 3459 C CA . VAL B 1 144 ? 23 -16.031 -21.312 1 98.62 144 VAL B CA 1
ATOM 3460 C C . VAL B 1 144 ? 22.406 -15.867 -22.719 1 98.62 144 VAL B C 1
ATOM 3462 O O . VAL B 1 144 ? 22.984 -16.312 -23.703 1 98.62 144 VAL B O 1
ATOM 3465 N N . ILE B 1 145 ? 21.25 -15.258 -22.766 1 98.31 145 ILE B N 1
ATOM 3466 C CA . ILE B 1 145 ? 20.578 -14.953 -24.031 1 98.31 145 ILE B CA 1
ATOM 3467 C C . ILE B 1 145 ? 20.281 -13.461 -24.094 1 98.31 145 ILE B C 1
ATOM 3469 O O . ILE B 1 145 ? 19.219 -13.016 -23.656 1 98.31 145 ILE B O 1
ATOM 3473 N N . PRO B 1 146 ? 21.188 -12.688 -24.688 1 96.62 146 PRO B N 1
ATOM 3474 C CA . PRO B 1 146 ? 20.938 -11.25 -24.812 1 96.62 146 PRO B CA 1
ATOM 3475 C C . PRO B 1 146 ? 19.719 -10.938 -25.672 1 96.62 146 PRO B C 1
ATOM 3477 O O . PRO B 1 146 ? 19.484 -11.609 -26.688 1 96.62 146 PRO B O 1
ATOM 3480 N N . VAL B 1 147 ? 18.938 -9.992 -25.266 1 95 147 VAL B N 1
ATOM 3481 C CA . VAL B 1 147 ? 17.719 -9.633 -25.984 1 95 147 VAL B CA 1
ATOM 3482 C C . VAL B 1 147 ? 17.766 -8.164 -26.406 1 95 147 VAL B C 1
ATOM 3484 O O . VAL B 1 147 ? 18.109 -7.293 -25.594 1 95 147 VAL B O 1
ATOM 3487 N N . THR B 1 148 ? 17.547 -7.898 -27.656 1 92.94 148 THR B N 1
ATOM 3488 C CA . THR B 1 148 ? 17.312 -6.559 -28.188 1 92.94 148 THR B CA 1
ATOM 3489 C C . THR B 1 148 ? 15.938 -6.461 -28.828 1 92.94 148 THR B C 1
ATOM 3491 O O . THR B 1 148 ? 15.305 -7.48 -29.109 1 92.94 148 THR B O 1
ATOM 3494 N N . PRO B 1 149 ? 15.453 -5.254 -28.984 1 90.5 149 PRO B N 1
ATOM 3495 C CA . PRO B 1 149 ? 14.156 -5.125 -29.656 1 90.5 149 PRO B CA 1
ATOM 3496 C C . PRO B 1 149 ? 14.125 -5.805 -31.016 1 90.5 149 PRO B C 1
ATOM 3498 O O . PRO B 1 149 ? 13.102 -6.363 -31.422 1 90.5 149 PRO B O 1
ATOM 3501 N N . GLU B 1 150 ? 15.258 -5.809 -31.703 1 93.44 150 GLU B N 1
ATOM 3502 C CA . GLU B 1 150 ? 15.352 -6.352 -33.062 1 93.44 150 GLU B CA 1
ATOM 3503 C C . GLU B 1 150 ? 15.43 -7.875 -33.031 1 93.44 150 GLU B C 1
ATOM 3505 O O . GLU B 1 150 ? 15.008 -8.539 -33.969 1 93.44 150 GLU B O 1
ATOM 3510 N N . THR B 1 151 ? 15.914 -8.43 -31.953 1 95.31 151 THR B N 1
ATOM 3511 C CA . THR B 1 151 ? 16.172 -9.859 -31.938 1 95.31 151 THR B CA 1
ATOM 3512 C C . THR B 1 151 ? 15.211 -10.578 -31 1 95.31 151 THR B C 1
ATOM 3514 O O . THR B 1 151 ? 15.352 -11.773 -30.75 1 95.31 151 THR B O 1
ATOM 3517 N N . LYS B 1 152 ? 14.273 -9.93 -30.484 1 95.06 152 LYS B N 1
ATOM 3518 C CA . LYS B 1 152 ? 13.438 -10.422 -29.406 1 95.06 152 LYS B CA 1
ATOM 3519 C C . LYS B 1 152 ? 12.75 -11.727 -29.781 1 95.06 152 LYS B C 1
ATOM 3521 O O . LYS B 1 152 ? 12.789 -12.695 -29.016 1 95.06 152 LYS B O 1
ATOM 3526 N N . ALA B 1 153 ? 12.18 -11.828 -30.922 1 95.5 153 ALA B N 1
ATOM 3527 C CA . ALA B 1 153 ? 11.43 -13.008 -31.328 1 95.5 153 ALA B CA 1
ATOM 3528 C C . ALA B 1 153 ? 12.336 -14.234 -31.406 1 95.5 153 ALA B C 1
ATOM 3530 O O . ALA B 1 153 ? 11.977 -15.312 -30.906 1 95.5 153 ALA B O 1
ATOM 3531 N N . GLU B 1 154 ? 13.477 -14.047 -31.969 1 97.12 154 GLU B N 1
ATOM 3532 C CA . GLU B 1 154 ? 14.43 -15.148 -32.094 1 97.12 154 GLU B CA 1
ATOM 3533 C C . GLU B 1 154 ? 14.977 -15.586 -30.75 1 97.12 154 GLU B C 1
ATOM 3535 O O . GLU B 1 154 ? 15.117 -16.781 -30.484 1 97.12 154 GLU B O 1
ATOM 3540 N N . GLU B 1 155 ? 15.328 -14.609 -30 1 97.44 155 GLU B N 1
ATOM 3541 C CA . GLU B 1 155 ? 15.883 -14.906 -28.672 1 97.44 155 GLU B CA 1
ATOM 3542 C C . GLU B 1 155 ? 14.852 -15.578 -27.781 1 97.44 155 GLU B C 1
ATOM 3544 O O . GLU B 1 155 ? 15.18 -16.484 -27.016 1 97.44 155 GLU B O 1
ATOM 3549 N N . GLU B 1 156 ? 13.57 -15.172 -27.812 1 98.12 156 GLU B N 1
ATOM 3550 C CA . GLU B 1 156 ? 12.516 -15.797 -27.031 1 98.12 156 GLU B CA 1
ATOM 3551 C C . GLU B 1 156 ? 12.289 -17.25 -27.469 1 98.12 156 GLU B C 1
ATOM 3553 O O . GLU B 1 156 ? 11.969 -18.109 -26.641 1 98.12 156 GLU B O 1
ATOM 3558 N N . ALA B 1 157 ? 12.469 -17.469 -28.75 1 97.81 157 ALA B N 1
ATOM 3559 C CA . ALA B 1 157 ? 12.359 -18.844 -29.234 1 97.81 157 ALA B CA 1
ATOM 3560 C C . ALA B 1 157 ? 13.422 -19.734 -28.594 1 97.81 157 ALA B C 1
ATOM 3562 O O . ALA B 1 157 ? 13.148 -20.875 -28.219 1 97.81 157 ALA B O 1
ATOM 3563 N N . LYS B 1 158 ? 14.633 -19.172 -28.5 1 98.31 158 LYS B N 1
ATOM 3564 C CA . LYS B 1 158 ? 15.711 -19.891 -27.844 1 98.31 158 LYS B CA 1
ATOM 3565 C C . LYS B 1 158 ? 15.383 -20.141 -26.375 1 98.31 158 LYS B C 1
ATOM 3567 O O . LYS B 1 158 ? 15.625 -21.234 -25.844 1 98.31 158 LYS B O 1
ATOM 3572 N N . GLN B 1 159 ? 14.875 -19.172 -25.719 1 98.69 159 GLN B N 1
ATOM 3573 C CA . GLN B 1 159 ? 14.492 -19.281 -24.312 1 98.69 159 GLN B CA 1
ATOM 3574 C C . GLN B 1 159 ? 13.422 -20.359 -24.125 1 98.69 159 GLN B C 1
ATOM 3576 O O . GLN B 1 159 ? 13.516 -21.188 -23.219 1 98.69 159 GLN B O 1
ATOM 3581 N N . LEU B 1 160 ? 12.398 -20.344 -25.016 1 98.5 160 LEU B N 1
ATOM 3582 C CA . LEU B 1 160 ? 11.297 -21.297 -24.922 1 98.5 160 LEU B CA 1
ATOM 3583 C C . LEU B 1 160 ? 11.789 -22.734 -25.125 1 98.5 160 LEU B C 1
ATOM 3585 O O . LEU B 1 160 ? 11.289 -23.656 -24.5 1 98.5 160 LEU B O 1
ATOM 3589 N N . GLU B 1 161 ? 12.773 -22.828 -26.016 1 98.44 161 GLU B N 1
ATOM 3590 C CA . GLU B 1 161 ? 13.359 -24.156 -26.203 1 98.44 161 GLU B CA 1
ATOM 3591 C C . GLU B 1 161 ? 14.023 -24.672 -24.938 1 98.44 161 GLU B C 1
ATOM 3593 O O . GLU B 1 161 ? 13.883 -25.844 -24.578 1 98.44 161 GLU B O 1
ATOM 3598 N N . LEU B 1 162 ? 14.742 -23.781 -24.281 1 98.56 162 LEU B N 1
ATOM 3599 C CA . LEU B 1 162 ? 15.406 -24.141 -23.031 1 98.56 162 LEU B CA 1
ATOM 3600 C C . LEU B 1 162 ? 14.383 -24.469 -21.953 1 98.56 162 LEU B C 1
ATOM 3602 O O . LEU B 1 162 ? 14.641 -25.297 -21.078 1 98.56 162 LEU B O 1
ATOM 3606 N N . LEU B 1 163 ? 13.211 -23.812 -22.016 1 98.62 163 LEU B N 1
ATOM 3607 C CA . LEU B 1 163 ? 12.195 -23.906 -20.969 1 98.62 163 LEU B CA 1
ATOM 3608 C C . LEU B 1 163 ? 11.172 -24.984 -21.297 1 98.62 163 LEU B C 1
ATOM 3610 O O . LEU B 1 163 ? 10.148 -25.109 -20.609 1 98.62 163 LEU B O 1
ATOM 3614 N N . LYS B 1 164 ? 11.312 -25.781 -22.266 1 96.75 164 LYS B N 1
ATOM 3615 C CA . LYS B 1 164 ? 10.312 -26.688 -22.828 1 96.75 164 LYS B CA 1
ATOM 3616 C C . LYS B 1 164 ? 9.836 -27.688 -21.781 1 96.75 164 LYS B C 1
ATOM 3618 O O . LYS B 1 164 ? 8.703 -28.172 -21.844 1 96.75 164 LYS B O 1
ATOM 3623 N N . ASN B 1 165 ? 10.688 -27.984 -20.844 1 95.62 165 ASN B N 1
ATOM 3624 C CA . ASN B 1 165 ? 10.312 -28.984 -19.844 1 95.62 165 ASN B CA 1
ATOM 3625 C C . ASN B 1 165 ? 9.992 -28.344 -18.5 1 95.62 165 ASN B C 1
ATOM 3627 O O . ASN B 1 165 ? 9.867 -29.031 -17.484 1 95.62 165 ASN B O 1
ATOM 3631 N N . VAL B 1 166 ? 9.875 -27.062 -18.438 1 97.56 166 VAL B N 1
ATOM 3632 C CA . VAL B 1 166 ? 9.648 -26.312 -17.203 1 97.56 166 VAL B CA 1
ATOM 3633 C C . VAL B 1 166 ? 8.148 -26.156 -16.969 1 97.56 166 VAL B C 1
ATOM 3635 O O . VAL B 1 166 ? 7.383 -25.922 -17.906 1 97.56 166 VAL B O 1
ATOM 3638 N N . ASP B 1 167 ? 7.73 -26.281 -15.711 1 97.44 167 ASP B N 1
ATOM 3639 C CA . ASP B 1 167 ? 6.324 -26.141 -15.336 1 97.44 167 ASP B CA 1
ATOM 3640 C C . ASP B 1 167 ? 5.977 -24.688 -15.031 1 97.44 167 ASP B C 1
ATOM 3642 O O . ASP B 1 167 ? 4.855 -24.25 -15.305 1 97.44 167 ASP B O 1
ATOM 3646 N N . VAL B 1 168 ? 6.871 -24.016 -14.391 1 98.19 168 VAL B N 1
ATOM 3647 C CA . VAL B 1 168 ? 6.641 -22.656 -13.945 1 98.19 168 VAL B CA 1
ATOM 3648 C C . VAL B 1 168 ? 7.871 -21.797 -14.242 1 98.19 168 VAL B C 1
ATOM 3650 O O . VAL B 1 168 ? 9.008 -22.234 -14.039 1 98.19 168 VAL B O 1
ATOM 3653 N N . VAL B 1 169 ? 7.648 -20.609 -14.766 1 98.88 169 VAL B N 1
ATOM 3654 C CA . VAL B 1 169 ? 8.703 -19.625 -15.008 1 98.88 169 VAL B CA 1
ATOM 3655 C C . VAL B 1 169 ? 8.609 -18.5 -13.992 1 98.88 169 VAL B C 1
ATOM 3657 O O . VAL B 1 169 ? 7.527 -17.969 -13.742 1 98.88 169 VAL B O 1
ATOM 3660 N N . VAL B 1 170 ? 9.68 -18.172 -13.359 1 98.88 170 VAL B N 1
ATOM 3661 C CA . VAL B 1 170 ? 9.727 -17.062 -12.398 1 98.88 170 VAL B CA 1
ATOM 3662 C C . VAL B 1 170 ? 10.555 -15.914 -12.969 1 98.88 170 VAL B C 1
ATOM 3664 O O . VAL B 1 170 ? 11.734 -16.094 -13.297 1 98.88 170 VAL B O 1
ATOM 3667 N N . LEU B 1 171 ? 9.906 -14.805 -13.133 1 98.75 171 LEU B N 1
ATOM 3668 C CA . LEU B 1 171 ? 10.617 -13.578 -13.5 1 98.75 171 LEU B CA 1
ATOM 3669 C C . LEU B 1 171 ? 11.125 -12.852 -12.25 1 98.75 171 LEU B C 1
ATOM 3671 O O . LEU B 1 171 ? 10.375 -12.109 -11.617 1 98.75 171 LEU B O 1
ATOM 3675 N N . ALA B 1 172 ? 12.297 -13.109 -11.938 1 98.31 172 ALA B N 1
ATOM 3676 C CA . ALA B 1 172 ? 12.945 -12.57 -10.742 1 98.31 172 ALA B CA 1
ATOM 3677 C C . ALA B 1 172 ? 13.766 -11.328 -11.078 1 98.31 172 ALA B C 1
ATOM 3679 O O . ALA B 1 172 ? 15 -11.344 -10.977 1 98.31 172 ALA B O 1
ATOM 3680 N N . ARG B 1 173 ? 12.984 -10.281 -11.398 1 96.75 173 ARG B N 1
ATOM 3681 C CA . ARG B 1 173 ? 13.578 -9.016 -11.836 1 96.75 173 ARG B CA 1
ATOM 3682 C C . ARG B 1 173 ? 14.273 -9.18 -13.18 1 96.75 173 ARG B C 1
ATOM 3684 O O . ARG B 1 173 ? 15.438 -8.805 -13.336 1 96.75 173 ARG B O 1
ATOM 3691 N N . TYR B 1 174 ? 13.586 -9.805 -14.125 1 97.25 174 TYR B N 1
ATOM 3692 C CA . TYR B 1 174 ? 14.102 -10.047 -15.469 1 97.25 174 TYR B CA 1
ATOM 3693 C C . TYR B 1 174 ? 14.203 -8.75 -16.266 1 97.25 174 TYR B C 1
ATOM 3695 O O . TYR B 1 174 ? 15.07 -8.602 -17.125 1 97.25 174 TYR B O 1
ATOM 3703 N N . MET B 1 175 ? 13.398 -7.809 -16.047 1 93.06 175 MET B N 1
ATOM 3704 C CA . MET B 1 175 ? 13.438 -6.434 -16.531 1 93.06 175 MET B CA 1
ATOM 3705 C C . MET B 1 175 ? 13.227 -6.387 -18.047 1 93.06 175 MET B C 1
ATOM 3707 O O . MET B 1 175 ? 13.719 -5.48 -18.719 1 93.06 175 MET B O 1
ATOM 3711 N N . GLN B 1 176 ? 12.703 -7.445 -18.734 1 93.5 176 GLN B N 1
ATOM 3712 C CA . GLN B 1 176 ? 12.266 -7.461 -20.125 1 93.5 176 GLN B CA 1
ATOM 3713 C C . GLN B 1 176 ? 10.781 -7.793 -20.219 1 93.5 176 GLN B C 1
ATOM 3715 O O . GLN B 1 176 ? 10.25 -8.555 -19.422 1 93.5 176 GLN B O 1
ATOM 3720 N N . VAL B 1 177 ? 10.164 -7.18 -21.172 1 94 177 VAL B N 1
ATOM 3721 C CA . VAL B 1 177 ? 8.758 -7.48 -21.438 1 94 177 VAL B CA 1
ATOM 3722 C C . VAL B 1 177 ? 8.656 -8.711 -22.344 1 94 177 VAL B C 1
ATOM 3724 O O . VAL B 1 177 ? 9.273 -8.766 -23.406 1 94 177 VAL B O 1
ATOM 3727 N N . LEU B 1 178 ? 7.953 -9.688 -21.953 1 96.81 178 LEU B N 1
ATOM 3728 C CA . LEU B 1 178 ? 7.754 -10.898 -22.734 1 96.81 178 LEU B CA 1
ATOM 3729 C C . LEU B 1 178 ? 6.664 -10.703 -23.781 1 96.81 178 LEU B C 1
ATOM 3731 O O . LEU B 1 178 ? 5.672 -10.016 -23.516 1 96.81 178 LEU B O 1
ATOM 3735 N N . SER B 1 179 ? 6.848 -11.266 -24.922 1 96.31 179 SER B N 1
ATOM 3736 C CA . SER B 1 179 ? 5.852 -11.188 -25.984 1 96.31 179 SER B CA 1
ATOM 3737 C C . SER B 1 179 ? 4.621 -12.023 -25.656 1 96.31 179 SER B C 1
ATOM 3739 O O . SER B 1 179 ? 4.68 -12.906 -24.797 1 96.31 179 SER B O 1
ATOM 3741 N N . GLY B 1 180 ? 3.514 -11.719 -26.25 1 96.19 180 GLY B N 1
ATOM 3742 C CA . GLY B 1 180 ? 2.318 -12.539 -26.109 1 96.19 180 GLY B CA 1
ATOM 3743 C C . GLY B 1 180 ? 2.551 -14 -26.453 1 96.19 180 GLY B C 1
ATOM 3744 O O . GLY B 1 180 ? 2.023 -14.891 -25.797 1 96.19 180 GLY B O 1
ATOM 3745 N N . ASP B 1 181 ? 3.328 -14.234 -27.453 1 95.44 181 ASP B N 1
ATOM 3746 C CA . ASP B 1 181 ? 3.633 -15.594 -27.875 1 95.44 181 ASP B CA 1
ATOM 3747 C C . ASP B 1 181 ? 4.348 -16.375 -26.781 1 95.44 181 ASP B C 1
ATOM 3749 O O . ASP B 1 181 ? 4.047 -17.547 -26.531 1 95.44 181 ASP B O 1
ATOM 3753 N N . PHE B 1 182 ? 5.312 -15.719 -26.172 1 97.62 182 PHE B N 1
ATOM 3754 C CA . PHE B 1 182 ? 6.016 -16.344 -25.047 1 97.62 182 PHE B CA 1
ATOM 3755 C C . PHE B 1 182 ? 5.051 -16.672 -23.922 1 97.62 182 PHE B C 1
ATOM 3757 O O . PHE B 1 182 ? 5.043 -17.812 -23.422 1 97.62 182 PHE B O 1
ATOM 3764 N N . LEU B 1 183 ? 4.203 -15.719 -23.547 1 97.62 183 LEU B N 1
ATOM 3765 C CA . LEU B 1 183 ? 3.293 -15.852 -22.406 1 97.62 183 LEU B CA 1
ATOM 3766 C C . LEU B 1 183 ? 2.275 -16.953 -22.656 1 97.62 183 LEU B C 1
ATOM 3768 O O . LEU B 1 183 ? 1.883 -17.656 -21.719 1 97.62 183 LEU B O 1
ATOM 3772 N N . ARG B 1 184 ? 1.851 -17.156 -23.828 1 95.62 184 ARG B N 1
ATOM 3773 C CA . ARG B 1 184 ? 0.834 -18.141 -24.188 1 95.62 184 ARG B CA 1
ATOM 3774 C C . ARG B 1 184 ? 1.355 -19.562 -23.984 1 95.62 184 ARG B C 1
ATOM 3776 O O . ARG B 1 184 ? 0.572 -20.5 -23.891 1 95.62 184 ARG B O 1
ATOM 3783 N N . GLN B 1 185 ? 2.711 -19.688 -23.906 1 95.69 185 GLN B N 1
ATOM 3784 C CA . GLN B 1 185 ? 3.297 -21 -23.719 1 95.69 185 GLN B CA 1
ATOM 3785 C C . GLN B 1 185 ? 3.174 -21.438 -22.266 1 95.69 185 GLN B C 1
ATOM 3787 O O . GLN B 1 185 ? 3.344 -22.625 -21.953 1 95.69 185 GLN B O 1
ATOM 3792 N N . PHE B 1 186 ? 2.898 -20.516 -21.359 1 95.81 186 PHE B N 1
ATOM 3793 C CA . PHE B 1 186 ? 2.814 -20.797 -19.922 1 95.81 186 PHE B CA 1
ATOM 3794 C C . PHE B 1 186 ? 1.596 -20.109 -19.312 1 95.81 186 PHE B C 1
ATOM 3796 O O . PHE B 1 186 ? 1.729 -19.281 -18.406 1 95.81 186 PHE B O 1
ATOM 3803 N N . PRO B 1 187 ? 0.436 -20.453 -19.75 1 92.12 187 PRO B N 1
ATOM 3804 C CA . PRO B 1 187 ? -0.745 -19.781 -19.203 1 92.12 187 PRO B CA 1
ATOM 3805 C C . PRO B 1 187 ? -0.864 -19.969 -17.688 1 92.12 187 PRO B C 1
ATOM 3807 O O . PRO B 1 187 ? -0.971 -21.094 -17.203 1 92.12 187 PRO B O 1
ATOM 3810 N N . GLU B 1 188 ? -0.83 -18.844 -16.969 1 91.62 188 GLU B N 1
ATOM 3811 C CA . GLU B 1 188 ? -0.948 -18.797 -15.508 1 91.62 188 GLU B CA 1
ATOM 3812 C C . GLU B 1 188 ? 0.204 -19.547 -14.836 1 91.62 188 GLU B C 1
ATOM 3814 O O . GLU B 1 188 ? 0.022 -20.156 -13.789 1 91.62 188 GLU B O 1
ATOM 3819 N N . ASN B 1 189 ? 1.335 -19.547 -15.484 1 96.88 189 ASN B N 1
ATOM 3820 C CA . ASN B 1 189 ? 2.486 -20.266 -14.938 1 96.88 189 ASN B CA 1
ATOM 3821 C C . ASN B 1 189 ? 3.766 -19.438 -15.07 1 96.88 189 ASN B C 1
ATOM 3823 O O . ASN B 1 189 ? 4.867 -19.984 -15.055 1 96.88 189 ASN B O 1
ATOM 3827 N N . ILE B 1 190 ? 3.586 -18.109 -15.281 1 98.75 190 ILE B N 1
ATOM 3828 C CA . ILE B 1 190 ? 4.695 -17.156 -15.195 1 98.75 190 ILE B CA 1
ATOM 3829 C C . ILE B 1 190 ? 4.457 -16.172 -14.055 1 98.75 190 ILE B C 1
ATOM 3831 O O . ILE B 1 190 ? 3.531 -15.359 -14.117 1 98.75 190 ILE B O 1
ATOM 3835 N N . ILE B 1 191 ? 5.27 -16.266 -13.055 1 98.81 191 ILE B N 1
ATOM 3836 C CA . ILE B 1 191 ? 5.145 -15.398 -11.891 1 98.81 191 ILE B CA 1
ATOM 3837 C C . ILE B 1 191 ? 6.172 -14.273 -11.977 1 98.81 191 ILE B C 1
ATOM 3839 O O . ILE B 1 191 ? 7.367 -14.523 -12.148 1 98.81 191 ILE B O 1
ATOM 3843 N N . ASN B 1 192 ? 5.707 -13.094 -11.883 1 98.31 192 ASN B N 1
ATOM 3844 C CA . ASN B 1 192 ? 6.555 -11.906 -11.93 1 98.31 192 ASN B CA 1
ATOM 3845 C C . ASN B 1 192 ? 6.562 -11.172 -10.594 1 98.31 192 ASN B C 1
ATOM 3847 O O . ASN B 1 192 ? 5.531 -11.07 -9.93 1 98.31 192 ASN B O 1
ATOM 3851 N N . ILE B 1 193 ? 7.73 -10.703 -10.188 1 98.31 193 ILE B N 1
ATOM 3852 C CA . ILE B 1 193 ? 7.816 -9.805 -9.039 1 98.31 193 ILE B CA 1
ATOM 3853 C C . ILE B 1 193 ? 7.98 -8.367 -9.523 1 98.31 193 ILE B C 1
ATOM 3855 O O . ILE B 1 193 ? 8.93 -8.055 -10.242 1 98.31 193 ILE B O 1
ATOM 3859 N N . HIS B 1 194 ? 7.027 -7.539 -9.211 1 96.25 194 HIS B N 1
ATOM 3860 C CA . HIS B 1 194 ? 7.105 -6.113 -9.508 1 96.25 194 HIS B CA 1
ATOM 3861 C C . HIS B 1 194 ? 7.469 -5.309 -8.266 1 96.25 194 HIS B C 1
ATOM 3863 O O . HIS B 1 194 ? 6.941 -5.566 -7.18 1 96.25 194 HIS B O 1
ATOM 3869 N N . HIS B 1 195 ? 8.336 -4.414 -8.406 1 94 195 HIS B N 1
ATOM 3870 C CA . HIS B 1 195 ? 8.922 -3.691 -7.285 1 94 195 HIS B CA 1
ATOM 3871 C C . HIS B 1 195 ? 8.109 -2.453 -6.934 1 94 195 HIS B C 1
ATOM 3873 O O . HIS B 1 195 ? 8.664 -1.364 -6.77 1 94 195 HIS B O 1
ATOM 3879 N N . SER B 1 196 ? 6.84 -2.547 -6.902 1 93.69 196 SER B N 1
ATOM 3880 C CA . SER B 1 196 ? 5.91 -1.541 -6.398 1 93.69 196 SER B CA 1
ATOM 3881 C C . SER B 1 196 ? 4.609 -2.178 -5.922 1 93.69 196 SER B C 1
ATOM 3883 O O . SER B 1 196 ? 4.379 -3.369 -6.141 1 93.69 196 SER B O 1
ATOM 3885 N N . PHE B 1 197 ? 3.818 -1.386 -5.301 1 92.75 197 PHE B N 1
ATOM 3886 C CA . PHE B 1 197 ? 2.467 -1.774 -4.91 1 92.75 197 PHE B CA 1
ATOM 3887 C C . PHE B 1 197 ? 1.487 -1.55 -6.055 1 92.75 197 PHE B C 1
ATOM 3889 O O . PHE B 1 197 ? 0.85 -0.498 -6.137 1 92.75 197 PHE B O 1
ATOM 3896 N N . LEU B 1 198 ? 1.44 -2.521 -6.914 1 94.06 198 LEU B N 1
ATOM 3897 C CA . LEU B 1 198 ? 0.533 -2.385 -8.047 1 94.06 198 LEU B CA 1
ATOM 3898 C C . LEU B 1 198 ? -0.905 -2.197 -7.574 1 94.06 198 LEU B C 1
ATOM 3900 O O . LEU B 1 198 ? -1.316 -2.789 -6.574 1 94.06 198 LEU B O 1
ATOM 3904 N N . PRO B 1 199 ? -1.572 -1.305 -8.211 1 93.5 199 PRO B N 1
ATOM 3905 C CA . PRO B 1 199 ? -1.297 -0.715 -9.523 1 93.5 199 PRO B CA 1
ATOM 3906 C C . PRO B 1 199 ? -0.511 0.59 -9.438 1 93.5 199 PRO B C 1
ATOM 3908 O O . PRO B 1 199 ? -0.302 1.263 -10.445 1 93.5 199 PRO B O 1
ATOM 3911 N N . ALA B 1 200 ? -0.048 0.982 -8.195 1 91.81 200 ALA B N 1
ATOM 3912 C CA . ALA B 1 200 ? 0.778 2.182 -8.086 1 91.81 200 ALA B CA 1
ATOM 3913 C C . ALA B 1 200 ? 2.135 1.978 -8.758 1 91.81 200 ALA B C 1
ATOM 3915 O O . ALA B 1 200 ? 2.707 0.887 -8.695 1 91.81 200 ALA B O 1
ATOM 3916 N N . PHE B 1 201 ? 2.672 3.068 -9.477 1 89.5 201 PHE B N 1
ATOM 3917 C CA . PHE B 1 201 ? 4.027 3.178 -10 1 89.5 201 PHE B CA 1
ATOM 3918 C C . PHE B 1 201 ? 4.336 2.023 -10.945 1 89.5 201 PHE B C 1
ATOM 3920 O O . PHE B 1 201 ? 5.355 1.346 -10.789 1 89.5 201 PHE B O 1
ATOM 3927 N N . MET B 1 202 ? 3.545 1.809 -11.867 1 83.81 202 MET B N 1
ATOM 3928 C CA . MET B 1 202 ? 3.812 0.841 -12.93 1 83.81 202 MET B CA 1
ATOM 3929 C C . MET B 1 202 ? 5.035 1.249 -13.742 1 83.81 202 MET B C 1
ATOM 3931 O O . MET B 1 202 ? 5.422 2.42 -13.75 1 83.81 202 MET B O 1
ATOM 3935 N N . GLY B 1 203 ? 5.738 0.352 -14.25 1 81.81 203 GLY B N 1
ATOM 3936 C CA . GLY B 1 203 ? 6.828 0.672 -15.156 1 81.81 203 GLY B CA 1
ATOM 3937 C C . GLY B 1 203 ? 8.195 0.506 -14.531 1 81.81 203 GLY B C 1
ATOM 3938 O O . GLY B 1 203 ? 8.359 -0.264 -13.578 1 81.81 203 GLY B O 1
ATOM 3939 N N . GLY B 1 204 ? 9.312 1.176 -15.078 1 81.25 204 GLY B N 1
ATOM 3940 C CA . GLY B 1 204 ? 10.688 0.745 -14.875 1 81.25 204 GLY B CA 1
ATOM 3941 C C . GLY B 1 204 ? 11.375 1.46 -13.727 1 81.25 204 GLY B C 1
ATOM 3942 O O . GLY B 1 204 ? 12.461 1.069 -13.305 1 81.25 204 GLY B O 1
ATOM 3943 N N . ARG B 1 205 ? 10.75 2.67 -13.203 1 88.88 205 ARG B N 1
ATOM 3944 C CA . ARG B 1 205 ? 11.453 3.355 -12.125 1 88.88 205 ARG B CA 1
ATOM 3945 C C . ARG B 1 205 ? 10.516 3.652 -10.961 1 88.88 205 ARG B C 1
ATOM 3947 O O . ARG B 1 205 ? 10.422 4.797 -10.508 1 88.88 205 ARG B O 1
ATOM 3954 N N . PRO B 1 206 ? 10.039 2.525 -10.406 1 91.06 206 PRO B N 1
ATOM 3955 C CA . PRO B 1 206 ? 9.016 2.717 -9.375 1 91.06 206 PRO B CA 1
ATOM 3956 C C . PRO B 1 206 ? 9.562 3.375 -8.117 1 91.06 206 PRO B C 1
ATOM 3958 O O . PRO B 1 206 ? 8.883 4.188 -7.488 1 91.06 206 PRO B O 1
ATOM 3961 N N . TYR B 1 207 ? 10.797 3.061 -7.727 1 93.62 207 TYR B N 1
ATOM 3962 C CA . TYR B 1 207 ? 11.344 3.607 -6.492 1 93.62 207 TYR B CA 1
ATOM 3963 C C . TYR B 1 207 ? 11.617 5.102 -6.633 1 93.62 207 TYR B C 1
ATOM 3965 O O . TYR B 1 207 ? 11.453 5.859 -5.676 1 93.62 207 TYR B O 1
ATOM 3973 N N . HIS B 1 208 ? 12.07 5.508 -7.809 1 93.81 208 HIS B N 1
ATOM 3974 C CA . HIS B 1 208 ? 12.242 6.934 -8.07 1 93.81 208 HIS B CA 1
ATOM 3975 C C . HIS B 1 208 ? 10.914 7.672 -8 1 93.81 208 HIS B C 1
ATOM 3977 O O . HIS B 1 208 ? 10.82 8.727 -7.367 1 93.81 208 HIS B O 1
ATOM 3983 N N . ALA B 1 209 ? 9.922 7.09 -8.648 1 94.12 209 ALA B N 1
ATOM 3984 C CA . ALA B 1 209 ? 8.594 7.684 -8.641 1 94.12 209 ALA B CA 1
ATOM 3985 C C . ALA B 1 209 ? 8.031 7.766 -7.223 1 94.12 209 ALA B C 1
ATOM 3987 O O . ALA B 1 209 ? 7.418 8.766 -6.848 1 94.12 209 ALA B O 1
ATOM 3988 N N . ALA B 1 210 ? 8.25 6.699 -6.5 1 95.25 210 ALA B N 1
ATOM 3989 C CA . ALA B 1 210 ? 7.789 6.645 -5.113 1 95.25 210 ALA B CA 1
ATOM 3990 C C . ALA B 1 210 ? 8.469 7.723 -4.27 1 95.25 210 ALA B C 1
ATOM 3992 O O . ALA B 1 210 ? 7.816 8.383 -3.459 1 95.25 210 ALA B O 1
ATOM 3993 N N . HIS B 1 211 ? 9.766 7.863 -4.465 1 95.19 211 HIS B N 1
ATOM 3994 C CA . HIS B 1 211 ? 10.523 8.875 -3.736 1 95.19 211 HIS B CA 1
ATOM 3995 C C . HIS B 1 211 ? 10.008 10.273 -4.047 1 95.19 211 HIS B C 1
ATOM 3997 O O . HIS B 1 211 ? 9.773 11.07 -3.135 1 95.19 211 HIS B O 1
ATOM 4003 N N . ASP B 1 212 ? 9.844 10.523 -5.32 1 94.25 212 ASP B N 1
ATOM 4004 C CA . ASP B 1 212 ? 9.359 11.828 -5.762 1 94.25 212 ASP B CA 1
ATOM 4005 C C . ASP B 1 212 ? 7.969 12.117 -5.203 1 94.25 212 ASP B C 1
ATOM 4007 O O . ASP B 1 212 ? 7.656 13.25 -4.852 1 94.25 212 ASP B O 1
ATOM 4011 N N . ARG B 1 213 ? 7.164 11.117 -5.105 1 95.38 213 ARG B N 1
ATOM 4012 C CA . ARG B 1 213 ? 5.785 11.25 -4.652 1 95.38 213 ARG B CA 1
ATOM 4013 C C . ARG B 1 213 ? 5.723 11.484 -3.145 1 95.38 213 ARG B C 1
ATOM 4015 O O . ARG B 1 213 ? 4.762 12.07 -2.641 1 95.38 213 ARG B O 1
ATOM 4022 N N . GLY B 1 214 ? 6.695 11.078 -2.439 1 96.88 214 GLY B N 1
ATOM 4023 C CA . GLY B 1 214 ? 6.746 11.258 -0.997 1 96.88 214 GLY B CA 1
ATOM 4024 C C . GLY B 1 214 ? 5.852 10.289 -0.243 1 96.88 214 GLY B C 1
ATOM 4025 O O . GLY B 1 214 ? 5.211 10.664 0.741 1 96.88 214 GLY B O 1
ATOM 4026 N N . VAL B 1 215 ? 5.742 9.062 -0.757 1 97.19 215 VAL B N 1
ATOM 4027 C CA . VAL B 1 215 ? 4.914 8.039 -0.118 1 97.19 215 VAL B CA 1
ATOM 4028 C C . VAL B 1 215 ? 5.5 7.684 1.247 1 97.19 215 VAL B C 1
ATOM 4030 O O . VAL B 1 215 ? 6.648 8.016 1.544 1 97.19 215 VAL B O 1
ATOM 4033 N N . LYS B 1 216 ? 4.68 7.094 2.055 1 98.19 216 LYS B N 1
ATOM 4034 C CA . LYS B 1 216 ? 5.117 6.68 3.385 1 98.19 216 LYS B CA 1
ATOM 4035 C C . LYS B 1 216 ? 5.266 5.16 3.467 1 98.19 216 LYS B C 1
ATOM 4037 O O . LYS B 1 216 ? 5.668 4.625 4.5 1 98.19 216 LYS B O 1
ATOM 4042 N N . LEU B 1 217 ? 4.953 4.504 2.367 1 97.12 217 LEU B N 1
ATOM 4043 C CA . LEU B 1 217 ? 5.125 3.066 2.182 1 97.12 217 LEU B CA 1
ATOM 4044 C C . LEU B 1 217 ? 5.617 2.754 0.772 1 97.12 217 LEU B C 1
ATOM 4046 O O . LEU B 1 217 ? 5.238 3.434 -0.185 1 97.12 217 LEU B O 1
ATOM 4050 N N . VAL B 1 218 ? 6.363 1.734 0.678 1 96.5 218 VAL B N 1
ATOM 4051 C CA . VAL B 1 218 ? 6.664 1.16 -0.629 1 96.5 218 VAL B CA 1
ATOM 4052 C C . VAL B 1 218 ? 6.273 -0.317 -0.646 1 96.5 218 VAL B C 1
ATOM 4054 O O . VAL B 1 218 ? 6.227 -0.964 0.402 1 96.5 218 VAL B O 1
ATOM 4057 N N . GLY B 1 219 ? 5.988 -0.785 -1.83 1 96.19 219 GLY B N 1
ATOM 4058 C CA . GLY B 1 219 ? 5.461 -2.139 -1.893 1 96.19 219 GLY B CA 1
ATOM 4059 C C . GLY B 1 219 ? 6.102 -2.98 -2.979 1 96.19 219 GLY B C 1
ATOM 4060 O O . GLY B 1 219 ? 6.922 -2.482 -3.754 1 96.19 219 GLY B O 1
ATOM 4061 N N . ALA B 1 220 ? 5.73 -4.215 -2.955 1 97.88 220 ALA B N 1
ATOM 4062 C CA . ALA B 1 220 ? 6.055 -5.18 -4.004 1 97.88 220 ALA B CA 1
ATOM 4063 C C . ALA B 1 220 ? 4.859 -6.078 -4.309 1 97.88 220 ALA B C 1
ATOM 4065 O O . ALA B 1 220 ? 4.039 -6.348 -3.428 1 97.88 220 ALA B O 1
ATOM 4066 N N . THR B 1 221 ? 4.75 -6.484 -5.523 1 98.44 221 THR B N 1
ATOM 4067 C CA . THR B 1 221 ? 3.623 -7.289 -5.973 1 98.44 221 THR B CA 1
ATOM 4068 C C . THR B 1 221 ? 4.102 -8.484 -6.797 1 98.44 221 THR B C 1
ATOM 4070 O O . THR B 1 221 ? 4.844 -8.312 -7.766 1 98.44 221 THR B O 1
ATOM 4073 N N . ALA B 1 222 ? 3.77 -9.609 -6.367 1 98.75 222 ALA B N 1
ATOM 4074 C CA . ALA B 1 222 ? 3.941 -10.797 -7.203 1 98.75 222 ALA B CA 1
ATOM 4075 C C . ALA B 1 222 ? 2.641 -11.156 -7.914 1 98.75 222 ALA B C 1
ATOM 4077 O O . ALA B 1 222 ? 1.593 -11.289 -7.273 1 98.75 222 ALA B O 1
ATOM 4078 N N . HIS B 1 223 ? 2.693 -11.297 -9.195 1 98.62 223 HIS B N 1
ATOM 4079 C CA . HIS B 1 223 ? 1.5 -11.555 -10 1 98.62 223 HIS B CA 1
ATOM 4080 C C . HIS B 1 223 ? 1.816 -12.453 -11.188 1 98.62 223 HIS B C 1
ATOM 4082 O O . HIS B 1 223 ? 2.984 -12.648 -11.531 1 98.62 223 HIS B O 1
ATOM 4088 N N . TYR B 1 224 ? 0.814 -13.078 -11.758 1 98.56 224 TYR B N 1
ATOM 4089 C CA . TYR B 1 224 ? 1.009 -13.773 -13.023 1 98.56 224 TYR B CA 1
ATOM 4090 C C . TYR B 1 224 ? 1.201 -12.789 -14.164 1 98.56 224 TYR B C 1
ATOM 4092 O O . TYR B 1 224 ? 0.501 -11.773 -14.242 1 98.56 224 TYR B O 1
ATOM 4100 N N . ALA B 1 225 ? 2.178 -13.055 -15 1 97.81 225 ALA B N 1
ATOM 4101 C CA . ALA B 1 225 ? 2.439 -12.188 -16.141 1 97.81 225 ALA B CA 1
ATOM 4102 C C . ALA B 1 225 ? 1.372 -12.367 -17.219 1 97.81 225 ALA B C 1
ATOM 4104 O O . ALA B 1 225 ? 0.97 -13.492 -17.516 1 97.81 225 ALA B O 1
ATOM 4105 N N . THR B 1 226 ? 0.864 -11.32 -17.703 1 96.19 226 THR B N 1
ATOM 4106 C CA . THR B 1 226 ? -0.068 -11.297 -18.812 1 96.19 226 THR B CA 1
ATOM 4107 C C . THR B 1 226 ? 0.405 -10.32 -19.891 1 96.19 226 THR B C 1
ATOM 4109 O O . THR B 1 226 ? 1.441 -9.672 -19.734 1 96.19 226 THR B O 1
ATOM 4112 N N . GLU B 1 227 ? -0.285 -10.266 -20.969 1 94.75 227 GLU B N 1
ATOM 4113 C CA . GLU B 1 227 ? 0.09 -9.367 -22.062 1 94.75 227 GLU B CA 1
ATOM 4114 C C . GLU B 1 227 ? -0.067 -7.906 -21.656 1 94.75 227 GLU B C 1
ATOM 4116 O O . GLU B 1 227 ? 0.626 -7.031 -22.188 1 94.75 227 GLU B O 1
ATOM 4121 N N . ASP B 1 228 ? -1.007 -7.656 -20.781 1 93.38 228 ASP B N 1
ATOM 4122 C CA . ASP B 1 228 ? -1.12 -6.324 -20.203 1 93.38 228 ASP B CA 1
ATOM 4123 C C . ASP B 1 228 ? -0.083 -6.117 -19.094 1 93.38 228 ASP B C 1
ATOM 4125 O O . ASP B 1 228 ? -0.228 -6.648 -17.984 1 93.38 228 ASP B O 1
ATOM 4129 N N . LEU B 1 229 ? 0.853 -5.289 -19.406 1 92.44 229 LEU B N 1
ATOM 4130 C CA . LEU B 1 229 ? 2.037 -5.113 -18.578 1 92.44 229 LEU B CA 1
ATOM 4131 C C . LEU B 1 229 ? 1.65 -4.746 -17.156 1 92.44 229 LEU B C 1
ATOM 4133 O O . LEU B 1 229 ? 0.914 -3.783 -16.922 1 92.44 229 LEU B O 1
ATOM 4137 N N . ASP B 1 230 ? 2.107 -5.516 -16.156 1 92.56 230 ASP B N 1
ATOM 4138 C CA . ASP B 1 230 ? 1.979 -5.305 -14.719 1 92.56 230 ASP B CA 1
ATOM 4139 C C . ASP B 1 230 ? 0.515 -5.324 -14.289 1 92.56 230 ASP B C 1
ATOM 4141 O O . ASP B 1 230 ? 0.163 -4.785 -13.242 1 92.56 230 ASP B O 1
ATOM 4145 N N . GLU B 1 231 ? -0.374 -5.969 -15.07 1 94.88 231 GLU B N 1
ATOM 4146 C CA . GLU B 1 231 ? -1.809 -5.922 -14.805 1 94.88 231 GLU B CA 1
ATOM 4147 C C . GLU B 1 231 ? -2.367 -7.316 -14.539 1 94.88 231 GLU B C 1
ATOM 4149 O O . GLU B 1 231 ? -3.574 -7.484 -14.367 1 94.88 231 GLU B O 1
ATOM 4154 N N . GLY B 1 232 ? -1.54 -8.312 -14.539 1 96.75 232 GLY B N 1
ATOM 4155 C CA . GLY B 1 232 ? -2.014 -9.672 -14.344 1 96.75 232 GLY B CA 1
ATOM 4156 C C . GLY B 1 232 ? -2.535 -9.93 -12.938 1 96.75 232 GLY B C 1
ATOM 4157 O O . GLY B 1 232 ? -2.383 -9.086 -12.055 1 96.75 232 GLY B O 1
ATOM 4158 N N . PRO B 1 233 ? -3.172 -11.047 -12.781 1 98.12 233 PRO B N 1
ATOM 4159 C CA . PRO B 1 233 ? -3.785 -11.344 -11.484 1 98.12 233 PRO B CA 1
ATOM 4160 C C . PRO B 1 233 ? -2.766 -11.414 -10.352 1 98.12 233 PRO B C 1
ATOM 4162 O O . PRO B 1 233 ? -1.748 -12.102 -10.477 1 98.12 233 PRO B O 1
ATOM 4165 N N . ILE B 1 234 ? -3.031 -10.758 -9.25 1 98.62 234 ILE B N 1
ATOM 4166 C CA . ILE B 1 234 ? -2.096 -10.555 -8.148 1 98.62 234 ILE B CA 1
ATOM 4167 C C . ILE B 1 234 ? -2.15 -11.75 -7.195 1 98.62 234 ILE B C 1
ATOM 4169 O O . ILE B 1 234 ? -3.23 -12.148 -6.762 1 98.62 234 ILE B O 1
ATOM 4173 N N . ILE B 1 235 ? -0.992 -12.273 -6.871 1 98.69 235 ILE B N 1
ATOM 4174 C CA . ILE B 1 235 ? -0.899 -13.422 -5.984 1 98.69 235 ILE B CA 1
ATOM 4175 C C . ILE B 1 235 ? -0.579 -12.961 -4.566 1 98.69 235 ILE B C 1
ATOM 4177 O O . ILE B 1 235 ? -1.188 -13.43 -3.6 1 98.69 235 ILE B O 1
ATOM 4181 N N . SER B 1 236 ? 0.329 -12.055 -4.461 1 98.44 236 SER B N 1
ATOM 4182 C CA . SER B 1 236 ? 0.804 -11.594 -3.16 1 98.44 236 SER B CA 1
ATOM 4183 C C . SER B 1 236 ? 1.299 -10.156 -3.227 1 98.44 236 SER B C 1
ATOM 4185 O O . SER B 1 236 ? 1.854 -9.734 -4.242 1 98.44 236 SER B O 1
ATOM 4187 N N . GLN B 1 237 ? 1.098 -9.422 -2.143 1 98.25 237 GLN B N 1
ATOM 4188 C CA . GLN B 1 237 ? 1.58 -8.055 -1.991 1 98.25 237 GLN B CA 1
ATOM 4189 C C . GLN B 1 237 ? 2.033 -7.789 -0.559 1 98.25 237 GLN B C 1
ATOM 4191 O O . GLN B 1 237 ? 1.517 -8.391 0.384 1 98.25 237 GLN B O 1
ATOM 4196 N N . ASP B 1 238 ? 2.91 -6.953 -0.497 1 98 238 ASP B N 1
ATOM 4197 C CA . ASP B 1 238 ? 3.33 -6.473 0.816 1 98 238 ASP B CA 1
ATOM 4198 C C . ASP B 1 238 ? 3.963 -5.086 0.717 1 98 238 ASP B C 1
ATOM 4200 O O . ASP B 1 238 ? 4.215 -4.594 -0.383 1 98 238 ASP B O 1
ATOM 4204 N N . VAL B 1 239 ? 4.09 -4.441 1.916 1 97.56 239 VAL B N 1
ATOM 4205 C CA . VAL B 1 239 ? 4.645 -3.09 1.939 1 97.56 239 VAL B CA 1
ATOM 4206 C C . VAL B 1 239 ? 5.656 -2.965 3.076 1 97.56 239 VAL B C 1
ATOM 4208 O O . VAL B 1 239 ? 5.703 -3.816 3.967 1 97.56 239 VAL B O 1
ATOM 4211 N N . ILE B 1 240 ? 6.422 -1.943 3.037 1 97.31 240 ILE B N 1
ATOM 4212 C CA . ILE B 1 240 ? 7.328 -1.562 4.109 1 97.31 240 ILE B CA 1
ATOM 4213 C C . ILE B 1 240 ? 7.305 -0.046 4.297 1 97.31 240 ILE B C 1
ATOM 4215 O O . ILE B 1 240 ? 7.176 0.702 3.322 1 97.31 240 ILE B O 1
ATOM 4219 N N . SER B 1 241 ? 7.398 0.404 5.523 1 97.19 241 SER B N 1
ATOM 4220 C CA . SER B 1 241 ? 7.363 1.83 5.836 1 97.19 241 SER B CA 1
ATOM 4221 C C . SER B 1 241 ? 8.641 2.525 5.379 1 97.19 241 SER B C 1
ATOM 4223 O O . SER B 1 241 ? 9.734 1.971 5.504 1 97.19 241 SER B O 1
ATOM 4225 N N . VAL B 1 242 ? 8.492 3.725 4.906 1 97 242 VAL B N 1
ATOM 4226 C CA . VAL B 1 242 ? 9.609 4.59 4.559 1 97 242 VAL B CA 1
ATOM 4227 C C . VAL B 1 242 ? 9.352 6.004 5.086 1 97 242 VAL B C 1
ATOM 4229 O O . VAL B 1 242 ? 8.227 6.34 5.453 1 97 242 VAL B O 1
ATOM 4232 N N . THR B 1 243 ? 10.406 6.801 5.176 1 96.06 243 THR B N 1
ATOM 4233 C CA . THR B 1 243 ? 10.297 8.172 5.66 1 96.06 243 THR B CA 1
ATOM 4234 C C . THR B 1 243 ? 11.023 9.133 4.723 1 96.06 243 THR B C 1
ATOM 4236 O O . THR B 1 243 ? 11.656 8.703 3.754 1 96.06 243 THR B O 1
ATOM 4239 N N . HIS B 1 244 ? 10.922 10.398 5.02 1 94.56 244 HIS B N 1
ATOM 4240 C CA . HIS B 1 244 ? 11.602 11.438 4.258 1 94.56 244 HIS B CA 1
ATOM 4241 C C . HIS B 1 244 ? 13.117 11.266 4.316 1 94.56 244 HIS B C 1
ATOM 4243 O O . HIS B 1 244 ? 13.844 11.852 3.508 1 94.56 244 HIS B O 1
ATOM 4249 N N . ARG B 1 245 ? 13.57 10.5 5.219 1 95 245 ARG B N 1
ATOM 4250 C CA . ARG B 1 245 ? 15.008 10.289 5.371 1 95 245 ARG B CA 1
ATOM 4251 C C . ARG B 1 245 ? 15.523 9.258 4.375 1 95 245 ARG B C 1
ATOM 4253 O O . ARG B 1 245 ? 16.734 9.148 4.152 1 95 245 ARG B O 1
ATOM 4260 N N . ASP B 1 246 ? 14.664 8.484 3.807 1 95.88 246 ASP B N 1
ATOM 4261 C CA . ASP B 1 246 ? 15.031 7.453 2.848 1 95.88 246 ASP B CA 1
ATOM 4262 C C . ASP B 1 246 ? 15.211 8.039 1.448 1 95.88 246 ASP B C 1
ATOM 4264 O O . ASP B 1 246 ? 14.25 8.531 0.85 1 95.88 246 ASP B O 1
ATOM 4268 N N . GLY B 1 247 ? 16.469 7.992 0.984 1 95.31 247 GLY B N 1
ATOM 4269 C CA . GLY B 1 247 ? 16.672 8.297 -0.424 1 95.31 247 GLY B CA 1
ATOM 4270 C C . GLY B 1 247 ? 16.312 7.141 -1.34 1 95.31 247 GLY B C 1
ATOM 4271 O O . GLY B 1 247 ? 15.891 6.082 -0.874 1 95.31 247 GLY B O 1
ATOM 4272 N N . VAL B 1 248 ? 16.469 7.301 -2.615 1 95.44 248 VAL B N 1
ATOM 4273 C CA . VAL B 1 248 ? 16.125 6.289 -3.604 1 95.44 248 VAL B CA 1
ATOM 4274 C C . VAL B 1 248 ? 16.891 5.004 -3.328 1 95.44 248 VAL B C 1
ATOM 4276 O O . VAL B 1 248 ? 16.344 3.904 -3.398 1 95.44 248 VAL B O 1
ATOM 4279 N N . LYS B 1 249 ? 18.141 5.148 -3.031 1 95.88 249 LYS B N 1
ATOM 4280 C CA . LYS B 1 249 ? 18.969 3.979 -2.738 1 95.88 249 LYS B CA 1
ATOM 4281 C C . LYS B 1 249 ? 18.422 3.209 -1.537 1 95.88 249 LYS B C 1
ATOM 4283 O O . LYS B 1 249 ? 18.453 1.978 -1.513 1 95.88 249 LYS B O 1
ATOM 4288 N N . ASP B 1 250 ? 17.953 3.961 -0.556 1 96.62 250 ASP B N 1
ATOM 4289 C CA . ASP B 1 250 ? 17.359 3.34 0.624 1 96.62 250 ASP B CA 1
ATOM 4290 C C . ASP B 1 250 ? 16.062 2.611 0.268 1 96.62 250 ASP B C 1
ATOM 4292 O O . ASP B 1 250 ? 15.812 1.513 0.765 1 96.62 250 ASP B O 1
ATOM 4296 N N . LEU B 1 251 ? 15.242 3.275 -0.563 1 96.5 251 LEU B N 1
ATOM 4297 C CA . LEU B 1 251 ? 14.008 2.641 -1.009 1 96.5 251 LEU B CA 1
ATOM 4298 C C . LEU B 1 251 ? 14.305 1.326 -1.726 1 96.5 251 LEU B C 1
ATOM 4300 O O . LEU B 1 251 ? 13.625 0.323 -1.494 1 96.5 251 LEU B O 1
ATOM 4304 N N . MET B 1 252 ? 15.297 1.342 -2.533 1 95.81 252 MET B N 1
ATOM 4305 C CA . MET B 1 252 ? 15.68 0.144 -3.273 1 95.81 252 MET B CA 1
ATOM 4306 C C . MET B 1 252 ? 16.141 -0.956 -2.326 1 95.81 252 MET B C 1
ATOM 4308 O O . MET B 1 252 ? 15.781 -2.121 -2.494 1 95.81 252 MET B O 1
ATOM 4312 N N . ARG B 1 253 ? 16.953 -0.568 -1.387 1 96.38 253 ARG B N 1
ATOM 4313 C CA . ARG B 1 253 ? 17.453 -1.531 -0.407 1 96.38 253 ARG B CA 1
ATOM 4314 C C . ARG B 1 253 ? 16.297 -2.174 0.357 1 96.38 253 ARG B C 1
ATOM 4316 O O . ARG B 1 253 ? 16.234 -3.4 0.48 1 96.38 253 ARG B O 1
ATOM 4323 N N . LYS B 1 254 ? 15.383 -1.391 0.886 1 96.44 254 LYS B N 1
ATOM 4324 C CA . LYS B 1 254 ? 14.203 -1.898 1.582 1 96.44 254 LYS B CA 1
ATOM 4325 C C . LYS B 1 254 ? 13.336 -2.734 0.65 1 96.44 254 LYS B C 1
ATOM 4327 O O . LYS B 1 254 ? 12.797 -3.77 1.053 1 96.44 254 LYS B O 1
ATOM 4332 N N . GLY B 1 255 ? 13.211 -2.285 -0.553 1 95.94 255 GLY B N 1
ATOM 4333 C CA . GLY B 1 255 ? 12.43 -2.979 -1.564 1 95.94 255 GLY B CA 1
ATOM 4334 C C . GLY B 1 255 ? 12.961 -4.367 -1.879 1 95.94 255 GLY B C 1
ATOM 4335 O O . GLY B 1 255 ? 12.18 -5.293 -2.109 1 95.94 255 GLY B O 1
ATOM 4336 N N . ARG B 1 256 ? 14.266 -4.508 -1.894 1 96.19 256 ARG B N 1
ATOM 4337 C CA . ARG B 1 256 ? 14.883 -5.797 -2.191 1 96.19 256 ARG B CA 1
ATOM 4338 C C . ARG B 1 256 ? 14.43 -6.859 -1.196 1 96.19 256 ARG B C 1
ATOM 4340 O O . ARG B 1 256 ? 14.133 -7.996 -1.582 1 96.19 256 ARG B O 1
ATOM 4347 N N . ILE B 1 257 ? 14.367 -6.512 0.017 1 95.81 257 ILE B N 1
ATOM 4348 C CA . ILE B 1 257 ? 13.914 -7.438 1.048 1 95.81 257 ILE B CA 1
ATOM 4349 C C . ILE B 1 257 ? 12.453 -7.805 0.804 1 95.81 257 ILE B C 1
ATOM 4351 O O . ILE B 1 257 ? 12.086 -8.984 0.834 1 95.81 257 ILE B O 1
ATOM 4355 N N . LEU B 1 258 ? 11.75 -6.773 0.526 1 96.69 258 LEU B N 1
ATOM 4356 C CA . LEU B 1 258 ? 10.32 -6.934 0.298 1 96.69 258 LEU B CA 1
ATOM 4357 C C . LEU B 1 258 ? 10.055 -7.812 -0.918 1 96.69 258 LEU B C 1
ATOM 4359 O O . LEU B 1 258 ? 9.203 -8.703 -0.874 1 96.69 258 LEU B O 1
ATOM 4363 N N . GLU B 1 259 ? 10.758 -7.594 -1.967 1 98 259 GLU B N 1
ATOM 4364 C CA . GLU B 1 259 ? 10.586 -8.328 -3.217 1 98 259 GLU B CA 1
ATOM 4365 C C . GLU B 1 259 ? 10.867 -9.812 -3.029 1 98 259 GLU B C 1
ATOM 4367 O O . GLU B 1 259 ? 10.125 -10.664 -3.535 1 98 259 GLU B O 1
ATOM 4372 N N . ARG B 1 260 ? 11.883 -10.125 -2.314 1 98.12 260 ARG B N 1
ATOM 4373 C CA . ARG B 1 260 ? 12.234 -11.523 -2.062 1 98.12 260 ARG B CA 1
ATOM 4374 C C . ARG B 1 260 ? 11.109 -12.25 -1.334 1 98.12 260 ARG B C 1
ATOM 4376 O O . ARG B 1 260 ? 10.695 -13.336 -1.745 1 98.12 260 ARG B O 1
ATOM 4383 N N . ASN B 1 261 ? 10.664 -11.594 -0.303 1 97.88 261 ASN B N 1
ATOM 4384 C CA . ASN B 1 261 ? 9.641 -12.203 0.537 1 97.88 261 ASN B CA 1
ATOM 4385 C C . ASN B 1 261 ? 8.328 -12.398 -0.221 1 97.88 261 ASN B C 1
ATOM 4387 O O . ASN B 1 261 ? 7.703 -13.453 -0.135 1 97.88 261 ASN B O 1
ATOM 4391 N N . VAL B 1 262 ? 7.949 -11.383 -0.939 1 98.56 262 VAL B N 1
ATOM 4392 C CA . VAL B 1 262 ? 6.684 -11.406 -1.667 1 98.56 262 VAL B CA 1
ATOM 4393 C C . VAL B 1 262 ? 6.742 -12.461 -2.771 1 98.56 262 VAL B C 1
ATOM 4395 O O . VAL B 1 262 ? 5.785 -13.211 -2.969 1 98.56 262 VAL B O 1
ATOM 4398 N N . LEU B 1 263 ? 7.836 -12.5 -3.482 1 98.75 263 LEU B N 1
ATOM 4399 C CA . LEU B 1 263 ? 8 -13.484 -4.551 1 98.75 263 LEU B CA 1
ATOM 4400 C C . LEU B 1 263 ? 7.965 -14.898 -3.992 1 98.75 263 LEU B C 1
ATOM 4402 O O . LEU B 1 263 ? 7.312 -15.781 -4.562 1 98.75 263 LEU B O 1
ATOM 4406 N N . LEU B 1 264 ? 8.664 -15.117 -2.887 1 98.25 264 LEU B N 1
ATOM 4407 C CA . LEU B 1 264 ? 8.703 -16.438 -2.266 1 98.25 264 LEU B CA 1
ATOM 4408 C C . LEU B 1 264 ? 7.301 -16.891 -1.87 1 98.25 264 LEU B C 1
ATOM 4410 O O . LEU B 1 264 ? 6.914 -18.031 -2.143 1 98.25 264 LEU B O 1
ATOM 4414 N N . LYS B 1 265 ? 6.59 -16 -1.282 1 97.81 265 LYS B N 1
ATOM 4415 C CA . LYS B 1 265 ? 5.23 -16.328 -0.85 1 97.81 265 LYS B CA 1
ATOM 4416 C C . LYS B 1 265 ? 4.352 -16.703 -2.039 1 97.81 265 LYS B C 1
ATOM 4418 O O . LYS B 1 265 ? 3.592 -17.672 -1.976 1 97.81 265 LYS B O 1
ATOM 4423 N N . ALA B 1 266 ? 4.457 -15.945 -3.061 1 98.56 266 ALA B N 1
ATOM 4424 C CA . ALA B 1 266 ? 3.67 -16.203 -4.262 1 98.56 266 ALA B CA 1
ATOM 4425 C C . ALA B 1 266 ? 4.055 -17.547 -4.883 1 98.56 266 ALA B C 1
ATOM 4427 O O . ALA B 1 266 ? 3.182 -18.328 -5.277 1 98.56 266 ALA B O 1
ATOM 4428 N N . LEU B 1 267 ? 5.34 -17.781 -4.973 1 98.5 267 LEU B N 1
ATOM 4429 C CA . LEU B 1 267 ? 5.824 -19.031 -5.555 1 98.5 267 LEU B CA 1
ATOM 4430 C C . LEU B 1 267 ? 5.367 -20.219 -4.723 1 98.5 267 LEU B C 1
ATOM 4432 O O . LEU B 1 267 ? 4.914 -21.234 -5.273 1 98.5 267 LEU B O 1
ATOM 4436 N N . GLU B 1 268 ? 5.48 -20.141 -3.395 1 97.69 268 GLU B N 1
ATOM 4437 C CA . GLU B 1 268 ? 5.027 -21.219 -2.518 1 97.69 268 GLU B CA 1
ATOM 4438 C C . GLU B 1 268 ? 3.543 -21.5 -2.73 1 97.69 268 GLU B C 1
ATOM 4440 O O . GLU B 1 268 ? 3.143 -22.672 -2.82 1 97.69 268 GLU B O 1
ATOM 4445 N N . ALA B 1 269 ? 2.781 -20.453 -2.795 1 98 269 ALA B N 1
ATOM 4446 C CA . ALA B 1 269 ? 1.35 -20.625 -3.025 1 98 269 ALA B CA 1
ATOM 4447 C C . ALA B 1 269 ? 1.091 -21.344 -4.344 1 98 269 ALA B C 1
ATOM 4449 O O . ALA B 1 269 ? 0.247 -22.25 -4.414 1 98 269 ALA B O 1
ATOM 4450 N N . HIS B 1 270 ? 1.796 -20.984 -5.348 1 98.12 270 HIS B N 1
ATOM 4451 C CA . HIS B 1 270 ? 1.658 -21.594 -6.656 1 98.12 270 HIS B CA 1
ATOM 4452 C C . HIS B 1 270 ? 2.092 -23.062 -6.621 1 98.12 270 HIS B C 1
ATOM 4454 O O . HIS B 1 270 ? 1.376 -23.938 -7.113 1 98.12 270 HIS B O 1
ATOM 4460 N N . LEU B 1 271 ? 3.229 -23.297 -6.008 1 97.06 271 LEU B N 1
ATOM 4461 C CA . LEU B 1 271 ? 3.805 -24.641 -5.969 1 97.06 271 LEU B CA 1
ATOM 4462 C C . LEU B 1 271 ? 2.9 -25.594 -5.195 1 97.06 271 LEU B C 1
ATOM 4464 O O . LEU B 1 271 ? 2.814 -26.781 -5.527 1 97.06 271 LEU B O 1
ATOM 4468 N N . GLU B 1 272 ? 2.209 -25.078 -4.238 1 96.12 272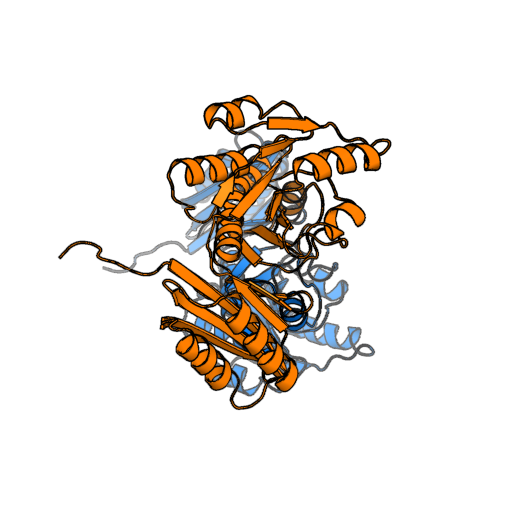 GLU B N 1
ATOM 4469 C CA . GLU B 1 272 ? 1.345 -25.891 -3.387 1 96.12 272 GLU B CA 1
ATOM 4470 C C . GLU B 1 272 ? -0.08 -25.938 -3.932 1 96.12 272 GLU B C 1
ATOM 4472 O O . GLU B 1 272 ? -0.998 -26.391 -3.242 1 96.12 272 GLU B O 1
ATOM 4477 N N . ASP B 1 273 ? -0.256 -25.453 -5.098 1 97 273 ASP B N 1
ATOM 4478 C CA . ASP B 1 273 ? -1.556 -25.469 -5.762 1 97 273 ASP B CA 1
ATOM 4479 C C . ASP B 1 273 ? -2.609 -24.75 -4.91 1 97 273 ASP B C 1
ATOM 4481 O O . ASP B 1 273 ? -3.717 -25.266 -4.734 1 97 273 ASP B O 1
ATOM 4485 N N . ARG B 1 274 ? -2.25 -23.594 -4.398 1 98 274 ARG B N 1
ATOM 4486 C CA . ARG B 1 274 ? -3.17 -22.859 -3.539 1 98 274 ARG B CA 1
ATOM 4487 C C . ARG B 1 274 ? -3.836 -21.719 -4.301 1 98 274 ARG B C 1
ATOM 4489 O O . ARG B 1 274 ? -4.613 -20.953 -3.727 1 98 274 ARG B O 1
ATOM 4496 N N . VAL B 1 275 ? -3.568 -21.609 -5.598 1 98.56 275 VAL B N 1
ATOM 4497 C CA . VAL B 1 275 ? -4.055 -20.453 -6.344 1 98.56 275 VAL B CA 1
ATOM 4498 C C . VAL B 1 275 ? -5.02 -20.906 -7.434 1 98.56 275 VAL B C 1
ATOM 4500 O O . VAL B 1 275 ? -4.723 -21.844 -8.188 1 98.56 275 VAL B O 1
ATOM 4503 N N . ILE B 1 276 ? -6.145 -20.328 -7.496 1 98.25 276 ILE B N 1
ATOM 4504 C CA . ILE B 1 276 ? -7.039 -20.422 -8.648 1 98.25 276 ILE B CA 1
ATOM 4505 C C . ILE B 1 276 ? -7.227 -19.031 -9.258 1 98.25 276 ILE B C 1
ATOM 4507 O O . ILE B 1 276 ? -7.602 -18.094 -8.562 1 98.25 276 ILE B O 1
ATOM 4511 N N . VAL B 1 277 ? -6.895 -18.922 -10.5 1 97.69 277 VAL B N 1
ATOM 4512 C CA . VAL B 1 277 ? -7.105 -17.672 -11.203 1 97.69 277 VAL B CA 1
ATOM 4513 C C . VAL B 1 277 ? -8.523 -17.625 -11.781 1 97.69 277 VAL B C 1
ATOM 4515 O O . VAL B 1 277 ? -8.961 -18.578 -12.43 1 97.69 277 VAL B O 1
ATOM 4518 N N . HIS B 1 278 ? -9.242 -16.672 -11.508 1 95.5 278 HIS B N 1
ATOM 4519 C CA . HIS B 1 278 ? -10.555 -16.422 -12.086 1 95.5 278 HIS B CA 1
ATOM 4520 C C . HIS B 1 278 ? -10.695 -14.961 -12.516 1 95.5 278 HIS B C 1
ATOM 4522 O O . HIS B 1 278 ? -10.555 -14.047 -11.695 1 95.5 278 HIS B O 1
ATOM 4528 N N . LYS B 1 279 ? -10.945 -14.828 -13.828 1 92.12 279 LYS B N 1
ATOM 4529 C CA . LYS B 1 279 ? -10.875 -13.484 -14.406 1 92.12 279 LYS B CA 1
ATOM 4530 C C . LYS B 1 279 ? -9.508 -12.852 -14.148 1 92.12 279 LYS B C 1
ATOM 4532 O O . LYS B 1 279 ? -8.477 -13.422 -14.5 1 92.12 279 LYS B O 1
ATOM 4537 N N . ASN B 1 280 ? -9.398 -11.766 -13.477 1 95.12 280 ASN B N 1
ATOM 4538 C CA . ASN B 1 280 ? -8.102 -11.133 -13.227 1 95.12 280 ASN B CA 1
ATOM 4539 C C . ASN B 1 280 ? -7.781 -11.086 -11.734 1 95.12 280 ASN B C 1
ATOM 4541 O O . ASN B 1 280 ? -7.117 -10.164 -11.266 1 95.12 280 ASN B O 1
ATOM 4545 N N . ARG B 1 281 ? -8.289 -12.125 -11.094 1 96.44 281 ARG B N 1
ATOM 4546 C CA . ARG B 1 281 ? -8.039 -12.195 -9.656 1 96.44 281 ARG B CA 1
ATOM 4547 C C . ARG B 1 281 ? -7.508 -13.57 -9.266 1 96.44 281 ARG B C 1
ATOM 4549 O O . ARG B 1 281 ? -7.859 -14.578 -9.883 1 96.44 281 ARG B O 1
ATOM 4556 N N . CYS B 1 282 ? -6.742 -13.586 -8.266 1 98.31 282 CYS B N 1
ATOM 4557 C CA . CYS B 1 282 ? -6.258 -14.836 -7.695 1 98.31 282 CYS B CA 1
ATOM 4558 C C . CYS B 1 282 ? -7.004 -15.172 -6.41 1 98.31 282 CYS B C 1
ATOM 4560 O O . CYS B 1 282 ? -6.973 -14.406 -5.449 1 98.31 282 CYS B O 1
ATOM 4562 N N . ILE B 1 283 ? -7.707 -16.297 -6.391 1 98.06 283 ILE B N 1
ATOM 4563 C CA . ILE B 1 283 ? -8.172 -16.922 -5.16 1 98.06 283 ILE B CA 1
ATOM 4564 C C . ILE B 1 283 ? -7.027 -17.703 -4.516 1 98.06 283 ILE B C 1
ATOM 4566 O O . ILE B 1 283 ? -6.562 -18.703 -5.062 1 98.06 283 ILE B O 1
ATOM 4570 N N . VAL B 1 284 ? -6.52 -17.203 -3.387 1 98.44 284 VAL B N 1
ATOM 4571 C CA . VAL B 1 284 ? -5.359 -17.828 -2.76 1 98.44 284 VAL B CA 1
ATOM 4572 C C . VAL B 1 284 ? -5.777 -18.5 -1.462 1 98.44 284 VAL B C 1
ATOM 4574 O O . VAL B 1 284 ? -6.125 -17.844 -0.485 1 98.44 284 VAL B O 1
ATOM 4577 N N . PHE B 1 285 ? -5.691 -19.781 -1.417 1 97.44 285 PHE B N 1
ATOM 4578 C CA . PHE B 1 285 ? -6.074 -20.562 -0.25 1 97.44 285 PHE B CA 1
ATOM 4579 C C . PHE B 1 285 ? -4.973 -20.531 0.804 1 97.44 285 PHE B C 1
ATOM 4581 O O . PHE B 1 285 ? -3.814 -20.25 0.491 1 97.44 285 PHE B O 1
ATOM 4588 N N . GLU B 1 286 ? -5.301 -20.797 2.018 1 89.06 286 GLU B N 1
ATOM 4589 C CA . GLU B 1 286 ? -4.371 -20.75 3.145 1 89.06 286 GLU B CA 1
ATOM 4590 C C . GLU B 1 286 ? -3.369 -21.891 3.08 1 89.06 286 GLU B C 1
ATOM 4592 O O . GLU B 1 286 ? -3.578 -22.875 2.357 1 89.06 286 GLU B O 1
ATOM 4597 N N . ASP B 1 287 ? -2.275 -21.719 3.816 1 82.81 287 ASP B N 1
ATOM 4598 C CA . ASP B 1 287 ? -1.226 -22.734 3.838 1 82.81 287 ASP B CA 1
ATOM 4599 C C . ASP B 1 287 ? -1.634 -23.922 4.695 1 82.81 287 ASP B C 1
ATOM 4601 O O . ASP B 1 287 ? -2.469 -23.797 5.594 1 82.81 287 ASP B O 1
#

Foldseek 3Di:
DPPPPFAQKKKKKKKDAADPCLVVLVCVLCVVFPKAWDDKDWDADPVVRMIIMMTMTGDHDGPPVVSVVSVVVSCVVVVMDMDIGSLPDAAEEEEEAEQDCLLVLLVLVCVLVCVQVRYDYAAYEACDCNCVVVCVVSPHHYHHQHDDPVCNVVSLVVVCVSCVRGQAYEYLHRVDAHAQVSLVSHPQRYKYKDLFDPPQQFDDQSLQVCLVVQDQKGKMWIARDDNPGPQAATQFMDIDGDHNVADSVNSVVVSSVRRNVRSVNSVSQVSVVQWDDDDRYTRGHDD/DDPPPFAQKKKKKKKDAADPCLVVLLCVLCVVFPKAWDDKDWDADPVVRMIIMMTMTGDHDGPPVVSVVSVVVSCVVVVMDMDIGSLPDAAEEEEEAEQDCLQVLLVLVCVLVCVQVRYDYAAYEACDCNCVVVCVVSPHHYHHQHDDPVCNVVSLVVVCVSCVRGQAYEYLHRVDDHDQVSLVSHPQRYKYKDLFDPPQQFDDQSLQVCLVVQDQKGKMWIARDDNPGPQAATQFMDIDGDHNVADSVNSVVVSSVRRNVRSVNSVSQVSVVQWDDDDRYTRGHDD

Solvent-accessible surface area (backbone atoms only — not comparable to full-atom values): 30756 Å² total; per-residue (Å²): 133,77,91,62,92,71,48,50,53,27,39,38,37,38,37,30,55,57,64,90,59,53,69,58,53,55,51,49,52,38,46,74,47,62,30,45,76,77,42,75,49,76,48,72,40,72,92,77,42,32,29,39,36,39,35,32,26,30,33,79,81,53,61,62,69,61,48,50,53,52,50,50,51,52,24,60,75,54,55,37,49,74,50,80,41,65,60,85,60,60,43,29,29,31,37,29,27,29,80,57,53,62,42,50,51,50,54,52,52,36,47,74,66,58,72,41,74,55,48,42,75,64,35,35,40,19,53,41,68,80,50,42,66,61,35,50,75,72,69,31,53,66,44,71,54,64,70,45,90,89,43,36,70,63,43,48,50,54,50,48,61,75,43,67,81,42,64,33,38,36,32,37,48,36,89,68,85,74,52,61,73,62,46,66,75,37,74,88,27,32,41,32,48,40,72,19,44,66,78,23,55,71,77,93,54,24,47,57,53,40,54,67,50,26,50,41,56,48,26,15,26,12,22,32,64,49,80,54,80,91,61,32,26,30,66,28,56,49,71,46,80,50,52,76,81,50,49,51,69,49,44,48,56,55,40,48,57,46,38,32,53,25,36,49,53,32,49,51,36,53,69,67,65,26,59,45,78,54,92,46,20,37,42,69,57,81,133,137,71,93,63,93,73,49,50,52,27,38,38,36,39,37,30,55,56,64,91,60,54,69,57,52,54,52,48,52,38,44,75,47,62,30,45,76,77,43,75,49,76,49,72,43,71,91,77,42,32,28,39,37,40,35,32,26,30,32,79,81,52,60,61,69,62,49,50,53,53,48,50,50,53,24,59,75,55,55,37,48,74,49,80,40,65,59,84,60,61,44,29,30,32,37,30,26,29,78,57,54,62,41,50,51,50,54,53,52,37,47,76,68,57,72,41,74,55,47,42,74,64,33,36,40,18,53,42,69,80,50,44,66,61,35,49,74,73,70,30,54,64,45,72,55,64,69,46,92,89,43,37,72,62,42,50,52,54,49,49,61,73,43,67,80,43,65,33,37,36,32,37,47,37,89,69,86,73,53,60,71,61,46,65,75,38,75,86,26,32,42,31,49,41,72,21,43,67,78,24,56,71,76,95,54,24,47,55,52,42,53,65,50,26,50,40,57,48,25,16,26,11,22,31,64,49,78,53,78,90,60,32,26,30,66,27,55,49,72,46,81,50,53,75,84,51,49,54,70,48,46,48,57,55,40,49,57,45,38,34,53,26,36,50,52,31,48,52,36,52,67,66,64,26,58,45,76,54,93,47,21,37,43,67,56,81,133

Organism: NCBI:txid2856

Secondary structure (DSSP, 8-state):
-------EEEEEEEEEE--TTHHHHHHHHHHHTTPEEEEEEEEEETTTTEEEEEEEEEESS--HHHHHHHHHHHHHHHT-EEEEE---SPEEEEEEE-S--HHHHHHHHHHHTTS-TTEEEEEEEESSSTTHHHHHHTT--EEE----TTTHHHHHHHHHHHTTT-SEEEESS--SPPPHHHHHTSTT-EEEEESS-TTTT-SS-HHHHHHHHT-SEEEEEEEE--SSTT-SPEEEEEEEE--TT--HHHHHHHHHHHHHHHHHHHHHHHHTT-EEEETTEEEE---/----S--EEEEEEEEEE--TTHHHHHHHHHHHTT-EEEEEEEEEETTTTEEEEEEEEEESS--HHHHHHHHHHHHHHHT-EEEEE---SPEEEEEEE-S--HHHHHHHHHHHTTS-TTEEEEEEEESSSTTHHHHHHTT--EEE----TTTHHHHHHHHHHHTTT-SEEEESS--SPPPHHHHHTSTT-EEEEESS-TTTT-SS-HHHHHHHHT-SEEEEEEEE--SSTT-SPEEEEEEEE--TT--HHHHHHHHHHHHHHHHHHHHHHHHTT-EEEETTEEEE---

InterPro domains:
  IPR002376 Formyl transferase, N-terminal [PF00551] (91-267)
  IPR002912 ACT domain [PS51671] (11-89)
  IPR004810 Formyltetrahydrofolate deformylase [NF004684] (11-285)
  IPR004810 Formyltetrahydrofolate deformylase [PR01575] (12-38)
  IPR004810 Formyltetrahydrofolate deformylase [PR01575] (44-56)
  IPR004810 Formyltetrahydrofolate deformylase [PR01575] (92-114)
  IPR004810 Formyltetrahydrofolate deformylase [PR01575] (237-259)
  IPR004810 Formyltetrahydrofolate deformylase [PR01575] (259-284)
  IPR004810 Formyltetrahydrofolate deformylase [PTHR42706] (11-285)
  IPR004810 Formyltetrahydrofolate deformylase [TIGR00655] (11-285)
  IPR036477 Formyl transferase, N-terminal domain superfamily [SSF53328] (91-286)
  IPR041729 Formyltetrahydrofolate deformylase, C-terminal hydrolase domain [cd08648] (91-285)
  IPR045865 ACT-like domain [SSF55021] (11-88)

pLDDT: mean 95.06, std 9.07, range [23.14, 98.88]

Radius of gyration: 29.3 Å; Cα contacts (8 Å, |Δi|>4): 1121; chains: 2; bounding box: 57×87×77 Å